Protein AF-A0A166ML35-F1 (afdb_monomer_lite)

InterPro domains:
  IPR040887 Aldos-2-ulose dehydratase/isomerase (AUDH), Cupin domain [PF18637] (298-619)
  IPR054583 Aldos-2-ulose dehydratase, beta-propeller domain [PF22301] (1-159)

Foldseek 3Di:
DADKDWFFALHQPFIKMWDDDQAPDPPDQDWHAWTKIWTFDPDPDCVVPGPGIDIDTQGHTDFHRFQEKDWAQCQPPNGIWMWTWGLQAIKIWHQDPVVRHIDMDRQDRFADQDPDPVDDNQEGFHFNEKDAKAAAPASRQKMWTDDDNQAFWTKIWGFAPPADGYDVSNRDNVRTDIDTQDGNDDFDPPDPHTHAFWAYKAWFQFPPDNIIKMWTFGQQDPQRGAIWIWDDPDVNVSDTDIDGQDSAHFNDWDWDPPVPPPGIWIWGWHDDDPPPDGRPDDTDIDIGGDDDPLQDWFWDDDPQEIAIAHHFLQRDDQPDKDKWFWKDWLQKTKMKIWHHAFDKDFDAQQFFFKAWLQAKKWKAAPVNPDIDIHHNFDFAQAKDFRTHHGRIMITTHGSTTIMITIGGHPPQHQDQDLDLVSTDIFTPGDDDPRQHPCSRGRTFDWDQPCPDPPNPPCLRPQFPKTWTAWYWYARPVDPPRTRWTKIKMKGKAQDWPAWDAAAFKKKWWQAQFQQFWAKKFFDLPDDDDPVRRSVDVQAPVVRVVGIDDHGHHHNMMHGDQFDADPPFRFQFDADPVRGGHGTTMIIGHHNHRVARPPHPPDDHSVRIGMIMMMMIHGDSVSRPD

pLDDT: mean 92.46, std 7.97, range [48.84, 98.75]

Organism: NCBI:txid1314781

Radius of gyration: 33.72 Å; chains: 1; bounding box: 79×63×97 Å

Sequence (625 aa):
MHRLQAGHFTRSDVVQVMGLPIISASGDFTSAAPILIFTPTYGGDRSKGPTSWSEDTAFADRFRMIHDVKLLPRSNGNLDMVVVAGQEGIGLLWYDTHKNEWSFNIVGKGLPPPSDSSHPREAFSGSGGVDICRVGDDDVGYIAACEAFHGHIVSVYVKSSDAPKGPSSLKTSSYWTRKVIDDYGPLDTTATRPTGPLHHVMAVPLAKVATEAFAVACMGVQSKQGVYLYEPFNVTDGKFKKVRVTGESAGRLAVADYSGTNRMDIASLSYYVPGYFTGPDPPQLRINTVGNREAQFWASRLENEVLLRIPRPTSLDPDAMASLPFWTLAGKTLAIVVLPPHQRRILESGIVAIKVIFGQVEVTDTEGKSSSTRTIAPEAKKSQKTFVPPSAAVKSGDDGAVFIAVAKVGNSLQGPFTSMSQVTSVSAMPHTDNIAPDVASLVFPFVRVDKLPWATSGSWNDFEFYNASGIHVYFNDDWMDRIVHIQAWTLGIGETARFRRSFCEIHYCLNNGGGAAGMRYCADDFADSADKIHKNELTKEYVEDNSTLIVVPDLHEHGPLWKIQEGTKATPKLLSNGAVDYPWHAWLASQFGDHLLPIKPPLGTDKQKFDVWLAFEFPLSAFQF

Structure (mmCIF, N/CA/C/O backbone):
data_AF-A0A166ML35-F1
#
_entry.id   AF-A0A166ML35-F1
#
loop_
_atom_site.group_PDB
_atom_site.id
_atom_site.type_symbol
_atom_site.label_atom_id
_atom_site.label_alt_id
_atom_site.label_comp_id
_atom_site.label_asym_id
_atom_site.label_entity_id
_atom_site.label_seq_id
_atom_site.pdbx_PDB_ins_code
_atom_site.Cartn_x
_atom_site.Cartn_y
_atom_site.Cartn_z
_atom_site.occupancy
_atom_site.B_iso_or_equiv
_atom_site.auth_seq_id
_atom_site.auth_comp_id
_atom_site.auth_asym_id
_atom_site.auth_atom_id
_atom_site.pdbx_PDB_model_num
ATOM 1 N N . MET A 1 1 ? -8.004 -7.893 41.076 1.00 92.00 1 MET A N 1
ATOM 2 C CA . MET A 1 1 ? -8.462 -6.804 40.181 1.00 92.00 1 MET A CA 1
ATOM 3 C C . MET A 1 1 ? -8.100 -7.166 38.742 1.00 92.00 1 MET A C 1
ATOM 5 O O . MET A 1 1 ? -7.000 -7.670 38.567 1.00 92.00 1 MET A O 1
ATOM 9 N N . HIS A 1 2 ? -8.988 -6.991 37.751 1.00 96.19 2 HIS A N 1
ATOM 10 C CA . HIS A 1 2 ? -8.777 -7.516 36.382 1.00 96.19 2 HIS A CA 1
ATOM 11 C C . HIS A 1 2 ? -8.943 -6.472 35.259 1.00 96.19 2 HIS A C 1
ATOM 13 O O . HIS A 1 2 ? -8.176 -6.475 34.292 1.00 96.19 2 HIS A O 1
ATOM 19 N N . ARG A 1 3 ? -9.913 -5.562 35.379 1.00 97.88 3 ARG A N 1
ATOM 20 C CA . ARG A 1 3 ? -10.070 -4.379 34.520 1.00 97.88 3 ARG A CA 1
ATOM 21 C C . ARG A 1 3 ? -10.210 -3.124 35.373 1.00 97.88 3 ARG A C 1
ATOM 23 O O . ARG A 1 3 ? -10.541 -3.202 36.556 1.00 97.88 3 ARG A O 1
ATOM 30 N N . LEU A 1 4 ? -9.946 -1.977 34.758 1.00 98.06 4 LEU A N 1
ATOM 31 C CA . LEU A 1 4 ? -10.172 -0.667 35.351 1.00 98.06 4 LEU A CA 1
ATOM 32 C C . LEU A 1 4 ? -10.509 0.368 34.277 1.00 98.06 4 LEU A C 1
ATOM 34 O O . LEU A 1 4 ? -10.126 0.194 33.119 1.00 98.06 4 LEU A O 1
ATOM 38 N N . GLN A 1 5 ? -11.198 1.436 34.673 1.00 97.94 5 GLN A N 1
ATOM 39 C CA . GLN A 1 5 ? -11.377 2.646 33.868 1.00 97.94 5 GLN A CA 1
ATOM 40 C C . GLN A 1 5 ? -11.222 3.891 34.734 1.00 97.94 5 GLN A C 1
ATOM 42 O O . GLN A 1 5 ? -11.682 3.913 35.874 1.00 97.94 5 GLN A O 1
ATOM 47 N N . ALA A 1 6 ? -10.601 4.929 34.180 1.00 98.19 6 ALA A N 1
ATOM 48 C CA . ALA A 1 6 ? -10.531 6.247 34.801 1.00 98.19 6 ALA A CA 1
ATOM 49 C C . ALA A 1 6 ? -11.602 7.163 34.193 1.00 98.19 6 ALA A C 1
ATOM 51 O O . ALA A 1 6 ? -11.769 7.171 32.976 1.00 98.19 6 ALA A O 1
ATOM 52 N N . GLY A 1 7 ? -12.315 7.924 35.021 1.00 98.12 7 GLY A N 1
ATOM 53 C CA . GLY A 1 7 ? -13.415 8.783 34.573 1.00 98.12 7 GLY A CA 1
ATOM 54 C C . GLY A 1 7 ? -14.028 9.612 35.699 1.00 98.12 7 GLY A C 1
ATOM 55 O O . GLY A 1 7 ? -13.458 9.736 36.781 1.00 98.12 7 GLY A O 1
ATOM 56 N N . HIS A 1 8 ? -15.199 10.180 35.448 1.00 98.44 8 HIS A N 1
ATOM 57 C CA . HIS A 1 8 ? -15.992 10.970 36.386 1.00 98.44 8 HIS A CA 1
ATOM 58 C C . HIS A 1 8 ? -17.321 10.261 36.647 1.00 98.44 8 HIS A C 1
ATOM 60 O O . HIS A 1 8 ? -18.284 10.433 35.907 1.00 98.44 8 HIS A O 1
ATOM 66 N N . PHE A 1 9 ? -17.383 9.427 37.682 1.00 98.44 9 PHE A N 1
ATOM 67 C CA . PHE A 1 9 ? -18.489 8.485 37.873 1.00 98.44 9 PHE A CA 1
ATOM 68 C C . PHE A 1 9 ? -19.586 9.015 38.791 1.00 98.44 9 PHE A C 1
ATOM 70 O O . PHE A 1 9 ? -20.764 8.914 38.466 1.00 98.44 9 PHE A O 1
ATOM 77 N N . THR A 1 10 ? -19.203 9.584 39.934 1.00 98.12 10 THR A N 1
ATOM 78 C CA . THR A 1 10 ? -20.127 10.151 40.932 1.00 98.12 10 THR A CA 1
ATOM 79 C C . THR A 1 10 ? -19.902 11.648 41.153 1.00 98.12 10 THR A C 1
ATOM 81 O O . THR A 1 10 ? -20.736 12.320 41.756 1.00 98.12 10 THR A O 1
ATOM 84 N N . ARG A 1 11 ? -18.789 12.193 40.642 1.00 96.06 11 ARG A N 1
ATOM 85 C CA . ARG A 1 11 ? -18.410 13.614 40.710 1.00 96.06 11 ARG A CA 1
ATOM 86 C C . ARG A 1 11 ? -17.491 13.995 39.546 1.00 96.06 11 ARG A C 1
ATOM 88 O O . ARG A 1 11 ? -16.830 13.133 38.976 1.00 96.06 11 ARG A O 1
ATOM 95 N N . SER A 1 12 ? -17.425 15.287 39.219 1.00 96.19 12 SER A N 1
ATOM 96 C CA . SER A 1 12 ? -16.709 15.804 38.037 1.00 96.19 12 SER A CA 1
ATOM 97 C C . SER A 1 12 ? -15.488 16.680 38.344 1.00 96.19 12 SER A C 1
ATOM 99 O O . SER A 1 12 ? -14.815 17.141 37.429 1.00 96.19 12 SER A O 1
ATOM 101 N N . ASP A 1 13 ? -15.204 16.970 39.612 1.00 94.69 13 ASP A N 1
ATOM 102 C CA . ASP A 1 13 ? -14.108 17.857 40.036 1.00 94.69 13 ASP A CA 1
ATOM 103 C C . ASP A 1 13 ? -12.763 17.131 40.237 1.00 94.69 13 ASP A C 1
ATOM 105 O O . ASP A 1 13 ? -11.710 17.773 40.330 1.00 94.69 13 ASP A O 1
ATOM 109 N N . VAL A 1 14 ? -12.792 15.797 40.286 1.00 94.88 14 VAL A N 1
ATOM 110 C CA . VAL A 1 14 ? -11.621 14.912 40.341 1.00 94.88 14 VAL A CA 1
ATOM 111 C C . VAL A 1 14 ? -11.854 13.681 39.469 1.00 94.88 14 VAL A C 1
ATOM 113 O O . VAL A 1 14 ? -12.989 13.230 39.312 1.00 94.88 14 VAL A O 1
ATOM 116 N N . VAL A 1 15 ? -10.778 13.134 38.902 1.00 96.31 15 VAL A N 1
ATOM 117 C CA . VAL A 1 15 ? -10.815 11.844 38.198 1.00 96.31 15 VAL A CA 1
ATOM 118 C C . VAL A 1 15 ? -10.914 10.724 39.229 1.00 96.31 15 VAL A C 1
ATOM 120 O O . VAL A 1 15 ? -10.165 10.705 40.202 1.00 96.31 15 VAL A O 1
ATOM 123 N N . GLN A 1 16 ? -11.825 9.792 39.003 1.00 98.31 16 GLN A N 1
ATOM 124 C CA . GLN A 1 16 ? -12.046 8.584 39.788 1.00 98.31 16 GLN A CA 1
ATOM 125 C C . GLN A 1 16 ? -11.583 7.358 38.993 1.00 98.31 16 GLN A C 1
ATOM 127 O O . GLN A 1 16 ? -11.454 7.411 37.769 1.00 98.31 16 GLN A O 1
ATOM 132 N N . VAL A 1 17 ? -11.356 6.237 39.677 1.00 98.44 17 VAL A N 1
ATOM 133 C CA . VAL A 1 17 ? -11.014 4.953 39.046 1.00 98.44 17 VAL A CA 1
ATOM 134 C C . VAL A 1 17 ? -12.059 3.909 39.418 1.00 98.44 17 VAL A C 1
ATOM 136 O O . VAL A 1 17 ? -12.264 3.634 40.594 1.00 98.44 17 VAL A O 1
ATOM 139 N N . MET A 1 18 ? -12.704 3.303 38.423 1.00 98.69 18 MET A N 1
ATOM 140 C CA . MET A 1 18 ? -13.592 2.157 38.606 1.00 98.69 18 MET A CA 1
ATOM 141 C C . MET A 1 18 ? -12.777 0.869 38.487 1.00 98.69 18 MET A C 1
ATOM 143 O O . MET A 1 18 ? -12.194 0.605 37.436 1.00 98.69 18 MET A O 1
ATOM 147 N N . GLY A 1 19 ? -12.730 0.075 39.554 1.00 98.44 19 GLY A N 1
ATOM 148 C CA . GLY A 1 19 ? -12.090 -1.235 39.600 1.00 98.44 19 GLY A CA 1
ATOM 149 C C . GLY A 1 19 ? -13.089 -2.367 39.363 1.00 98.44 19 GLY A C 1
ATOM 150 O O . GLY A 1 19 ? -14.139 -2.420 40.000 1.00 98.44 19 GLY A O 1
ATOM 151 N N . LEU A 1 20 ? -12.738 -3.286 38.462 1.00 98.25 20 LEU A N 1
ATOM 152 C CA . LEU A 1 20 ? -13.569 -4.409 38.028 1.00 98.25 20 LEU A CA 1
ATOM 153 C C . LEU A 1 20 ? -12.780 -5.727 38.185 1.00 98.25 20 LEU A C 1
ATOM 155 O O . LEU A 1 20 ? -11.980 -6.100 37.315 1.00 98.25 20 LEU A O 1
ATOM 159 N N . PRO A 1 21 ? -12.914 -6.439 39.314 1.00 97.38 21 PRO A N 1
ATOM 160 C CA . PRO A 1 21 ? -12.384 -7.787 39.463 1.00 97.38 21 PRO A CA 1
ATOM 161 C C . PRO A 1 21 ? -13.192 -8.778 38.611 1.00 97.38 21 PRO A C 1
ATOM 163 O O . PRO A 1 21 ? -14.402 -8.645 38.468 1.00 97.38 21 PRO A O 1
ATOM 166 N N . ILE A 1 22 ? -12.517 -9.788 38.055 1.00 96.12 22 ILE A N 1
ATOM 167 C CA . ILE A 1 22 ? -13.183 -10.847 37.278 1.00 96.12 22 ILE A CA 1
ATOM 168 C C . ILE A 1 22 ? -13.758 -11.947 38.178 1.00 96.12 22 ILE A C 1
ATOM 170 O O . ILE A 1 22 ? -14.853 -12.437 37.926 1.00 96.12 22 ILE A O 1
ATOM 174 N N . ILE A 1 23 ? -13.025 -12.306 39.233 1.00 93.88 23 ILE A N 1
ATOM 175 C CA . ILE A 1 23 ? -13.394 -13.303 40.242 1.00 93.88 23 ILE A CA 1
ATOM 176 C C . ILE A 1 23 ? -13.096 -12.738 41.632 1.00 93.88 23 ILE A C 1
ATOM 178 O O . ILE A 1 23 ? -12.186 -11.916 41.789 1.00 93.88 23 ILE A O 1
ATOM 182 N N . SER A 1 24 ? -13.862 -13.175 42.628 1.00 90.88 24 SER A N 1
ATOM 183 C CA . SER A 1 24 ? -13.711 -12.787 44.037 1.00 90.88 24 SER A CA 1
ATOM 184 C C . SER A 1 24 ? -12.600 -13.572 44.746 1.00 90.88 24 SER A C 1
ATOM 186 O O . SER A 1 24 ? -11.933 -13.034 45.628 1.00 90.88 24 SER A O 1
ATOM 188 N N . ALA A 1 25 ? -12.375 -14.825 44.343 1.00 91.50 25 ALA A N 1
ATOM 189 C CA . ALA A 1 25 ? -11.382 -15.726 44.918 1.00 91.50 25 ALA A CA 1
ATOM 190 C C . ALA A 1 25 ? -10.850 -16.720 43.871 1.00 91.50 25 ALA A C 1
ATOM 192 O O . ALA A 1 25 ? -11.491 -16.980 42.852 1.00 91.50 25 ALA A O 1
ATOM 193 N N . SER A 1 26 ? -9.669 -17.292 44.122 1.00 88.56 26 SER A N 1
ATOM 194 C CA . SER A 1 26 ? -9.050 -18.289 43.239 1.00 88.56 26 SER A CA 1
ATOM 195 C C . SER A 1 26 ? -9.978 -19.483 42.999 1.00 88.56 26 SER A C 1
ATOM 197 O O . SER A 1 26 ? -10.372 -20.163 43.942 1.00 88.56 26 SER A O 1
ATOM 199 N N . GLY A 1 27 ? -10.296 -19.753 41.732 1.00 84.25 27 GLY A N 1
ATOM 200 C CA . GLY A 1 27 ? -11.158 -20.869 41.328 1.00 84.25 27 GLY A CA 1
ATOM 201 C C . GLY A 1 27 ? -12.665 -20.625 41.486 1.00 84.25 27 GLY A C 1
ATOM 202 O O . GLY A 1 27 ? -13.446 -21.477 41.065 1.00 84.25 27 GLY A O 1
ATOM 203 N N . ASP A 1 28 ? -13.088 -19.481 42.032 1.00 90.06 28 ASP A N 1
ATOM 204 C CA . ASP A 1 28 ? -14.503 -19.124 42.147 1.00 90.06 28 ASP A CA 1
ATOM 205 C C . ASP A 1 28 ? -14.980 -18.357 40.908 1.00 90.06 28 ASP A C 1
ATOM 207 O O . ASP A 1 28 ? -14.800 -17.148 40.780 1.00 90.06 28 ASP A O 1
ATOM 211 N N . PHE A 1 29 ? -15.606 -19.088 39.986 1.00 88.31 29 PHE A N 1
ATOM 212 C CA . PHE A 1 29 ? -16.203 -18.543 38.762 1.00 88.31 29 PHE A CA 1
ATOM 213 C C . PHE A 1 29 ? -17.719 -18.331 38.882 1.00 88.31 29 PHE A C 1
ATOM 215 O O . PHE A 1 29 ? -18.390 -18.118 37.876 1.00 88.31 29 PHE A O 1
ATOM 222 N N . THR A 1 30 ? -18.275 -18.469 40.087 1.00 88.88 30 THR A N 1
ATOM 223 C CA . THR A 1 30 ? -19.728 -18.470 40.316 1.00 88.88 30 THR A CA 1
ATOM 224 C C . THR A 1 30 ? -20.197 -17.289 41.146 1.00 88.88 30 THR A C 1
ATOM 226 O O . THR A 1 30 ? -21.288 -16.772 40.894 1.00 88.88 30 THR A O 1
ATOM 229 N N . SER A 1 31 ? -19.391 -16.844 42.109 1.00 93.69 31 SER A N 1
ATOM 230 C CA . SER A 1 31 ? -19.704 -15.670 42.913 1.00 93.69 31 SER A CA 1
ATOM 231 C C . SER A 1 31 ? -19.508 -14.391 42.111 1.00 93.69 31 SER A C 1
ATOM 233 O O . SER A 1 31 ? -18.589 -14.266 41.298 1.00 93.69 31 SER A O 1
ATOM 235 N N . ALA A 1 32 ? -20.373 -13.414 42.365 1.00 95.81 32 ALA A N 1
ATOM 236 C CA . ALA A 1 32 ? -20.171 -12.066 41.867 1.00 95.81 32 ALA A CA 1
ATOM 237 C C . ALA A 1 32 ? -18.938 -11.419 42.518 1.00 95.81 32 ALA A C 1
ATOM 239 O O . ALA A 1 32 ? -18.571 -11.740 43.651 1.00 95.81 32 ALA A O 1
ATOM 240 N N . ALA A 1 33 ? -18.318 -10.492 41.794 1.00 96.56 33 ALA A N 1
ATOM 241 C CA . ALA A 1 33 ? -17.212 -9.686 42.291 1.00 96.56 33 ALA A CA 1
ATOM 242 C C . ALA A 1 33 ? -17.654 -8.222 42.474 1.00 96.56 33 ALA A C 1
ATOM 244 O O . ALA A 1 33 ? -18.466 -7.731 41.681 1.00 96.56 33 ALA A O 1
ATOM 245 N N . PRO A 1 34 ? -17.125 -7.508 43.484 1.00 97.69 34 PRO A N 1
ATOM 246 C CA . PRO A 1 34 ? -17.541 -6.140 43.753 1.00 97.69 34 PRO A CA 1
ATOM 247 C C . PRO A 1 34 ? -16.994 -5.172 42.699 1.00 97.69 34 PRO A C 1
ATOM 249 O O . PRO A 1 34 ? -15.826 -5.248 42.320 1.00 97.69 34 PRO A O 1
ATOM 252 N N . ILE A 1 35 ? -17.820 -4.219 42.268 1.00 98.44 35 ILE A N 1
ATOM 253 C CA . ILE A 1 35 ? -17.400 -3.073 41.454 1.00 98.44 35 ILE A CA 1
ATOM 254 C C . ILE A 1 35 ? -17.039 -1.930 42.399 1.00 98.44 35 ILE A C 1
ATOM 256 O O . ILE A 1 35 ? -17.896 -1.436 43.136 1.00 98.44 35 ILE A O 1
ATOM 260 N N . LEU A 1 36 ? -15.775 -1.516 42.366 1.00 98.50 36 LEU A N 1
ATOM 261 C CA . LEU A 1 36 ? -15.198 -0.545 43.298 1.00 98.50 36 LEU A CA 1
ATOM 262 C C . LEU A 1 36 ? -14.987 0.806 42.615 1.00 98.50 36 LEU A C 1
ATOM 264 O O . LEU A 1 36 ? -14.628 0.854 41.440 1.00 98.50 36 LEU A O 1
ATOM 268 N N . ILE A 1 37 ? -15.163 1.897 43.352 1.00 98.62 37 ILE A N 1
ATOM 269 C CA . ILE A 1 37 ? -14.888 3.268 42.924 1.00 98.62 37 ILE A CA 1
ATOM 270 C C . ILE A 1 37 ? -13.840 3.852 43.858 1.00 98.62 37 ILE A C 1
ATOM 272 O O . ILE A 1 37 ? -14.080 4.029 45.048 1.00 98.62 37 ILE A O 1
ATOM 276 N N . PHE A 1 38 ? -12.683 4.185 43.303 1.00 98.56 38 PHE A N 1
ATOM 277 C CA . PHE A 1 38 ? -11.604 4.840 44.019 1.00 98.56 38 PHE A CA 1
ATOM 278 C C . PHE A 1 38 ? -11.623 6.335 43.706 1.00 98.56 38 PHE A C 1
ATOM 280 O O . PHE A 1 38 ? -11.530 6.735 42.541 1.00 98.56 38 PHE A O 1
ATOM 287 N N . THR A 1 39 ? -11.711 7.168 44.742 1.00 98.19 39 THR A N 1
ATOM 288 C CA . THR A 1 39 ? -11.713 8.631 44.615 1.00 98.19 39 THR A CA 1
ATOM 289 C C . THR A 1 39 ? -10.475 9.221 45.292 1.00 98.19 39 THR A C 1
ATOM 291 O O . THR A 1 39 ? -10.289 9.029 46.496 1.00 98.19 39 THR A O 1
ATOM 294 N N . PRO A 1 40 ? -9.613 9.951 44.565 1.00 97.06 40 PRO A N 1
ATOM 295 C CA . PRO A 1 40 ? -8.410 10.530 45.143 1.00 97.06 40 PRO A CA 1
ATOM 296 C C . PRO A 1 40 ? -8.738 11.716 46.055 1.00 97.06 40 PRO A C 1
ATOM 298 O O . PRO A 1 40 ? -9.565 12.570 45.731 1.00 97.06 40 PRO A O 1
ATOM 301 N N . THR A 1 41 ? -8.015 11.814 47.166 1.00 95.62 41 THR A N 1
ATOM 302 C CA . THR A 1 41 ? -7.952 13.009 48.014 1.00 95.62 41 THR A CA 1
ATOM 303 C C . THR A 1 41 ? -6.604 13.690 47.808 1.00 95.62 41 THR A C 1
ATOM 305 O O . THR A 1 41 ? -5.563 13.036 47.852 1.00 95.62 41 THR A O 1
ATOM 308 N N . TYR A 1 42 ? -6.611 15.005 47.584 1.00 93.31 42 TYR A N 1
ATOM 309 C CA . TYR A 1 42 ? -5.402 15.802 47.368 1.00 93.31 42 TYR A CA 1
ATOM 310 C C . TYR A 1 42 ? -5.127 16.726 48.557 1.00 93.31 42 TYR A C 1
ATOM 312 O O . TYR A 1 42 ? -6.057 17.265 49.157 1.00 93.31 42 TYR A O 1
ATOM 320 N N . GLY A 1 43 ? -3.845 16.953 48.854 1.00 90.62 43 GLY A N 1
ATOM 321 C CA . GLY A 1 43 ? -3.410 18.037 49.738 1.00 90.62 43 GLY A CA 1
ATOM 322 C C . GLY A 1 43 ? -3.466 19.412 49.054 1.00 90.62 43 GLY A C 1
ATOM 323 O O . GLY A 1 43 ? -4.000 19.559 47.956 1.00 90.62 43 GLY A O 1
ATOM 324 N N . GLY A 1 44 ? -2.862 20.428 49.683 1.00 91.06 44 GLY A N 1
ATOM 325 C CA . GLY A 1 44 ? -2.832 21.802 49.150 1.00 91.06 44 GLY A CA 1
ATOM 326 C C . GLY A 1 44 ? -2.059 21.978 47.833 1.00 91.06 44 GLY A C 1
ATOM 327 O O . GLY A 1 44 ? -2.261 22.968 47.139 1.00 91.06 44 GLY A O 1
ATOM 328 N N . ASP A 1 45 ? -1.208 21.016 47.468 1.00 90.44 45 ASP A N 1
ATOM 329 C CA . ASP A 1 45 ? -0.440 21.000 46.221 1.00 90.44 45 ASP A CA 1
ATOM 330 C C . ASP A 1 45 ? -0.747 19.717 45.427 1.00 90.44 45 ASP A C 1
ATOM 332 O O . ASP A 1 45 ? -0.245 18.638 45.750 1.00 90.44 45 ASP A O 1
ATOM 336 N N . ARG A 1 46 ? -1.586 19.831 44.383 1.00 89.19 46 ARG A N 1
ATOM 337 C CA . ARG A 1 46 ? -2.020 18.696 43.541 1.00 89.19 46 ARG A CA 1
ATOM 338 C C . ARG A 1 46 ? -0.886 18.090 42.704 1.00 89.19 46 ARG A C 1
ATOM 340 O O . ARG A 1 46 ? -1.028 16.954 42.255 1.00 89.19 46 ARG A O 1
ATOM 347 N N . SER A 1 47 ? 0.226 18.805 42.503 1.00 89.62 47 SER A N 1
ATOM 348 C CA . SER A 1 47 ? 1.359 18.315 41.699 1.00 89.62 47 SER A CA 1
ATOM 349 C C . SER A 1 47 ? 2.076 17.123 42.341 1.00 89.62 47 SER A C 1
ATOM 351 O O . SER A 1 47 ? 2.693 16.322 41.645 1.00 89.62 47 SER A O 1
ATOM 353 N N . LYS A 1 48 ? 1.929 16.952 43.661 1.00 93.25 48 LYS A N 1
ATOM 354 C CA . LYS A 1 48 ? 2.491 15.828 44.424 1.00 93.25 48 LYS A CA 1
ATOM 355 C C . LYS A 1 48 ? 1.678 14.535 44.315 1.00 93.25 48 LYS A C 1
ATOM 357 O O . LYS A 1 48 ? 2.080 13.522 44.880 1.00 93.25 48 LYS A O 1
ATOM 362 N N . GLY A 1 49 ? 0.551 14.560 43.602 1.00 91.38 49 GLY A N 1
ATOM 363 C CA . GLY A 1 49 ? -0.378 13.438 43.520 1.00 91.38 49 GLY A CA 1
ATOM 364 C C . GLY A 1 49 ? -1.315 13.331 44.734 1.00 91.38 49 GLY A C 1
ATOM 365 O O . GLY A 1 49 ? -1.312 14.197 45.614 1.00 91.38 49 GLY A O 1
ATOM 366 N N . PRO A 1 50 ? -2.181 12.304 44.760 1.00 94.25 50 PRO A N 1
ATOM 367 C CA . PRO A 1 50 ? -3.139 12.096 45.842 1.00 94.25 50 PRO A CA 1
ATOM 368 C C . PRO A 1 50 ? -2.451 11.646 47.138 1.00 94.25 50 PRO A C 1
ATOM 370 O O . PRO A 1 50 ? -1.550 10.811 47.114 1.00 94.25 50 PRO A O 1
ATOM 373 N N . THR A 1 51 ? -2.906 12.161 48.281 1.00 95.81 51 THR A N 1
ATOM 374 C CA . THR A 1 51 ? -2.421 11.751 49.613 1.00 95.81 51 THR A CA 1
ATOM 375 C C . THR A 1 51 ? -3.093 10.474 50.110 1.00 95.81 51 THR A C 1
ATOM 377 O O . THR A 1 51 ? -2.540 9.769 50.948 1.00 95.81 51 THR A O 1
ATOM 380 N N . SER A 1 52 ? -4.296 10.185 49.616 1.00 96.00 52 SER A N 1
ATOM 381 C CA . SER A 1 52 ? -5.054 8.965 49.896 1.00 96.00 52 SER A CA 1
ATOM 382 C C . SER A 1 52 ? -6.133 8.760 48.832 1.00 96.00 52 SER A C 1
ATOM 384 O O . SER A 1 52 ? -6.405 9.655 48.028 1.00 96.00 52 SER A O 1
ATOM 386 N N . TRP A 1 53 ? -6.753 7.582 48.831 1.00 97.44 53 TRP A N 1
ATOM 387 C CA . TRP A 1 53 ? -7.913 7.266 48.002 1.00 97.44 53 TRP A CA 1
ATOM 388 C C . TRP A 1 53 ? -9.026 6.740 48.903 1.00 97.44 53 TRP A C 1
ATOM 390 O O . TRP A 1 53 ? -8.775 5.846 49.710 1.00 97.44 53 TRP A O 1
ATOM 400 N N . SER A 1 54 ? -10.232 7.297 48.790 1.00 97.00 54 SER A N 1
ATOM 401 C CA . SER A 1 54 ? -11.421 6.675 49.370 1.00 97.00 54 SER A CA 1
ATOM 402 C C . SER A 1 54 ? -11.931 5.590 48.429 1.00 97.00 54 SER A C 1
ATOM 404 O O . SER A 1 54 ? -11.804 5.715 47.209 1.00 97.00 54 SER A O 1
ATOM 406 N N . GLU A 1 55 ? -12.495 4.535 48.999 1.00 97.44 55 GLU A N 1
ATOM 407 C CA . GLU A 1 55 ? -13.062 3.406 48.271 1.00 97.44 55 GLU A CA 1
ATOM 408 C C . GLU A 1 55 ? -14.559 3.322 48.572 1.00 97.44 55 GLU A C 1
ATOM 410 O O . GLU A 1 55 ? -14.952 3.250 49.734 1.00 97.44 55 GLU A O 1
ATOM 415 N N . ASP A 1 56 ? -15.374 3.313 47.520 1.00 97.62 56 ASP A N 1
ATOM 416 C CA . ASP A 1 56 ? -16.813 3.066 47.574 1.00 97.62 56 ASP A CA 1
ATOM 417 C C . ASP A 1 56 ? -17.150 1.820 46.743 1.00 97.62 56 ASP A C 1
ATOM 419 O O . ASP A 1 56 ? -16.503 1.533 45.736 1.00 97.62 56 ASP A O 1
ATOM 423 N N . THR A 1 57 ? -18.191 1.077 47.120 1.00 98.12 57 THR A N 1
ATOM 424 C CA . THR A 1 57 ? -18.664 -0.083 46.343 1.00 98.12 57 THR A CA 1
ATOM 425 C C . THR A 1 57 ? -19.923 0.288 45.566 1.00 98.12 57 THR A C 1
ATOM 427 O O . THR A 1 57 ? -20.971 0.521 46.161 1.00 98.12 57 THR A O 1
ATOM 430 N N . ALA A 1 58 ? -19.836 0.318 44.234 1.00 97.69 58 ALA A N 1
ATOM 431 C CA . ALA A 1 58 ? -20.978 0.596 43.363 1.00 97.69 58 ALA A CA 1
ATOM 432 C C . ALA A 1 58 ? -21.976 -0.571 43.341 1.00 97.69 58 ALA A C 1
ATOM 434 O O . ALA A 1 58 ? -23.183 -0.375 43.446 1.00 97.69 58 ALA A O 1
ATOM 435 N N . PHE A 1 59 ? -21.456 -1.797 43.234 1.00 98.12 59 PHE A N 1
ATOM 436 C CA . PHE A 1 59 ? -22.237 -3.032 43.242 1.00 98.12 59 PHE A CA 1
ATOM 437 C C . PHE A 1 59 ? -21.441 -4.117 43.961 1.00 98.12 59 PHE A C 1
ATOM 439 O O . PHE A 1 59 ? -20.348 -4.450 43.515 1.00 98.12 59 PHE A O 1
ATOM 446 N N . ALA A 1 60 ? -21.964 -4.671 45.056 1.00 96.62 60 ALA A N 1
ATOM 447 C CA . ALA A 1 60 ? -21.224 -5.640 45.870 1.00 96.62 60 ALA A CA 1
ATOM 448 C C . ALA A 1 60 ? -21.275 -7.072 45.308 1.00 96.62 60 ALA A C 1
ATOM 450 O O . ALA A 1 60 ? -20.282 -7.791 45.362 1.00 96.62 60 ALA A O 1
ATOM 451 N N . ASP A 1 61 ? -22.426 -7.482 44.769 1.00 95.44 61 ASP A N 1
ATOM 452 C CA . ASP A 1 61 ? -22.767 -8.893 44.548 1.00 95.44 61 ASP A CA 1
ATOM 453 C C . ASP A 1 61 ? -23.597 -9.139 43.269 1.00 95.44 61 ASP A C 1
ATOM 455 O O . ASP A 1 61 ? -24.314 -10.134 43.154 1.00 95.44 61 ASP A O 1
ATOM 459 N N . ARG A 1 62 ? -23.526 -8.227 42.290 1.00 96.06 62 ARG A N 1
ATOM 460 C CA . ARG A 1 62 ? -24.431 -8.239 41.124 1.00 96.06 62 ARG A CA 1
ATOM 461 C C . ARG A 1 62 ? -23.863 -8.850 39.851 1.00 96.06 62 ARG A C 1
ATOM 463 O O . ARG A 1 62 ? -24.627 -9.451 39.101 1.00 96.06 62 ARG A O 1
ATOM 470 N N . PHE A 1 63 ? -22.570 -8.679 39.596 1.00 97.44 63 PHE A N 1
ATOM 471 C CA . PHE A 1 63 ? -21.967 -9.000 38.303 1.00 97.44 63 PHE A CA 1
ATOM 472 C C . PHE A 1 63 ? -20.877 -10.057 38.437 1.00 97.44 63 PHE A C 1
ATOM 474 O O . PHE A 1 63 ? -20.080 -10.031 39.378 1.00 97.44 63 PHE A O 1
ATOM 481 N N . ARG A 1 64 ? -20.831 -10.978 37.476 1.00 97.00 64 ARG A N 1
ATOM 482 C CA . ARG A 1 64 ? -19.880 -12.089 37.427 1.00 97.00 64 ARG A CA 1
ATOM 483 C C . ARG A 1 64 ? -18.997 -11.969 36.200 1.00 97.00 64 ARG A C 1
ATOM 485 O O . ARG A 1 64 ? -19.453 -11.630 35.110 1.00 97.00 64 ARG A O 1
ATOM 492 N N . MET A 1 65 ? -17.724 -12.308 36.377 1.00 95.69 65 MET A N 1
ATOM 493 C CA . MET A 1 65 ? -16.770 -12.466 35.280 1.00 95.69 65 MET A CA 1
ATOM 494 C C . MET A 1 65 ? -16.677 -11.258 34.337 1.00 95.69 65 MET A C 1
ATOM 496 O O . MET A 1 65 ? -16.598 -11.431 33.122 1.00 95.69 65 MET A O 1
ATOM 500 N N . ILE A 1 66 ? -16.662 -10.031 34.876 1.00 98.31 66 ILE A N 1
ATOM 501 C CA . ILE A 1 66 ? -16.457 -8.839 34.043 1.00 98.31 66 ILE A CA 1
ATOM 502 C C . ILE A 1 66 ? -15.068 -8.915 33.395 1.00 98.31 66 ILE A C 1
ATOM 504 O O . ILE A 1 66 ? -14.028 -8.847 34.064 1.00 98.31 66 ILE A O 1
ATOM 508 N N . HIS A 1 67 ? -15.058 -9.062 32.073 1.00 98.31 67 HIS A N 1
ATOM 509 C CA . HIS A 1 67 ? -13.848 -9.259 31.284 1.00 98.31 67 HIS A CA 1
ATOM 510 C C . HIS A 1 67 ? -13.469 -8.030 30.454 1.00 98.31 67 HIS A C 1
ATOM 512 O O . HIS A 1 67 ? -12.296 -7.870 30.108 1.00 98.31 67 HIS A O 1
ATOM 518 N N . ASP A 1 68 ? -14.414 -7.130 30.186 1.00 98.38 68 ASP A N 1
ATOM 519 C CA . ASP A 1 68 ? -14.146 -5.920 29.416 1.00 98.38 68 ASP A CA 1
ATOM 520 C C . ASP A 1 68 ? -15.050 -4.757 29.814 1.00 98.38 68 ASP A C 1
ATOM 522 O O . ASP A 1 68 ? -16.091 -4.943 30.453 1.00 98.38 68 ASP A O 1
ATOM 526 N N . VAL A 1 69 ? -14.608 -3.548 29.470 1.00 98.25 69 VAL A N 1
ATOM 527 C CA . VAL A 1 69 ? -15.242 -2.308 29.911 1.00 98.25 69 VAL A CA 1
ATOM 528 C C . VAL A 1 69 ? -15.018 -1.163 28.924 1.00 98.25 69 VAL A C 1
ATOM 530 O O . VAL A 1 69 ? -13.880 -0.831 28.582 1.00 98.25 69 VAL A O 1
ATOM 533 N N . LYS A 1 70 ? -16.107 -0.487 28.553 1.00 98.06 70 LYS A N 1
ATOM 534 C CA . LYS A 1 70 ? -16.117 0.722 27.729 1.00 98.06 70 LYS A CA 1
ATOM 535 C C . LYS A 1 70 ? -16.650 1.913 28.524 1.00 98.06 70 LYS A C 1
ATOM 537 O O . LYS A 1 70 ? -17.759 1.875 29.051 1.00 98.06 70 LYS A O 1
ATOM 542 N N . LEU A 1 71 ? -15.861 2.983 28.584 1.00 98.06 71 LEU A N 1
ATOM 543 C CA . LEU A 1 71 ? -16.281 4.269 29.136 1.00 98.06 71 LEU A CA 1
ATOM 544 C C . LEU A 1 71 ? -17.083 5.054 28.089 1.00 98.06 71 LEU A C 1
ATOM 546 O O . LEU A 1 71 ? -16.679 5.119 26.927 1.00 98.06 71 LEU A O 1
ATOM 550 N N . LEU A 1 72 ? -18.175 5.681 28.520 1.00 97.88 72 LEU A N 1
ATOM 551 C CA . LEU A 1 72 ? -18.958 6.649 27.756 1.00 97.88 72 LEU A CA 1
ATOM 552 C C . LEU A 1 72 ? -18.835 8.024 28.427 1.00 97.88 72 LEU A C 1
ATOM 554 O O . LEU A 1 72 ? -19.609 8.321 29.347 1.00 97.88 72 LEU A O 1
ATOM 558 N N . PRO A 1 73 ? -17.866 8.857 28.008 1.00 96.81 73 PRO A N 1
ATOM 559 C CA . PRO A 1 73 ? -17.590 10.128 28.666 1.00 96.81 73 PRO A CA 1
ATOM 560 C C . PRO A 1 73 ? -18.780 11.088 28.594 1.00 96.81 73 PRO A C 1
ATOM 562 O O . PRO A 1 73 ? -19.386 11.228 27.532 1.00 96.81 73 PRO A O 1
ATOM 565 N N . ARG A 1 74 ? -19.099 11.767 29.704 1.00 95.44 74 ARG A N 1
ATOM 566 C CA . ARG A 1 74 ? -20.149 12.808 29.802 1.00 95.44 74 ARG A CA 1
ATOM 567 C C . ARG A 1 74 ? -21.495 12.393 29.202 1.00 95.44 74 ARG A C 1
ATOM 569 O O . ARG A 1 74 ? -22.221 13.191 28.613 1.00 95.44 74 ARG A O 1
ATOM 576 N N . SER A 1 75 ? -21.821 11.115 29.329 1.00 95.56 75 SER A N 1
ATOM 577 C CA . SER A 1 75 ? -23.030 10.530 28.751 1.00 95.56 75 SER A CA 1
ATOM 578 C C . SER A 1 75 ? -24.230 10.566 29.703 1.00 95.56 75 SER A C 1
ATOM 580 O O . SER A 1 75 ? -25.354 10.272 29.297 1.00 95.56 75 SER A O 1
ATOM 582 N N . ASN A 1 76 ? -24.017 10.972 30.958 1.00 95.06 76 ASN A N 1
ATOM 583 C CA . ASN A 1 76 ? -25.037 11.147 31.988 1.00 95.06 76 ASN A CA 1
ATOM 584 C C . ASN A 1 76 ? -24.913 12.547 32.617 1.00 95.06 76 ASN A C 1
ATOM 586 O O . ASN A 1 76 ? -24.654 12.708 33.810 1.00 95.06 76 ASN A O 1
ATOM 590 N N . GLY A 1 77 ? -25.032 13.579 31.776 1.00 93.12 77 GLY A N 1
ATOM 591 C CA . GLY A 1 77 ? -24.744 14.965 32.148 1.00 93.12 77 GLY A CA 1
ATOM 592 C C . GLY A 1 77 ? -23.236 15.210 32.218 1.00 93.12 77 GLY A C 1
ATOM 593 O O . GLY A 1 77 ? -22.521 14.957 31.255 1.00 93.12 77 GLY A O 1
ATOM 594 N N . ASN A 1 78 ? -22.737 15.679 33.364 1.00 94.88 78 ASN A N 1
ATOM 595 C CA . ASN A 1 78 ? -21.294 15.854 33.586 1.00 94.88 78 ASN A CA 1
ATOM 596 C C . ASN A 1 78 ? -20.588 14.571 34.058 1.00 94.88 78 ASN A C 1
ATOM 598 O O . ASN A 1 78 ? -19.381 14.606 34.292 1.00 94.88 78 ASN A O 1
ATOM 602 N N . LEU A 1 79 ? -21.336 13.477 34.233 1.00 98.06 79 LEU A N 1
ATOM 603 C CA . LEU A 1 79 ? -20.824 12.181 34.665 1.00 98.06 79 LEU A CA 1
ATOM 604 C C . LEU A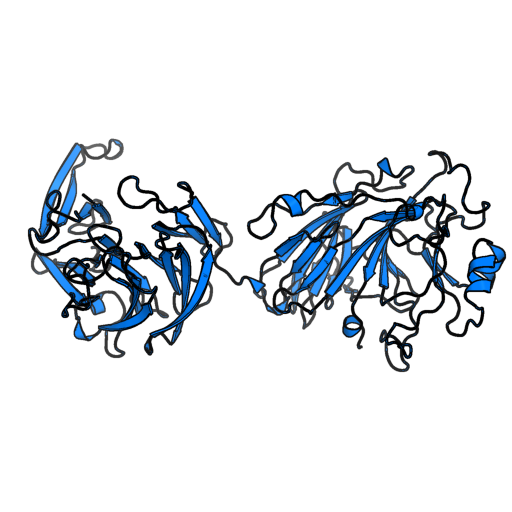 1 79 ? -20.765 11.196 33.497 1.00 98.06 79 LEU A C 1
ATOM 606 O O . LEU A 1 79 ? -21.505 11.300 32.512 1.00 98.06 79 LEU A O 1
ATOM 610 N N . ASP A 1 80 ? -19.894 10.215 33.648 1.00 98.50 80 ASP A N 1
ATOM 611 C CA . ASP A 1 80 ? -19.669 9.145 32.697 1.00 98.50 80 ASP A CA 1
ATOM 612 C C . ASP A 1 80 ? -20.606 7.963 32.984 1.00 98.50 80 ASP A C 1
ATOM 614 O O . ASP A 1 80 ? -20.972 7.686 34.129 1.00 98.50 80 ASP A O 1
ATOM 618 N N . MET A 1 81 ? -20.965 7.230 31.933 1.00 98.50 81 MET A N 1
ATOM 619 C CA . MET A 1 81 ? -21.555 5.896 32.051 1.00 98.50 81 MET A CA 1
ATOM 620 C C . MET A 1 81 ? -20.535 4.850 31.626 1.00 98.50 81 MET A C 1
ATOM 622 O O . MET A 1 81 ? -19.570 5.146 30.919 1.00 98.50 81 MET A O 1
ATOM 626 N N . VAL A 1 82 ? -20.754 3.613 32.052 1.00 98.50 82 VAL A N 1
ATOM 627 C CA . VAL A 1 82 ? -19.836 2.509 31.783 1.00 98.50 82 VAL A CA 1
ATOM 628 C C . VAL A 1 82 ? -20.611 1.327 31.230 1.00 98.50 82 VAL A C 1
ATOM 630 O O . VAL A 1 82 ? -21.625 0.931 31.794 1.00 98.50 82 VAL A O 1
ATOM 633 N N . VAL A 1 83 ? -20.129 0.751 30.134 1.00 98.69 83 VAL A N 1
ATOM 634 C CA . VAL A 1 83 ? -20.647 -0.502 29.583 1.00 98.69 83 VAL A CA 1
ATOM 635 C C . VAL A 1 83 ? -19.673 -1.621 29.917 1.00 98.69 83 VAL A C 1
ATOM 637 O O . VAL A 1 83 ? -18.478 -1.496 29.661 1.00 98.69 83 VAL A O 1
ATOM 640 N N . VAL A 1 84 ? -20.169 -2.707 30.498 1.00 98.69 84 VAL A N 1
ATOM 641 C CA . VAL A 1 84 ? -19.372 -3.868 30.909 1.00 98.69 84 VAL A CA 1
ATOM 642 C C . VAL A 1 84 ? -19.799 -5.118 30.151 1.00 98.69 84 VAL A C 1
ATOM 644 O O . VAL A 1 84 ? -20.984 -5.303 29.869 1.00 98.69 84 VAL A O 1
ATOM 647 N N . ALA A 1 85 ? -18.831 -5.983 29.852 1.00 98.75 85 ALA A N 1
ATOM 648 C CA . ALA A 1 85 ? -19.058 -7.329 29.333 1.00 98.75 85 ALA A CA 1
ATOM 649 C C . ALA A 1 85 ? -18.685 -8.364 30.397 1.00 98.75 85 ALA A C 1
ATOM 651 O O . ALA A 1 85 ? -17.552 -8.362 30.889 1.00 98.75 85 ALA A O 1
ATOM 652 N N . GLY A 1 86 ? -19.628 -9.237 30.741 1.00 98.06 86 GLY A N 1
ATOM 653 C CA . GLY A 1 86 ? -19.417 -10.342 31.673 1.00 98.06 86 GLY A CA 1
ATOM 654 C C . GLY A 1 86 ? -20.448 -11.452 31.498 1.00 98.06 86 GLY A C 1
ATOM 655 O O . GLY A 1 86 ? -21.116 -11.550 30.465 1.00 98.06 86 GLY A O 1
ATOM 656 N N . GLN A 1 87 ? -20.616 -12.289 32.520 1.00 96.88 87 GLN A N 1
ATOM 657 C CA . GLN A 1 87 ? -21.511 -13.447 32.451 1.00 96.88 87 GLN A CA 1
ATOM 658 C C . GLN A 1 87 ? -22.992 -13.056 32.310 1.00 96.88 87 GLN A C 1
ATOM 660 O O . GLN A 1 87 ? -23.772 -13.797 31.713 1.00 96.88 87 GLN A O 1
ATOM 665 N N . GLU A 1 88 ? -23.383 -11.880 32.809 1.00 97.25 88 GLU A N 1
ATOM 666 C CA . GLU A 1 88 ? -24.721 -11.302 32.617 1.00 97.25 88 GLU A CA 1
ATOM 667 C C . GLU A 1 88 ? -24.977 -10.832 31.171 1.00 97.25 88 GLU A C 1
ATOM 669 O O . GLU A 1 88 ? -26.109 -10.477 30.834 1.00 97.25 88 GLU A O 1
ATOM 674 N N . GLY A 1 89 ? -23.944 -10.827 30.321 1.00 98.25 89 GLY A N 1
ATOM 675 C CA . GLY A 1 89 ? -23.963 -10.287 28.969 1.00 98.25 89 GLY A CA 1
ATOM 676 C C . GLY A 1 89 ? -23.351 -8.889 28.915 1.00 98.25 89 GLY A C 1
ATOM 677 O O . GLY A 1 89 ? -22.223 -8.689 29.362 1.00 98.25 89 GLY A O 1
ATOM 678 N N . ILE A 1 90 ? -24.081 -7.933 28.342 1.00 98.75 90 ILE A N 1
ATOM 679 C CA . ILE A 1 90 ? -23.681 -6.529 28.197 1.00 98.75 90 ILE A CA 1
ATOM 680 C C . ILE A 1 90 ? -24.534 -5.675 29.133 1.00 98.75 90 ILE A C 1
ATOM 682 O O . ILE A 1 90 ? -25.755 -5.607 28.973 1.00 98.75 90 ILE A O 1
ATOM 686 N N . GLY A 1 91 ? -23.898 -5.018 30.102 1.00 98.38 91 GLY A N 1
ATOM 687 C CA . GLY A 1 91 ? -24.560 -4.169 31.093 1.00 98.38 91 GLY A CA 1
ATOM 688 C C . GLY A 1 91 ? -24.139 -2.707 30.988 1.00 98.38 91 GLY A C 1
ATOM 689 O O . GLY A 1 91 ? -22.953 -2.422 30.883 1.00 98.38 91 GLY A O 1
ATOM 690 N N . LEU A 1 92 ? -25.094 -1.780 31.059 1.00 98.75 92 LEU A N 1
ATOM 691 C CA . LEU A 1 92 ? -24.855 -0.355 31.297 1.00 98.75 92 LEU A CA 1
ATOM 692 C C . LEU A 1 92 ? -24.892 -0.081 32.802 1.00 98.75 92 LEU A C 1
ATOM 694 O O . LEU A 1 92 ? -25.852 -0.476 33.459 1.00 98.75 92 LEU A O 1
ATOM 698 N N . LEU A 1 93 ? -23.909 0.654 33.315 1.00 98.69 93 LEU A N 1
ATOM 699 C CA . LEU A 1 93 ? -23.792 1.121 34.696 1.00 98.69 93 LEU A CA 1
ATOM 700 C C . LEU A 1 93 ? -23.738 2.655 34.714 1.00 98.69 93 LEU A C 1
ATOM 702 O O . LEU A 1 93 ? -23.010 3.258 33.920 1.00 98.69 93 LEU A O 1
ATOM 706 N N . TRP A 1 94 ? -24.468 3.296 35.627 1.00 98.56 94 TRP A N 1
ATOM 707 C CA . TRP A 1 94 ? -24.398 4.747 35.828 1.00 98.56 94 TRP A CA 1
ATOM 708 C C . TRP A 1 94 ? -24.771 5.146 37.255 1.00 98.56 94 TRP A C 1
ATOM 710 O O . TRP A 1 94 ? -25.514 4.440 37.937 1.00 98.56 94 TRP A O 1
ATOM 720 N N . TYR A 1 95 ? -24.292 6.310 37.688 1.00 98.50 95 TYR A N 1
ATOM 721 C CA . TYR A 1 95 ? -24.754 6.935 38.923 1.00 98.50 95 TYR A CA 1
ATOM 722 C C . TYR A 1 95 ? -26.000 7.785 38.647 1.00 98.50 95 TYR A C 1
ATOM 724 O O . TYR A 1 95 ? -25.957 8.738 37.867 1.00 98.50 95 TYR A O 1
ATOM 732 N N . ASP A 1 96 ? -27.135 7.431 39.242 1.00 97.25 96 ASP A N 1
ATOM 733 C CA . ASP A 1 96 ? -28.373 8.199 39.144 1.00 97.25 96 ASP A CA 1
ATOM 734 C C . ASP A 1 96 ? -28.317 9.364 40.137 1.00 97.25 96 ASP A C 1
ATOM 736 O O . ASP A 1 96 ? -28.469 9.186 41.344 1.00 97.25 96 ASP A O 1
ATOM 740 N N . THR A 1 97 ? -28.094 10.575 39.630 1.00 95.00 97 THR A N 1
ATOM 741 C CA . THR A 1 97 ? -27.976 11.786 40.453 1.00 95.00 97 THR A CA 1
ATOM 742 C C . THR A 1 97 ? -29.299 12.225 41.074 1.00 95.00 97 THR A C 1
ATOM 744 O O . THR A 1 97 ? -29.280 12.950 42.065 1.00 95.00 97 THR A O 1
ATOM 747 N N . HIS A 1 98 ? -30.443 11.788 40.538 1.00 94.62 98 HIS A N 1
ATOM 748 C CA . HIS A 1 98 ? -31.750 12.090 41.120 1.00 94.62 98 HIS A CA 1
ATOM 749 C C . HIS A 1 98 ? -32.035 11.206 42.331 1.00 94.62 98 HIS A C 1
ATOM 751 O O . HIS A 1 98 ? -32.617 11.672 43.309 1.00 94.62 98 HIS A O 1
ATOM 757 N N . LYS A 1 99 ? -31.616 9.940 42.267 1.00 96.44 99 LYS A N 1
ATOM 758 C CA . LYS A 1 99 ? -31.778 8.969 43.359 1.00 96.44 99 LYS A CA 1
ATOM 759 C C . LYS A 1 99 ? -30.584 8.904 44.307 1.00 96.44 99 LYS A C 1
ATOM 761 O O . LYS A 1 99 ? -30.703 8.349 45.393 1.00 96.44 99 LYS A O 1
ATOM 766 N N . ASN A 1 100 ? -29.457 9.488 43.905 1.00 96.12 100 ASN A N 1
ATOM 767 C CA . ASN A 1 100 ? -28.179 9.417 44.601 1.00 96.12 100 ASN A CA 1
ATOM 768 C C . ASN A 1 100 ? -27.726 7.962 44.844 1.00 96.12 100 ASN A C 1
ATOM 770 O O . ASN A 1 100 ? -27.276 7.613 45.934 1.00 96.12 100 ASN A O 1
ATOM 774 N N . GLU A 1 101 ? -27.882 7.110 43.826 1.00 97.62 101 GLU A N 1
ATOM 775 C CA . GLU A 1 101 ? -27.545 5.684 43.884 1.00 97.62 101 GLU A CA 1
ATOM 776 C C . GLU A 1 101 ? -27.004 5.169 42.544 1.00 97.62 101 GLU A C 1
ATOM 778 O O . GLU A 1 101 ? -27.252 5.742 41.481 1.00 97.62 101 GLU A O 1
ATOM 783 N N . TRP A 1 102 ? -26.289 4.047 42.577 1.00 98.44 102 TRP A N 1
ATOM 784 C CA . TRP A 1 102 ? -25.881 3.343 41.365 1.00 98.44 102 TRP A CA 1
ATOM 785 C C . TRP A 1 102 ? -27.053 2.584 40.743 1.00 98.44 102 TRP A C 1
ATOM 787 O O . TRP A 1 102 ? -27.789 1.869 41.417 1.00 98.44 102 TRP A O 1
ATOM 797 N N . SER A 1 103 ? -27.204 2.716 39.430 1.00 98.44 103 SER A N 1
ATOM 798 C CA . SER A 1 103 ? -28.224 2.045 38.629 1.00 98.44 103 SER A CA 1
ATOM 799 C C . SER A 1 103 ? -27.589 1.287 37.465 1.00 98.44 103 SER A C 1
ATOM 801 O O . SER A 1 103 ? -26.465 1.577 37.046 1.00 98.44 103 SER A O 1
ATOM 803 N N . PHE A 1 104 ? -28.307 0.289 36.948 1.00 98.44 104 PHE A N 1
ATOM 804 C CA . PHE A 1 104 ? -27.843 -0.513 35.822 1.00 98.44 104 PHE A CA 1
ATOM 805 C C . PHE A 1 104 ? -28.985 -0.978 34.912 1.00 98.44 104 PHE A C 1
ATOM 807 O O . PHE A 1 104 ? -30.148 -1.009 35.314 1.00 98.44 104 PHE A O 1
ATOM 814 N N . ASN A 1 105 ? -28.636 -1.373 33.687 1.00 98.50 105 ASN A N 1
ATOM 815 C CA . ASN A 1 105 ? -29.522 -2.064 32.752 1.00 98.50 105 ASN A CA 1
ATOM 816 C C . ASN A 1 105 ? -28.740 -3.139 31.984 1.00 98.50 105 ASN A C 1
ATOM 818 O O . ASN A 1 105 ? -27.640 -2.873 31.508 1.00 98.50 105 ASN A O 1
ATOM 822 N N . ILE A 1 106 ? -29.312 -4.334 31.823 1.00 98.50 106 ILE A N 1
ATOM 823 C CA . ILE A 1 106 ? -28.731 -5.379 30.967 1.00 98.50 106 ILE A CA 1
ATOM 824 C C . ILE A 1 106 ? -29.241 -5.168 29.544 1.00 98.50 106 ILE A C 1
ATOM 826 O O . ILE A 1 106 ? -30.400 -5.449 29.246 1.00 98.50 106 ILE A O 1
ATOM 830 N N . VAL A 1 107 ? -28.370 -4.665 28.673 1.00 98.38 107 VAL A N 1
ATOM 831 C CA . VAL A 1 107 ? -28.670 -4.372 27.265 1.00 98.38 107 VAL A CA 1
ATOM 832 C C . VAL A 1 107 ? -28.918 -5.659 26.484 1.00 98.38 107 VAL A C 1
ATOM 834 O O . VAL A 1 107 ? -29.835 -5.734 25.673 1.00 98.38 107 VAL A O 1
ATOM 837 N N . GLY A 1 108 ? -28.133 -6.696 26.766 1.00 97.94 108 GLY A N 1
ATOM 838 C CA . GLY A 1 108 ? -28.229 -7.979 26.090 1.00 97.94 108 GLY A CA 1
ATOM 839 C C . GLY A 1 108 ? -27.594 -9.089 26.907 1.00 97.94 108 GLY A C 1
ATOM 840 O O . GLY A 1 108 ? -26.628 -8.846 27.617 1.00 97.94 108 GLY A O 1
ATOM 841 N N . LYS A 1 109 ? -28.137 -10.307 26.826 1.00 97.88 109 LYS A N 1
ATOM 842 C CA . LYS A 1 109 ? -27.724 -11.432 27.686 1.00 97.88 109 LYS A CA 1
ATOM 843 C C . LYS A 1 109 ? -26.499 -12.207 27.189 1.00 97.88 109 LYS A C 1
ATOM 845 O O . LYS A 1 109 ? -26.026 -13.084 27.901 1.00 97.88 109 LYS A O 1
ATOM 850 N N . GLY A 1 110 ? -25.985 -11.911 25.998 1.00 97.12 110 GLY A N 1
ATOM 851 C CA . GLY A 1 110 ? -24.839 -12.628 25.449 1.00 97.12 110 GLY A CA 1
ATOM 852 C C . GLY A 1 110 ? -25.149 -14.040 24.951 1.00 97.12 110 GLY A C 1
ATOM 853 O O . GLY A 1 110 ? -26.296 -14.381 24.640 1.00 97.12 110 GLY A O 1
ATOM 854 N N . LEU A 1 111 ? -24.102 -14.866 24.907 1.00 95.81 111 LEU A N 1
ATOM 855 C CA . LEU A 1 111 ? -24.199 -16.299 24.652 1.00 95.81 111 LEU A CA 1
ATOM 856 C C . LEU A 1 111 ? -24.982 -16.973 25.795 1.00 95.81 111 LEU A C 1
ATOM 858 O O . LEU A 1 111 ? -24.628 -16.777 26.963 1.00 95.81 111 LEU A O 1
ATOM 862 N N . PRO A 1 112 ? -26.031 -17.765 25.509 1.00 91.81 112 PRO A N 1
ATOM 863 C CA . PRO A 1 112 ? -26.767 -18.465 26.552 1.00 91.81 112 PRO A CA 1
ATOM 864 C C . PRO A 1 112 ? -25.877 -19.499 27.260 1.00 91.81 112 PRO A C 1
ATOM 866 O O . PRO A 1 112 ? -24.938 -20.024 26.657 1.00 91.81 112 PRO A O 1
ATOM 869 N N . PRO A 1 113 ? -26.163 -19.823 28.532 1.00 84.56 113 PRO A N 1
ATOM 870 C CA . PRO A 1 113 ? -25.480 -20.914 29.211 1.00 84.56 113 PRO A CA 1
ATOM 871 C C . PRO A 1 113 ? -25.731 -22.250 28.490 1.00 84.56 113 PRO A C 1
ATOM 873 O O . PRO A 1 113 ? -26.813 -22.431 27.920 1.00 84.56 113 PRO A O 1
ATOM 876 N N . PRO A 1 114 ? -24.772 -23.193 28.531 1.00 73.75 114 PRO A N 1
ATOM 877 C CA . PRO A 1 114 ? -24.941 -24.525 27.954 1.00 73.75 114 PRO A CA 1
ATOM 878 C C . PRO A 1 114 ? -26.224 -25.191 28.471 1.00 73.75 114 PRO A C 1
ATOM 880 O O . PRO A 1 114 ? -26.386 -25.373 29.678 1.00 73.75 114 PRO A O 1
ATOM 883 N N . SER A 1 115 ? -27.149 -25.536 27.571 1.00 63.75 115 SER A N 1
ATOM 884 C CA . SER A 1 115 ? -28.458 -26.111 27.920 1.00 63.75 115 SER A CA 1
ATOM 885 C C . SER A 1 115 ? -28.581 -27.615 27.644 1.00 63.75 115 SER A C 1
ATOM 887 O O . SER A 1 115 ? -29.559 -28.224 28.072 1.00 63.75 115 SER A O 1
ATOM 889 N N . ASP A 1 116 ? -27.600 -28.229 26.972 1.00 55.88 116 ASP A N 1
ATOM 890 C CA . ASP A 1 116 ? -27.616 -29.638 26.556 1.00 55.88 116 ASP A CA 1
ATOM 891 C C . ASP A 1 116 ? -26.247 -30.328 26.759 1.00 55.88 116 ASP A C 1
ATOM 893 O O . ASP A 1 116 ? -25.197 -29.691 26.817 1.00 55.88 116 ASP A O 1
ATOM 897 N N . SER A 1 117 ? -26.286 -31.660 26.851 1.00 50.91 117 SER A N 1
ATOM 898 C CA . SER A 1 117 ? -25.182 -32.625 26.926 1.00 50.91 117 SER A CA 1
ATOM 899 C C . SER A 1 117 ? -24.116 -32.511 25.825 1.00 50.91 117 SER A C 1
ATOM 901 O O . SER A 1 117 ? -23.005 -33.001 26.014 1.00 50.91 117 SER A O 1
ATOM 903 N N . SER A 1 118 ? -24.436 -31.861 24.702 1.00 48.84 118 SER A N 1
ATOM 904 C CA . SER A 1 118 ? -23.530 -31.610 23.572 1.00 48.84 118 SER A CA 1
ATOM 905 C C . SER A 1 118 ? -22.488 -30.511 23.826 1.00 48.84 118 SER A C 1
ATOM 907 O O . SER A 1 118 ? -21.508 -30.428 23.088 1.00 48.84 118 SER A O 1
ATOM 909 N N . HIS A 1 119 ? -22.669 -29.685 24.863 1.00 54.00 119 HIS A N 1
ATOM 910 C CA . HIS A 1 119 ? -21.748 -28.606 25.222 1.00 54.00 119 HIS A CA 1
ATOM 911 C C . HIS A 1 119 ? -21.117 -28.864 26.596 1.00 54.00 119 HIS A C 1
ATOM 913 O O . HIS A 1 119 ? -21.807 -29.322 27.513 1.00 54.00 119 HIS A O 1
ATOM 919 N N . PRO A 1 120 ? -19.822 -28.557 26.790 1.00 58.53 120 PRO A N 1
ATOM 920 C CA . PRO A 1 120 ? -19.181 -28.739 28.084 1.00 58.53 120 PRO A CA 1
ATOM 921 C C . PRO A 1 120 ? -19.920 -27.914 29.140 1.00 58.53 120 PRO A C 1
ATOM 923 O O . PRO A 1 120 ? -20.026 -26.695 29.007 1.00 58.53 120 PRO A O 1
ATOM 926 N N . ARG A 1 121 ? -20.415 -28.559 30.205 1.00 60.19 121 ARG A N 1
ATOM 927 C CA . ARG A 1 121 ? -21.140 -27.888 31.307 1.00 60.19 121 ARG A CA 1
ATOM 928 C C . ARG A 1 121 ? -20.342 -26.757 31.968 1.00 60.19 121 ARG A C 1
ATOM 930 O O . ARG A 1 121 ? -20.913 -25.941 32.680 1.00 60.19 121 ARG A O 1
ATOM 937 N N . GLU A 1 122 ? -19.034 -26.727 31.739 1.00 69.38 122 GLU A N 1
ATOM 938 C CA . GLU A 1 122 ? -18.090 -25.755 32.287 1.00 69.38 122 GLU A CA 1
ATOM 939 C C . GLU A 1 122 ? -17.810 -24.562 31.354 1.00 69.38 122 GLU A C 1
ATOM 941 O O . GLU A 1 122 ? -17.029 -23.682 31.717 1.00 69.38 122 GLU A O 1
ATOM 946 N N . ALA A 1 123 ? -18.426 -24.519 30.165 1.00 77.88 123 ALA A N 1
ATOM 947 C CA . ALA A 1 123 ? -18.242 -23.431 29.209 1.00 77.88 123 ALA A CA 1
ATOM 948 C C . ALA A 1 123 ? -18.862 -22.115 29.706 1.00 77.88 123 ALA A C 1
ATOM 950 O O . ALA A 1 123 ? -19.923 -22.087 30.335 1.00 77.88 123 ALA A O 1
ATOM 951 N N . PHE A 1 124 ? -18.190 -21.009 29.395 1.00 91.19 124 PHE A N 1
ATOM 952 C CA . PHE A 1 124 ? -18.620 -19.675 29.799 1.00 91.19 124 PHE A CA 1
ATOM 953 C C . PHE A 1 124 ? -19.815 -19.175 28.975 1.00 91.19 124 PHE A C 1
ATOM 955 O O . PHE A 1 124 ? -19.949 -19.485 27.793 1.00 91.19 124 PHE A O 1
ATOM 962 N N . SER A 1 125 ? -20.661 -18.357 29.603 1.00 94.19 125 SER A N 1
ATOM 963 C CA . SER A 1 125 ? -21.824 -17.695 28.998 1.00 94.19 125 SER A CA 1
ATOM 964 C C . SER A 1 125 ? -21.699 -16.171 29.086 1.00 94.19 125 SER A C 1
ATOM 966 O O . SER A 1 125 ? -20.794 -15.657 29.743 1.00 94.19 125 SER A O 1
ATOM 968 N N . GLY A 1 126 ? -22.619 -15.439 28.461 1.00 97.19 126 GLY A N 1
ATOM 969 C CA . GLY A 1 126 ? -22.616 -13.978 28.463 1.00 97.19 126 GLY A CA 1
ATOM 970 C C . GLY A 1 126 ? -21.708 -13.393 27.382 1.00 97.19 126 GLY A C 1
ATOM 971 O O . GLY A 1 126 ? -21.691 -13.879 26.250 1.00 97.19 126 GLY A O 1
ATOM 972 N N . SER A 1 127 ? -20.977 -12.331 27.717 1.00 98.25 127 SER A N 1
ATOM 973 C CA . SER A 1 127 ? -20.061 -11.625 26.816 1.00 98.25 127 SER A CA 1
ATOM 974 C C . SER A 1 127 ? -18.678 -11.469 27.449 1.00 98.25 127 SER A C 1
ATOM 976 O O . SER A 1 127 ? -18.552 -11.229 28.646 1.00 98.25 127 SER A O 1
ATOM 978 N N . GLY A 1 128 ? -17.629 -11.611 26.642 1.00 97.56 128 GLY A N 1
ATOM 979 C CA . GLY A 1 128 ? -16.236 -11.424 27.049 1.00 97.56 128 GLY A CA 1
ATOM 980 C C . GLY A 1 128 ? -15.617 -10.112 26.564 1.00 97.56 128 GLY A C 1
ATOM 981 O O . GLY A 1 128 ? -14.589 -9.707 27.096 1.00 97.56 128 GLY A O 1
ATOM 982 N N . GLY A 1 129 ? -16.206 -9.442 25.575 1.00 98.06 129 GLY A N 1
ATOM 983 C CA . GLY A 1 129 ? -15.694 -8.184 25.026 1.00 98.06 129 GLY A CA 1
ATOM 984 C C . GLY A 1 129 ? -16.828 -7.289 24.552 1.00 98.06 129 GLY A C 1
ATOM 985 O O . GLY A 1 129 ? -17.845 -7.800 24.081 1.00 98.06 129 GLY A O 1
ATOM 986 N N . VAL A 1 130 ? -16.662 -5.971 24.673 1.00 98.56 130 VAL A N 1
ATOM 987 C CA . VAL A 1 130 ? -17.669 -5.005 24.215 1.00 98.56 130 VAL A CA 1
ATOM 988 C C . VAL A 1 130 ? -17.040 -3.703 23.738 1.00 98.56 130 VAL A C 1
ATOM 990 O O . VAL A 1 130 ? -16.183 -3.139 24.412 1.00 98.56 130 VAL A O 1
ATOM 993 N N . ASP A 1 131 ? -17.532 -3.184 22.615 1.00 98.56 131 ASP A N 1
ATOM 994 C CA . ASP A 1 131 ? -17.329 -1.788 22.237 1.00 98.56 131 ASP A CA 1
ATOM 995 C C . ASP A 1 131 ? -18.568 -1.218 21.527 1.00 98.56 131 ASP A C 1
ATOM 997 O O . ASP A 1 131 ? -19.435 -1.955 21.053 1.00 98.56 131 ASP A O 1
ATOM 1001 N N . ILE A 1 132 ? -18.666 0.107 21.480 1.00 98.19 132 ILE A N 1
ATOM 1002 C CA . ILE A 1 132 ? -19.774 0.851 20.882 1.00 98.19 132 ILE A CA 1
ATOM 1003 C C . ILE A 1 132 ? -19.298 1.509 19.594 1.00 98.19 132 ILE A C 1
ATOM 1005 O O . ILE A 1 132 ? -18.247 2.144 19.573 1.00 98.19 132 ILE A O 1
ATOM 1009 N N . CYS A 1 133 ? -20.093 1.356 18.538 1.00 98.06 133 CYS A N 1
ATOM 1010 C CA . CYS A 1 133 ? -19.798 1.856 17.205 1.00 98.06 133 CYS A CA 1
ATOM 1011 C C . CYS A 1 133 ? -20.836 2.900 16.780 1.00 98.06 133 CYS A C 1
ATOM 1013 O O . CYS A 1 133 ? -22.050 2.709 16.948 1.00 98.06 133 CYS A O 1
ATOM 1015 N N . ARG A 1 134 ? -20.359 3.993 16.185 1.00 96.69 134 ARG A N 1
ATOM 1016 C CA . ARG A 1 134 ? -21.195 5.082 15.674 1.00 96.69 134 ARG A CA 1
ATOM 1017 C C . ARG A 1 134 ? -21.840 4.735 14.330 1.00 96.69 134 ARG A C 1
ATOM 1019 O O . ARG A 1 134 ? -21.227 4.102 13.466 1.00 96.69 134 ARG A O 1
ATOM 1026 N N . VAL A 1 135 ? -23.069 5.213 14.133 1.00 96.12 135 VAL A N 1
ATOM 1027 C CA . VAL A 1 135 ? -23.793 5.171 12.851 1.00 96.12 135 VAL A CA 1
ATOM 1028 C C . VAL A 1 135 ? -24.279 6.584 12.528 1.00 96.12 135 VAL A C 1
ATOM 1030 O O . VAL A 1 135 ? -25.207 7.091 13.150 1.00 96.12 135 VAL A O 1
ATOM 1033 N N . GLY A 1 136 ? -23.656 7.238 11.553 1.00 93.50 136 GLY A N 1
ATOM 1034 C CA . GLY A 1 136 ? -23.955 8.619 11.183 1.00 93.50 136 GLY A CA 1
ATOM 1035 C C . GLY A 1 136 ? -23.659 9.592 12.327 1.00 93.50 136 GLY A C 1
ATOM 1036 O O . GLY A 1 136 ? -22.510 9.745 12.744 1.00 93.50 136 GLY A O 1
ATOM 1037 N N . ASP A 1 137 ? -24.706 10.255 12.808 1.00 93.50 137 ASP A N 1
ATOM 1038 C CA . ASP A 1 137 ? -24.709 11.189 13.941 1.00 93.50 137 ASP A CA 1
ATOM 1039 C C . ASP A 1 137 ? -25.086 10.519 15.277 1.00 93.50 137 ASP A C 1
ATOM 1041 O O . ASP A 1 137 ? -25.312 11.198 16.275 1.00 93.50 137 ASP A O 1
ATOM 1045 N N . ASP A 1 138 ? -25.195 9.192 15.300 1.00 96.31 138 ASP A N 1
ATOM 1046 C CA . ASP A 1 138 ? -25.562 8.422 16.480 1.00 96.31 138 ASP A CA 1
ATOM 1047 C C . ASP A 1 138 ? -24.344 7.732 17.098 1.00 96.31 138 ASP A C 1
ATOM 1049 O O . ASP A 1 138 ? -23.929 6.659 16.649 1.00 96.31 138 ASP A O 1
ATOM 1053 N N . ASP A 1 139 ? -23.790 8.340 18.150 1.00 94.62 139 ASP A N 1
ATOM 1054 C CA . ASP A 1 139 ? -22.600 7.852 18.869 1.00 94.62 139 ASP A CA 1
ATOM 1055 C C . ASP A 1 139 ? -22.806 6.490 19.554 1.00 94.62 139 ASP A C 1
ATOM 1057 O O . ASP A 1 139 ? -21.850 5.873 20.017 1.00 94.62 139 ASP A O 1
ATOM 1061 N N . VAL A 1 140 ? -24.051 6.003 19.623 1.00 97.31 140 VAL A N 1
ATOM 1062 C CA . VAL A 1 140 ? -24.403 4.668 20.122 1.00 97.31 140 VAL A CA 1
ATOM 1063 C C . VAL A 1 140 ? -25.322 3.989 19.105 1.00 97.31 140 VAL A C 1
ATOM 1065 O O . VAL A 1 140 ? -26.496 3.706 19.367 1.00 97.31 140 VAL A O 1
ATOM 1068 N N . GLY A 1 141 ? -24.786 3.784 17.900 1.00 97.19 141 GLY A N 1
ATOM 1069 C CA . GLY A 1 141 ? -25.516 3.228 16.763 1.00 97.19 141 GLY A CA 1
ATOM 1070 C C . GLY A 1 141 ? -25.689 1.710 16.848 1.00 97.19 141 GLY A C 1
ATOM 1071 O O . GLY A 1 141 ? -26.805 1.206 16.723 1.00 97.19 141 GLY A O 1
ATOM 1072 N N . TYR A 1 142 ? -24.600 0.978 17.098 1.00 98.50 142 TYR A N 1
ATOM 1073 C CA . TYR A 1 142 ? -24.634 -0.458 17.395 1.00 98.50 142 TYR A CA 1
ATOM 1074 C C . TYR A 1 142 ? -23.539 -0.864 18.390 1.00 98.50 142 TYR A C 1
ATOM 1076 O O . TYR A 1 142 ? -22.597 -0.111 18.637 1.00 98.50 142 TYR A O 1
ATOM 1084 N N . ILE A 1 143 ? -23.665 -2.054 18.981 1.00 98.75 143 ILE A N 1
ATOM 1085 C CA . ILE A 1 143 ? -22.689 -2.590 19.945 1.00 98.75 143 ILE A CA 1
ATOM 1086 C C . ILE A 1 143 ? -22.023 -3.813 19.326 1.00 98.75 143 ILE A C 1
ATOM 1088 O O . ILE A 1 143 ? -22.729 -4.712 18.876 1.00 98.75 143 ILE A O 1
ATOM 1092 N N . ALA A 1 144 ? -20.696 -3.868 19.318 1.00 98.69 144 ALA A N 1
ATOM 1093 C CA . ALA A 1 144 ? -19.928 -5.035 18.895 1.00 98.69 144 ALA A CA 1
ATOM 1094 C C . ALA A 1 144 ? -19.492 -5.851 20.117 1.00 98.69 144 ALA A C 1
ATOM 1096 O O . ALA A 1 144 ? -19.124 -5.278 21.145 1.00 98.69 144 ALA A O 1
ATOM 1097 N N . ALA A 1 145 ? -19.533 -7.181 20.020 1.00 98.62 145 ALA A N 1
ATOM 1098 C CA . ALA A 1 145 ? -19.225 -8.061 21.140 1.00 98.62 145 ALA A CA 1
ATOM 1099 C C . ALA A 1 145 ? -18.543 -9.372 20.730 1.00 98.62 145 ALA A C 1
ATOM 1101 O O . ALA A 1 145 ? -18.849 -9.963 19.692 1.00 98.62 145 ALA A O 1
ATOM 1102 N N . CYS A 1 146 ? -17.667 -9.853 21.612 1.00 98.12 146 CYS A N 1
ATOM 1103 C CA . CYS A 1 146 ? -17.101 -11.201 21.572 1.00 98.12 146 CYS A CA 1
ATOM 1104 C C . CYS A 1 146 ? -17.722 -12.025 22.697 1.00 98.12 146 CYS A C 1
ATOM 1106 O O . CYS A 1 146 ? -17.719 -11.585 23.846 1.00 98.12 146 CYS A O 1
ATOM 1108 N N . GLU A 1 147 ? -18.229 -13.216 22.395 1.00 97.81 147 GLU A N 1
ATOM 1109 C CA . GLU A 1 147 ? -19.015 -14.008 23.339 1.00 97.81 147 GLU A CA 1
ATOM 1110 C C . GLU A 1 147 ? -18.502 -15.455 23.453 1.00 97.81 147 GLU A C 1
ATOM 1112 O O . GLU A 1 147 ? -18.242 -16.118 22.444 1.00 97.81 147 GLU A O 1
ATOM 1117 N N . ALA A 1 148 ? -18.350 -16.025 24.654 1.00 95.06 148 ALA A N 1
ATOM 1118 C CA . ALA A 1 148 ? -18.364 -15.431 26.003 1.00 95.06 148 ALA A CA 1
ATOM 1119 C C . ALA A 1 148 ? -16.936 -15.034 26.465 1.00 95.06 148 ALA A C 1
ATOM 1121 O O . ALA A 1 148 ? -16.138 -14.573 25.646 1.00 95.06 148 ALA A O 1
ATOM 1122 N N . PHE A 1 149 ? -16.592 -15.199 27.756 1.00 95.31 149 PHE A N 1
ATOM 1123 C CA . PHE A 1 149 ? -15.205 -15.090 28.240 1.00 95.31 149 PHE A CA 1
ATOM 1124 C C . PHE A 1 149 ? -14.294 -15.993 27.403 1.00 95.31 149 PHE A C 1
ATOM 1126 O O . PHE A 1 149 ? -14.472 -17.210 27.384 1.00 95.31 149 PHE A O 1
ATOM 1133 N N . HIS A 1 150 ? -13.351 -15.363 26.696 1.00 94.94 150 HIS A N 1
ATOM 1134 C CA . HIS A 1 150 ? -12.442 -16.013 25.751 1.00 94.94 150 HIS A CA 1
ATOM 1135 C C . HIS A 1 150 ? -13.196 -16.937 24.797 1.00 94.94 150 HIS A C 1
ATOM 1137 O O . HIS A 1 150 ? -12.886 -18.112 24.698 1.00 94.94 150 HIS A O 1
ATOM 1143 N N . GLY A 1 151 ? -14.274 -16.449 24.185 1.00 94.25 151 GLY A N 1
ATOM 1144 C CA . GLY A 1 151 ? -15.165 -17.266 23.368 1.00 94.25 151 GLY A CA 1
ATOM 1145 C C . GLY A 1 151 ? -14.733 -17.423 21.909 1.00 94.25 151 GLY A C 1
ATOM 1146 O O . GLY A 1 151 ? -13.576 -17.221 21.539 1.00 94.25 151 GLY A O 1
ATOM 1147 N N . HIS A 1 152 ? -15.700 -17.792 21.070 1.00 94.69 152 HIS A N 1
ATOM 1148 C CA . HIS A 1 152 ? -15.532 -18.015 19.628 1.00 94.69 152 HIS A CA 1
ATOM 1149 C C . HIS A 1 152 ? -16.629 -17.347 18.784 1.00 94.69 152 HIS A C 1
ATOM 1151 O O . HIS A 1 152 ? -16.559 -17.390 17.560 1.00 94.69 152 HIS A O 1
ATOM 1157 N N . ILE A 1 153 ? -17.615 -16.702 19.415 1.00 97.50 153 ILE A N 1
ATOM 1158 C CA . ILE A 1 153 ? -18.728 -16.052 18.725 1.00 97.50 153 ILE A CA 1
ATOM 1159 C C . ILE A 1 153 ? -18.488 -14.547 18.648 1.00 97.50 153 ILE A C 1
ATOM 1161 O O . ILE A 1 153 ? -18.207 -13.902 19.660 1.00 97.50 153 ILE A O 1
ATOM 1165 N N . VAL A 1 154 ? -18.652 -13.977 17.455 1.00 98.50 154 VAL A N 1
ATOM 1166 C CA . VAL A 1 154 ? -18.746 -12.527 17.256 1.00 98.50 154 VAL A CA 1
ATOM 1167 C C . VAL A 1 154 ? -20.209 -12.174 17.037 1.00 98.50 154 VAL A C 1
ATOM 1169 O O . VAL A 1 154 ? -20.898 -12.756 16.193 1.00 98.50 154 VAL A O 1
ATOM 1172 N N . SER A 1 155 ? -20.697 -11.204 17.799 1.00 98.62 155 SER A N 1
ATOM 1173 C CA . SER A 1 155 ? -22.069 -10.726 17.694 1.00 98.62 155 SER A CA 1
ATOM 1174 C C . SER A 1 155 ? -22.126 -9.206 17.676 1.00 98.62 155 SER A C 1
ATOM 1176 O O . SER A 1 155 ? -21.193 -8.516 18.090 1.00 98.62 155 SER A O 1
ATOM 1178 N N . VAL A 1 156 ? -23.249 -8.689 17.193 1.00 98.69 156 VAL A N 1
ATOM 1179 C CA . VAL A 1 156 ? -23.601 -7.278 17.297 1.00 98.69 156 VAL A CA 1
ATOM 1180 C C . VAL A 1 156 ? -24.980 -7.127 17.922 1.00 98.69 156 VAL A C 1
ATOM 1182 O O . VAL A 1 156 ? -25.851 -7.977 17.742 1.00 98.69 156 VAL A O 1
ATOM 1185 N N . TYR A 1 157 ? -25.198 -6.029 18.635 1.00 98.69 157 TYR A N 1
ATOM 1186 C CA . TYR A 1 157 ? -26.512 -5.634 19.122 1.00 98.69 157 TYR A CA 1
ATOM 1187 C C . TYR A 1 157 ? -26.971 -4.446 18.301 1.00 98.69 157 TYR A C 1
ATOM 1189 O O . TYR A 1 157 ? -26.351 -3.381 18.309 1.00 98.69 157 TYR A O 1
ATOM 1197 N N . VAL A 1 158 ? -28.043 -4.674 17.557 1.00 97.94 158 VAL A N 1
ATOM 1198 C CA . VAL A 1 158 ? -28.628 -3.708 16.638 1.00 97.94 158 VAL A CA 1
ATOM 1199 C C . VAL A 1 158 ? -29.735 -2.971 17.361 1.00 97.94 158 VAL A C 1
ATOM 1201 O O . VAL A 1 158 ? -30.601 -3.595 17.982 1.00 97.94 158 VAL A O 1
ATOM 1204 N N . LYS A 1 159 ? -29.692 -1.648 17.261 1.00 95.81 159 LYS A N 1
ATOM 1205 C CA . LYS A 1 159 ? -30.695 -0.769 17.834 1.00 95.81 159 LYS A CA 1
ATOM 1206 C C . LYS A 1 159 ? -31.951 -0.707 16.959 1.00 95.81 159 LYS A C 1
ATOM 1208 O O . LYS A 1 159 ? -31.852 -0.645 15.733 1.00 95.81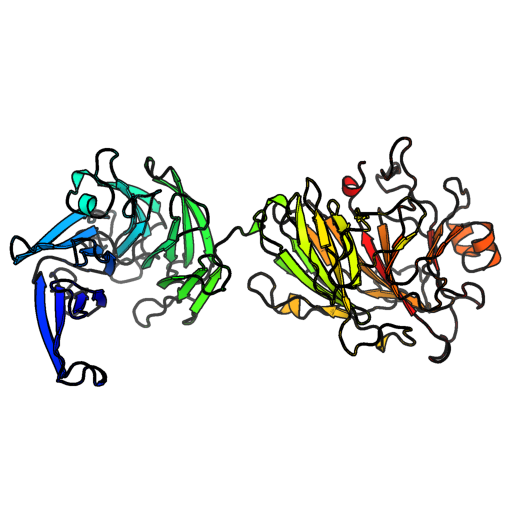 159 LYS A O 1
ATOM 1213 N N . SER A 1 160 ? -33.126 -0.722 17.577 1.00 95.12 160 SER A N 1
ATOM 1214 C CA . SER A 1 160 ? -34.408 -0.546 16.899 1.00 95.12 160 SER A CA 1
ATOM 1215 C C . SER A 1 160 ? -34.569 0.888 16.380 1.00 95.12 160 SER A C 1
ATOM 1217 O O . SER A 1 160 ? -33.991 1.836 16.911 1.00 95.12 160 SER A O 1
ATOM 1219 N N . SER A 1 161 ? -35.357 1.064 15.319 1.00 92.19 161 SER A N 1
ATOM 1220 C CA . SER A 1 161 ? -35.528 2.366 14.656 1.00 92.19 161 SER A CA 1
ATOM 1221 C C . SER A 1 161 ? -36.267 3.412 15.499 1.00 92.19 161 SER A C 1
ATOM 1223 O O . SER A 1 161 ? -36.176 4.600 15.212 1.00 92.19 161 SER A O 1
ATOM 1225 N N . ASP A 1 162 ? -37.029 2.976 16.501 1.00 93.12 162 ASP A N 1
ATOM 1226 C CA . ASP A 1 162 ? -37.781 3.809 17.447 1.00 93.12 162 ASP A CA 1
ATOM 1227 C C . ASP A 1 162 ? -36.972 4.193 18.699 1.00 93.12 162 ASP A C 1
ATOM 1229 O O . ASP A 1 162 ? -37.422 5.012 19.501 1.00 93.12 162 ASP A O 1
ATOM 1233 N N . ALA A 1 163 ? -35.773 3.634 18.873 1.00 96.25 163 ALA A N 1
ATOM 1234 C CA . ALA A 1 163 ? -34.917 3.948 20.004 1.00 96.25 163 ALA A CA 1
ATOM 1235 C C . ALA A 1 163 ? -34.298 5.355 19.882 1.00 96.25 163 ALA A C 1
ATOM 1237 O O . ALA A 1 163 ? -33.973 5.806 18.779 1.00 96.25 163 ALA A O 1
ATOM 1238 N N . PRO A 1 164 ? -34.041 6.048 21.006 1.00 96.88 164 PRO A N 1
ATOM 1239 C CA . PRO A 1 164 ? -33.360 7.335 20.970 1.00 96.88 164 PRO A CA 1
ATOM 1240 C C . PRO A 1 164 ? -31.905 7.204 20.482 1.00 96.88 164 PRO A C 1
ATOM 1242 O O . PRO A 1 164 ? -31.255 6.161 20.620 1.00 96.88 164 PRO A O 1
ATOM 1245 N N . LYS A 1 165 ? -31.358 8.292 19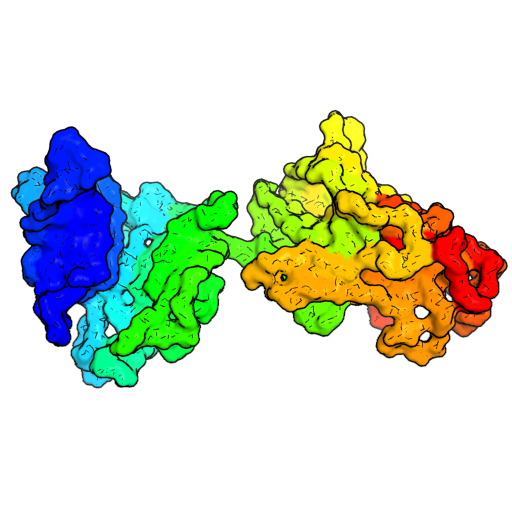.934 1.00 96.19 165 LYS A N 1
ATOM 1246 C CA . LYS A 1 165 ? -29.925 8.370 19.620 1.00 96.19 165 LYS A CA 1
ATOM 1247 C C . LYS A 1 165 ? -29.093 8.471 20.894 1.00 96.19 165 LYS A C 1
ATOM 1249 O O . LYS A 1 165 ? -29.537 9.019 21.906 1.00 96.19 165 LYS A O 1
ATOM 1254 N N . GLY A 1 166 ? -27.868 7.971 20.817 1.00 96.56 166 GLY A N 1
ATOM 1255 C CA . GLY A 1 166 ? -26.881 8.116 21.869 1.00 96.56 166 GLY A CA 1
ATOM 1256 C C . GLY A 1 166 ? -27.141 7.259 23.116 1.00 96.56 166 GLY A C 1
ATOM 1257 O O . GLY A 1 166 ? -27.958 6.330 23.109 1.00 96.56 166 GLY A O 1
ATOM 1258 N N . PRO A 1 167 ? -26.430 7.559 24.216 1.00 96.69 167 PRO A N 1
ATOM 1259 C CA . PRO A 1 167 ? -26.320 6.665 25.371 1.00 96.69 167 PRO A CA 1
ATOM 1260 C C . PRO A 1 167 ? -27.618 6.398 26.145 1.00 96.69 167 PRO A C 1
ATOM 1262 O O . PRO A 1 167 ? -27.711 5.403 26.860 1.00 96.69 167 PRO A O 1
ATOM 1265 N N . SER A 1 168 ? -28.643 7.242 25.999 1.00 95.50 168 SER A N 1
ATOM 1266 C CA . SER A 1 168 ? -29.951 7.038 26.641 1.00 95.50 168 SER A CA 1
ATOM 1267 C C . SER A 1 168 ? -30.638 5.747 26.180 1.00 95.50 168 SER A C 1
ATOM 1269 O O . SER A 1 168 ? -31.325 5.106 26.975 1.00 95.50 168 SER A O 1
ATOM 1271 N N . SER A 1 169 ? -30.393 5.315 24.939 1.00 97.44 169 SER A N 1
ATOM 1272 C CA . SER A 1 169 ? -30.914 4.053 24.395 1.00 97.44 169 SER A CA 1
ATOM 1273 C C . SER A 1 169 ? -30.433 2.815 25.149 1.00 97.44 169 SER A C 1
ATOM 1275 O O . SER A 1 169 ? -31.124 1.800 25.174 1.00 97.44 169 SER A O 1
ATOM 1277 N N . LEU A 1 170 ? -29.279 2.884 25.816 1.00 98.06 170 LEU A N 1
ATOM 1278 C CA . LEU A 1 170 ? -28.718 1.770 26.583 1.00 98.06 170 LEU A CA 1
ATOM 1279 C C . LEU A 1 170 ? -29.467 1.522 27.901 1.00 98.06 170 LEU A C 1
ATOM 1281 O O . LEU A 1 170 ? -29.281 0.475 28.518 1.00 98.06 170 LEU A O 1
ATOM 1285 N N . LYS A 1 171 ? -30.327 2.451 28.346 1.00 97.38 171 LYS A N 1
ATOM 1286 C CA . LYS A 1 171 ? -31.141 2.297 29.567 1.00 97.38 171 LYS A CA 1
ATOM 1287 C C . LYS A 1 171 ? -32.369 1.398 29.364 1.00 97.38 171 LYS A C 1
ATOM 1289 O O . LYS A 1 171 ? -33.028 1.055 30.341 1.00 97.38 171 LYS A O 1
ATOM 1294 N N . THR A 1 172 ? -32.672 0.992 28.128 1.00 97.69 172 THR A N 1
ATOM 1295 C CA . THR A 1 172 ? -33.854 0.185 27.796 1.00 97.69 172 THR A CA 1
ATOM 1296 C C . THR A 1 172 ? -33.466 -0.993 26.907 1.00 97.69 172 THR A C 1
ATOM 1298 O O . THR A 1 172 ? -33.116 -0.828 25.743 1.00 97.69 172 THR A O 1
ATOM 1301 N N . SER A 1 173 ? -33.541 -2.207 27.451 1.00 96.75 173 SER A N 1
ATOM 1302 C CA . SER A 1 173 ? -33.100 -3.431 26.765 1.00 96.75 173 SER A CA 1
ATOM 1303 C C . SER A 1 173 ? -33.942 -3.806 25.542 1.00 96.75 173 SER A C 1
ATOM 1305 O O . SER A 1 173 ? -33.408 -4.374 24.595 1.00 96.75 173 SER A O 1
ATOM 1307 N N . SER A 1 174 ? -35.232 -3.450 25.505 1.00 97.25 174 SER A N 1
ATOM 1308 C CA . SER A 1 174 ? -36.124 -3.774 24.380 1.00 97.25 174 SER A CA 1
ATOM 1309 C C . SER A 1 174 ? -35.751 -3.081 23.067 1.00 97.25 174 SER A C 1
ATOM 1311 O O . SER A 1 174 ? -36.228 -3.498 22.017 1.00 97.25 174 SER A O 1
ATOM 1313 N N . TYR A 1 175 ? -34.893 -2.058 23.108 1.00 98.00 175 TYR A N 1
ATOM 1314 C CA . TYR A 1 175 ? -34.368 -1.408 21.907 1.00 98.00 175 TYR A CA 1
ATOM 1315 C C . TYR A 1 175 ? -33.276 -2.212 21.205 1.00 98.00 175 TYR A C 1
ATOM 1317 O O . TYR A 1 175 ? -32.903 -1.874 20.087 1.00 98.00 175 TYR A O 1
ATOM 1325 N N . TRP A 1 176 ? -32.732 -3.252 21.835 1.00 98.38 176 TRP A N 1
ATOM 1326 C CA . TRP A 1 176 ? -31.525 -3.918 21.362 1.00 98.38 176 TRP A CA 1
ATOM 1327 C C . TRP A 1 176 ? -31.796 -5.367 20.983 1.00 98.38 176 TRP A C 1
ATOM 1329 O O . TRP A 1 176 ? -32.320 -6.154 21.768 1.00 98.38 176 TRP A O 1
ATOM 1339 N N . THR A 1 177 ? -31.391 -5.741 19.771 1.00 98.38 177 THR A N 1
ATOM 1340 C CA . THR A 1 177 ? -31.513 -7.112 19.263 1.00 98.38 177 THR A CA 1
ATOM 1341 C C . THR A 1 177 ? -30.138 -7.693 18.969 1.00 98.38 177 THR A C 1
ATOM 1343 O O . THR A 1 177 ? -29.392 -7.153 18.152 1.00 98.38 177 THR A O 1
ATOM 1346 N N . ARG A 1 178 ? -29.811 -8.819 19.611 1.00 98.31 178 ARG A N 1
ATOM 1347 C CA . ARG A 1 178 ? -28.572 -9.571 19.368 1.00 98.31 178 ARG A CA 1
ATOM 1348 C C . ARG A 1 178 ? -28.605 -10.248 17.997 1.00 98.31 178 ARG A C 1
ATOM 1350 O O . ARG A 1 178 ? -29.566 -10.948 17.680 1.00 98.31 178 ARG A O 1
ATOM 1357 N N . LYS A 1 179 ? -27.517 -10.134 17.240 1.00 98.31 179 LYS A N 1
ATOM 1358 C CA . LYS A 1 179 ? -27.262 -10.867 15.995 1.00 98.31 179 LYS A CA 1
ATOM 1359 C C . LYS A 1 179 ? -25.877 -11.496 16.032 1.00 98.31 179 LYS A C 1
ATOM 1361 O O . LYS A 1 179 ? -24.895 -10.798 16.258 1.00 98.31 179 LYS A O 1
ATOM 1366 N N . VAL A 1 180 ? -25.792 -12.803 15.802 1.00 98.06 180 VAL A N 1
ATOM 1367 C CA . VAL A 1 180 ? -24.505 -13.477 15.568 1.00 98.06 180 VAL A CA 1
ATOM 1368 C C . VAL A 1 180 ? -24.069 -13.175 14.146 1.00 98.06 180 VAL A C 1
ATOM 1370 O O . VAL A 1 180 ? -24.874 -13.334 13.230 1.00 98.06 180 VAL A O 1
ATOM 1373 N N . ILE A 1 181 ? -22.823 -12.742 13.973 1.00 97.75 181 ILE A N 1
ATOM 1374 C CA . ILE A 1 181 ? -22.278 -12.417 12.650 1.00 97.75 181 ILE A CA 1
ATOM 1375 C C . ILE A 1 181 ? -21.106 -13.313 12.255 1.00 97.75 181 ILE A C 1
ATOM 1377 O O . ILE A 1 181 ? -20.795 -13.398 11.071 1.00 97.75 181 ILE A O 1
ATOM 1381 N N . ASP A 1 182 ? -20.458 -13.968 13.223 1.00 97.25 182 ASP A N 1
ATOM 1382 C CA . ASP A 1 182 ? -19.383 -14.915 12.950 1.00 97.25 182 ASP A CA 1
ATOM 1383 C C . ASP A 1 182 ? -19.222 -15.944 14.076 1.00 97.25 182 ASP A C 1
ATOM 1385 O O . ASP A 1 182 ? -19.535 -15.676 15.241 1.00 97.25 182 ASP A O 1
ATOM 1389 N N . ASP A 1 183 ? -18.698 -17.105 13.704 1.00 95.25 183 ASP A N 1
ATOM 1390 C CA . ASP A 1 183 ? -18.435 -18.257 14.555 1.00 95.25 183 ASP A CA 1
ATOM 1391 C C . ASP A 1 183 ? -17.064 -18.838 14.174 1.00 95.25 183 ASP A C 1
ATOM 1393 O O . ASP A 1 183 ? -16.847 -19.354 13.077 1.00 95.25 183 ASP A O 1
ATOM 1397 N N . TYR A 1 184 ? -16.110 -18.739 15.098 1.00 92.19 184 TYR A N 1
ATOM 1398 C CA . TYR A 1 184 ? -14.744 -19.216 14.910 1.00 92.19 184 TYR A CA 1
ATOM 1399 C C . TYR A 1 184 ? -14.612 -20.728 15.145 1.00 92.19 184 TYR A C 1
ATOM 1401 O O . TYR A 1 184 ? -13.495 -21.231 15.226 1.00 92.19 184 TYR A O 1
ATOM 1409 N N . GLY A 1 185 ? -15.704 -21.481 15.224 1.00 88.06 185 GLY A N 1
ATOM 1410 C CA . GLY A 1 185 ? -15.738 -22.920 15.451 1.00 88.06 185 GLY A CA 1
ATOM 1411 C C . GLY A 1 185 ? -15.638 -23.302 16.932 1.00 88.06 185 GLY A C 1
ATOM 1412 O O . GLY A 1 185 ? -15.674 -22.439 17.805 1.00 88.06 185 GLY A O 1
ATOM 1413 N N . PRO A 1 186 ? -15.479 -24.602 17.236 1.00 87.25 186 PRO A N 1
ATOM 1414 C CA . PRO A 1 186 ? -15.617 -25.109 18.596 1.00 87.25 186 PRO A CA 1
ATOM 1415 C C . PRO A 1 186 ? -14.563 -24.544 19.554 1.00 87.25 186 PRO A C 1
ATOM 1417 O O . PRO A 1 186 ? -13.444 -24.208 19.153 1.00 87.25 186 PRO A O 1
ATOM 1420 N N . LEU A 1 187 ? -14.931 -24.503 20.837 1.00 87.75 187 LEU A N 1
ATOM 1421 C CA . LEU A 1 187 ? -14.008 -24.234 21.937 1.00 87.75 187 LEU A CA 1
ATOM 1422 C C . LEU A 1 187 ? -12.938 -25.335 22.012 1.00 87.75 187 LEU A C 1
ATOM 1424 O O . LEU A 1 187 ? -13.203 -26.507 21.740 1.00 87.75 187 LEU A O 1
ATOM 1428 N N . ASP A 1 188 ? -11.738 -24.958 22.425 1.00 83.25 188 ASP A N 1
ATOM 1429 C CA . ASP A 1 188 ? -10.662 -25.872 22.766 1.00 83.25 188 ASP A CA 1
ATOM 1430 C C . ASP A 1 188 ? -10.958 -26.565 24.094 1.00 83.25 188 ASP A C 1
ATOM 1432 O O . ASP A 1 188 ? -11.057 -25.936 25.145 1.00 83.25 188 ASP A O 1
ATOM 1436 N N . THR A 1 189 ? -11.108 -27.883 24.032 1.00 80.25 189 THR A N 1
ATOM 1437 C CA . THR A 1 189 ? -11.427 -28.739 25.175 1.00 80.25 189 THR A CA 1
ATOM 1438 C C . THR A 1 189 ? -10.187 -29.342 25.836 1.00 80.25 189 THR A C 1
ATOM 1440 O O . THR A 1 189 ? -10.330 -30.202 26.700 1.00 80.25 189 THR A O 1
ATOM 1443 N N . THR A 1 190 ? -8.973 -28.965 25.417 1.00 74.44 190 THR A N 1
ATOM 1444 C CA . THR A 1 190 ? -7.729 -29.448 26.046 1.00 74.44 190 THR A CA 1
ATOM 1445 C C . THR A 1 190 ? -7.463 -28.788 27.400 1.00 74.44 190 THR A C 1
ATOM 1447 O O . THR A 1 190 ? -6.824 -29.388 28.265 1.00 74.44 190 THR A O 1
ATOM 1450 N N . ALA A 1 191 ? -7.982 -27.577 27.610 1.00 70.50 191 ALA A N 1
ATOM 1451 C CA . ALA A 1 191 ? -7.964 -26.897 28.896 1.00 70.50 191 ALA A CA 1
ATOM 1452 C C . ALA A 1 191 ? -9.068 -27.429 29.825 1.00 70.50 191 ALA A C 1
ATOM 1454 O O . ALA A 1 191 ? -10.129 -27.858 29.373 1.00 70.50 191 ALA A O 1
ATOM 1455 N N . THR A 1 192 ? -8.846 -27.338 31.141 1.00 70.75 192 THR A N 1
ATOM 1456 C CA . THR A 1 192 ? -9.842 -27.718 32.161 1.00 70.75 192 THR A CA 1
ATOM 1457 C C . THR A 1 192 ? -11.170 -26.986 31.991 1.00 70.75 192 THR A C 1
ATOM 1459 O O . THR A 1 192 ? -12.209 -27.583 32.225 1.00 70.75 192 THR A O 1
ATOM 1462 N N . ARG A 1 193 ? -11.152 -25.728 31.530 1.00 77.19 193 ARG A N 1
ATOM 1463 C CA . ARG A 1 193 ? -12.349 -24.997 31.098 1.00 77.19 193 ARG A CA 1
ATOM 1464 C C . ARG A 1 193 ? -12.228 -24.603 29.627 1.00 77.19 193 ARG A C 1
ATOM 1466 O O . ARG A 1 193 ? -11.255 -23.924 29.296 1.00 77.19 193 ARG A O 1
ATOM 1473 N N . PRO A 1 194 ? -13.193 -24.965 28.766 1.00 85.38 194 PRO A N 1
ATOM 1474 C CA . PRO A 1 194 ? -13.076 -24.704 27.337 1.00 85.38 194 PRO A CA 1
ATOM 1475 C C . PRO A 1 194 ? -13.116 -23.217 26.977 1.00 85.38 194 PRO A C 1
ATOM 1477 O O . PRO A 1 194 ? -14.013 -22.491 27.413 1.00 85.38 194 PRO A O 1
ATOM 1480 N N . THR A 1 195 ? -12.179 -22.786 26.133 1.00 90.00 195 THR A N 1
ATOM 1481 C CA . THR A 1 195 ? -12.068 -21.416 25.606 1.00 90.00 195 THR A CA 1
ATOM 1482 C C . THR A 1 195 ? -11.812 -21.424 24.099 1.00 90.00 195 THR A C 1
ATOM 1484 O O . THR A 1 195 ? -11.524 -22.446 23.493 1.00 90.00 195 THR A O 1
ATOM 1487 N N . GLY A 1 196 ? -11.996 -20.286 23.453 1.00 91.62 196 GLY A N 1
ATOM 1488 C CA . GLY A 1 196 ? -11.802 -20.037 22.035 1.00 91.62 196 GLY A CA 1
ATOM 1489 C C . GLY A 1 196 ? -10.807 -18.897 21.800 1.00 91.62 196 GLY A C 1
ATOM 1490 O O . GLY A 1 196 ? -10.106 -18.462 22.716 1.00 91.62 196 GLY A O 1
ATOM 1491 N N . PRO A 1 197 ? -10.697 -18.415 20.553 1.00 93.81 197 PRO A N 1
ATOM 1492 C CA . PRO A 1 197 ? -9.631 -17.498 20.175 1.00 93.81 197 PRO A CA 1
ATOM 1493 C C . PRO A 1 197 ? -9.893 -16.030 20.538 1.00 93.81 197 PRO A C 1
ATOM 1495 O O . PRO A 1 197 ? -8.957 -15.241 20.466 1.00 93.81 197 PRO A O 1
ATOM 1498 N N . LEU A 1 198 ? -11.118 -15.618 20.871 1.00 96.62 198 LEU A N 1
ATOM 1499 C CA . LEU A 1 198 ? -11.486 -14.196 20.907 1.00 96.62 198 LEU A CA 1
ATOM 1500 C C . LEU A 1 198 ? -11.186 -13.555 22.262 1.00 96.62 198 LEU A C 1
ATOM 1502 O O . LEU A 1 198 ? -11.659 -14.047 23.278 1.00 96.62 198 LEU A O 1
ATOM 1506 N N . HIS A 1 199 ? -10.482 -12.420 22.293 1.00 97.31 199 HIS A N 1
ATOM 1507 C CA . HIS A 1 199 ? -10.151 -11.751 23.564 1.00 97.31 199 HIS A CA 1
ATOM 1508 C C . HIS A 1 199 ? -10.701 -10.332 23.715 1.00 97.31 199 HIS A C 1
ATOM 1510 O O . HIS A 1 199 ? -11.072 -9.928 24.817 1.00 97.31 199 HIS A O 1
ATOM 1516 N N . HIS A 1 200 ? -10.721 -9.554 22.635 1.00 98.25 200 HIS A N 1
ATOM 1517 C CA . HIS A 1 200 ? -11.042 -8.128 22.685 1.00 98.25 200 HIS A CA 1
ATOM 1518 C C . HIS A 1 200 ? -11.710 -7.680 21.389 1.00 98.25 200 HIS A C 1
ATOM 1520 O O . HIS A 1 200 ? -11.409 -8.212 20.319 1.00 98.25 200 HIS A O 1
ATOM 1526 N N . VAL A 1 201 ? -12.584 -6.685 21.497 1.00 98.38 201 VAL A N 1
ATOM 1527 C CA . VAL A 1 201 ? -13.224 -6.000 20.376 1.00 98.38 201 VAL A CA 1
ATOM 1528 C C . VAL A 1 201 ? -13.001 -4.501 20.537 1.00 98.38 201 VAL A C 1
ATOM 1530 O O . VAL A 1 201 ? -12.948 -4.013 21.661 1.00 98.38 201 VAL A O 1
ATOM 1533 N N . MET A 1 202 ? -12.819 -3.780 19.435 1.00 98.06 202 MET A N 1
ATOM 1534 C CA . MET A 1 202 ? -12.629 -2.332 19.467 1.00 98.06 202 MET A CA 1
ATOM 1535 C C . MET A 1 202 ? -13.232 -1.673 18.229 1.00 98.06 202 MET A C 1
ATOM 1537 O O . MET A 1 202 ? -13.019 -2.153 17.117 1.00 98.06 202 MET A O 1
ATOM 1541 N N . ALA A 1 203 ? -13.961 -0.577 18.411 1.00 97.62 203 ALA A N 1
ATOM 1542 C CA . ALA A 1 203 ? -14.484 0.237 17.322 1.00 97.62 203 ALA A CA 1
ATOM 1543 C C . ALA A 1 203 ? -13.336 0.876 16.524 1.00 97.62 203 ALA A C 1
ATOM 1545 O O . ALA A 1 203 ? -12.321 1.301 17.082 1.00 97.62 203 ALA A O 1
ATOM 1546 N N . VAL A 1 204 ? -13.500 0.937 15.204 1.00 96.06 204 VAL A N 1
ATOM 1547 C CA . VAL A 1 204 ? -12.517 1.470 14.258 1.00 96.06 204 VAL A CA 1
ATOM 1548 C C . VAL A 1 204 ? -13.198 2.541 13.401 1.00 96.06 204 VAL A C 1
ATOM 1550 O O . VAL A 1 204 ? -13.945 2.205 12.472 1.00 96.06 204 VAL A O 1
ATOM 1553 N N . PRO A 1 205 ? -12.951 3.835 13.676 1.00 91.50 205 PRO A N 1
ATOM 1554 C CA . PRO A 1 205 ? -13.466 4.912 12.850 1.00 91.50 205 PRO A CA 1
ATOM 1555 C C . PRO A 1 205 ? -12.681 4.972 11.541 1.00 91.50 205 PRO A C 1
ATOM 1557 O O . PRO A 1 205 ? -11.608 5.568 11.455 1.00 91.50 205 PRO A O 1
ATOM 1560 N N . LEU A 1 206 ? -13.207 4.323 10.505 1.00 83.69 206 LEU A N 1
ATOM 1561 C CA . LEU A 1 206 ? -12.632 4.412 9.168 1.00 83.69 206 LEU A CA 1
ATOM 1562 C C . LEU A 1 206 ? -12.917 5.799 8.580 1.00 83.69 206 LEU A C 1
ATOM 1564 O O . LEU A 1 206 ? -13.985 6.384 8.779 1.00 83.69 206 LEU A O 1
ATOM 1568 N N . ALA A 1 207 ? -11.950 6.341 7.845 1.00 72.06 207 ALA A N 1
ATOM 1569 C CA . ALA A 1 207 ? -12.121 7.629 7.192 1.00 72.06 207 ALA A CA 1
ATOM 1570 C C . ALA A 1 207 ? -13.268 7.560 6.168 1.00 72.06 207 ALA A C 1
ATOM 1572 O O . ALA A 1 207 ? -13.375 6.599 5.408 1.00 72.06 207 ALA A O 1
ATOM 1573 N N . LYS A 1 208 ? -14.096 8.611 6.122 1.00 69.19 208 LYS A N 1
ATOM 1574 C CA . LYS A 1 208 ? -15.119 8.834 5.081 1.00 69.19 208 LYS A CA 1
ATOM 1575 C C . LYS A 1 208 ? -16.239 7.781 5.002 1.00 69.19 208 LYS A C 1
ATOM 1577 O O . LYS A 1 208 ? -16.988 7.782 4.029 1.00 69.19 208 LYS A O 1
ATOM 1582 N N . VAL A 1 209 ? -16.420 6.942 6.023 1.00 78.94 209 VAL A N 1
ATOM 1583 C CA . VAL A 1 209 ? -17.618 6.096 6.158 1.00 78.94 209 VAL A CA 1
ATOM 1584 C C . VAL A 1 209 ? -18.548 6.652 7.230 1.00 78.94 209 VAL A C 1
ATOM 1586 O O . VAL A 1 209 ? -18.114 7.123 8.280 1.00 78.94 209 VAL A O 1
ATOM 1589 N N . ALA A 1 210 ? -19.854 6.602 6.965 1.00 87.38 210 ALA A N 1
ATOM 1590 C CA . ALA A 1 210 ? -20.857 7.044 7.931 1.00 87.38 210 ALA A CA 1
ATOM 1591 C C . ALA A 1 210 ? -20.984 6.074 9.114 1.00 87.38 210 ALA A C 1
ATOM 1593 O O . ALA A 1 210 ? -21.394 6.480 10.193 1.00 87.38 210 ALA A O 1
ATOM 1594 N N . THR A 1 211 ? -20.654 4.800 8.914 1.00 94.00 211 THR A N 1
ATOM 1595 C CA . THR A 1 211 ? -20.789 3.759 9.933 1.00 94.00 211 THR A CA 1
ATOM 1596 C C . THR A 1 211 ? -19.418 3.230 10.304 1.00 94.00 211 THR A C 1
ATOM 1598 O O . THR A 1 211 ? -18.671 2.799 9.428 1.00 94.00 211 THR A O 1
ATOM 1601 N N . GLU A 1 212 ? -19.092 3.254 11.591 1.00 95.69 212 GLU A N 1
ATOM 1602 C CA . GLU A 1 212 ? -17.813 2.742 12.079 1.00 95.69 212 GLU A CA 1
ATOM 1603 C C . GLU A 1 212 ? -17.729 1.229 11.902 1.00 95.69 212 GLU A C 1
ATOM 1605 O O . GLU A 1 212 ? -18.727 0.520 12.038 1.00 95.69 212 GLU A O 1
ATOM 1610 N N . ALA A 1 213 ? -16.531 0.740 11.596 1.00 96.25 213 ALA A N 1
ATOM 1611 C CA . ALA A 1 213 ? -16.205 -0.678 11.628 1.00 96.25 213 ALA A CA 1
ATOM 1612 C C . ALA A 1 213 ? -15.800 -1.084 13.052 1.00 96.25 213 ALA A C 1
ATOM 1614 O O . ALA A 1 213 ? -15.689 -0.244 13.946 1.00 96.25 213 ALA A O 1
ATOM 1615 N N . PHE A 1 214 ? -15.517 -2.364 13.266 1.00 98.12 214 PHE A N 1
ATOM 1616 C CA . PHE A 1 214 ? -14.851 -2.812 14.488 1.00 98.12 214 PHE A CA 1
ATOM 1617 C C . PHE A 1 214 ? -13.840 -3.913 14.198 1.00 98.12 214 PHE A C 1
ATOM 1619 O O . PHE A 1 214 ? -13.972 -4.666 13.236 1.00 98.12 214 PHE A O 1
ATOM 1626 N N . ALA A 1 215 ? -12.820 -4.010 15.040 1.00 98.06 215 ALA A N 1
ATOM 1627 C CA . ALA A 1 215 ? -11.789 -5.026 14.964 1.00 98.06 215 ALA A CA 1
ATOM 1628 C C . ALA A 1 215 ? -11.896 -6.009 16.132 1.00 98.06 215 ALA A C 1
ATOM 1630 O O . ALA A 1 215 ? -12.251 -5.633 17.248 1.00 98.06 215 ALA A O 1
ATOM 1631 N N . VAL A 1 216 ? -11.553 -7.269 15.873 1.00 98.25 216 VAL A N 1
ATOM 1632 C CA . VAL A 1 216 ? -11.547 -8.361 16.851 1.00 98.25 216 VAL A CA 1
ATOM 1633 C C . VAL A 1 216 ? -10.136 -8.931 16.979 1.00 98.25 216 VAL A C 1
ATOM 1635 O O . VAL A 1 216 ? -9.511 -9.288 15.976 1.00 98.25 216 VAL A O 1
ATOM 1638 N N . ALA A 1 217 ? -9.646 -9.035 18.216 1.00 97.25 217 ALA A N 1
ATOM 1639 C CA . ALA A 1 217 ? -8.362 -9.640 18.560 1.00 97.25 217 ALA A CA 1
ATOM 1640 C C . ALA A 1 217 ? -8.503 -11.150 18.775 1.00 97.25 217 ALA A C 1
ATOM 1642 O O . ALA A 1 217 ? -9.269 -11.585 19.643 1.00 97.25 217 ALA A O 1
ATOM 1643 N N . CYS A 1 218 ? -7.744 -11.928 18.002 1.00 95.38 218 CYS A N 1
ATOM 1644 C CA . CYS A 1 218 ? -7.696 -13.382 18.091 1.00 95.38 218 CYS A CA 1
ATOM 1645 C C . CYS A 1 218 ? -6.342 -13.850 18.650 1.00 95.38 218 CYS A C 1
ATOM 1647 O O . CYS A 1 218 ? -5.297 -13.668 18.019 1.00 95.38 218 CYS A O 1
ATOM 1649 N N . MET A 1 219 ? -6.374 -14.505 19.811 1.00 91.94 219 MET A N 1
ATOM 1650 C CA . MET A 1 219 ? -5.200 -14.930 20.581 1.00 91.94 219 MET A CA 1
ATOM 1651 C C . MET A 1 219 ? -4.405 -16.044 19.897 1.00 91.94 219 MET A C 1
ATOM 1653 O O . MET A 1 219 ? -3.180 -16.044 19.988 1.00 91.94 219 MET A O 1
ATOM 1657 N N . GLY A 1 220 ? -5.076 -16.976 19.208 1.00 81.19 220 GLY A N 1
ATOM 1658 C CA . GLY A 1 220 ? -4.417 -18.047 18.450 1.00 81.19 220 GLY A CA 1
ATOM 1659 C C . GLY A 1 220 ? -4.671 -19.487 18.875 1.00 81.19 220 GLY A C 1
ATOM 1660 O O . GLY A 1 220 ? -3.862 -20.362 18.576 1.00 81.19 220 GLY A O 1
ATOM 1661 N N . VAL A 1 221 ? -5.801 -19.771 19.516 1.00 74.38 221 VAL A N 1
ATOM 1662 C CA . VAL A 1 221 ? -6.217 -21.148 19.816 1.00 74.38 221 VAL A CA 1
ATOM 1663 C C . VAL A 1 221 ? -6.461 -21.922 18.507 1.00 74.38 221 VAL A C 1
ATOM 1665 O O . VAL A 1 221 ? -7.186 -21.448 17.632 1.00 74.38 221 VAL A O 1
ATOM 1668 N N . GLN A 1 222 ? -5.836 -23.097 18.342 1.00 64.88 222 GLN A N 1
ATOM 1669 C CA . GLN A 1 222 ? -5.942 -23.950 17.141 1.00 64.88 222 GLN A CA 1
ATOM 1670 C C . GLN A 1 222 ? -5.679 -23.207 15.812 1.00 64.88 222 GLN A C 1
ATOM 1672 O O . GLN A 1 222 ? -6.460 -23.325 14.869 1.00 64.88 222 GLN A O 1
ATOM 1677 N N . SER A 1 223 ? -4.600 -22.419 15.721 1.00 68.12 223 SER A N 1
ATOM 1678 C CA . SER A 1 223 ? -4.214 -21.599 14.545 1.00 68.12 223 SER A CA 1
ATOM 1679 C C . SER A 1 223 ? -5.149 -20.429 14.192 1.00 68.12 223 SER A C 1
ATOM 1681 O O . SER A 1 223 ? -4.903 -19.692 13.234 1.00 68.12 223 SER A O 1
ATOM 1683 N N . LYS A 1 224 ? -6.196 -20.185 14.990 1.00 84.56 224 LYS A N 1
ATOM 1684 C CA . LYS A 1 224 ? -7.144 -19.081 14.785 1.00 84.56 224 LYS A CA 1
ATOM 1685 C C . LYS A 1 224 ? -6.630 -17.817 15.466 1.00 84.56 224 LYS A C 1
ATOM 1687 O O . LYS A 1 224 ? -7.073 -17.448 16.551 1.00 84.56 224 LYS A O 1
ATOM 1692 N N . GLN A 1 225 ? -5.662 -17.174 14.823 1.00 90.12 225 GLN A N 1
ATOM 1693 C CA . GLN A 1 225 ? -5.009 -15.961 15.313 1.00 90.12 225 GLN A CA 1
ATOM 1694 C C . GLN A 1 225 ? -5.089 -14.819 14.295 1.00 90.12 225 GLN A C 1
ATOM 1696 O O . GLN A 1 225 ? -5.339 -15.045 13.100 1.00 90.12 225 GLN A O 1
ATOM 1701 N N . GLY A 1 226 ? -4.890 -13.593 14.767 1.00 91.69 226 GLY A N 1
ATOM 1702 C CA . GLY A 1 226 ? -4.935 -12.410 13.919 1.00 91.69 226 GLY A CA 1
ATOM 1703 C C . GLY A 1 226 ? -5.705 -11.250 14.519 1.00 91.69 226 GLY A C 1
ATOM 1704 O O . GLY A 1 226 ? -6.271 -11.316 15.612 1.00 91.69 226 GLY A O 1
ATOM 1705 N N . VAL A 1 227 ? -5.810 -10.212 13.700 1.00 95.25 227 VAL A N 1
ATOM 1706 C CA . VAL A 1 227 ? -6.804 -9.154 13.855 1.00 95.25 227 VAL A CA 1
ATOM 1707 C C . VAL A 1 227 ? -7.731 -9.206 12.651 1.00 95.25 227 VAL A C 1
ATOM 1709 O O . VAL A 1 227 ? -7.270 -9.232 11.507 1.00 95.25 227 VAL A O 1
ATOM 1712 N N . TYR A 1 228 ? -9.035 -9.222 12.909 1.00 95.50 228 TYR A N 1
ATOM 1713 C CA . TYR A 1 228 ? -10.063 -9.201 11.871 1.00 95.50 228 TYR A CA 1
ATOM 1714 C C . TYR A 1 228 ? -10.889 -7.929 11.998 1.00 95.50 228 TYR A C 1
ATOM 1716 O O . TYR A 1 228 ? -11.411 -7.650 13.072 1.00 95.50 228 TYR A O 1
ATOM 1724 N N . LEU A 1 229 ? -11.000 -7.180 10.906 1.00 95.56 229 LEU A N 1
ATOM 1725 C CA . LEU A 1 229 ? -11.835 -5.994 10.774 1.00 95.56 229 LEU A CA 1
ATOM 1726 C C . LEU A 1 229 ? -13.187 -6.391 10.169 1.00 95.56 229 LEU A C 1
ATOM 1728 O O . LEU A 1 229 ? -13.231 -7.094 9.160 1.00 95.56 229 LEU A O 1
ATOM 1732 N N . TYR A 1 230 ? -14.275 -5.937 10.779 1.00 96.94 230 TYR A N 1
ATOM 1733 C CA . TYR A 1 230 ? -15.646 -6.136 10.326 1.00 96.94 230 TYR A CA 1
ATOM 1734 C C . TYR A 1 230 ? -16.202 -4.802 9.838 1.00 96.94 230 TYR A C 1
ATOM 1736 O O . TYR A 1 230 ? -16.500 -3.908 10.630 1.00 96.94 230 TYR A O 1
ATOM 1744 N N . GLU A 1 231 ? -16.333 -4.673 8.522 1.00 94.38 231 GLU A N 1
ATOM 1745 C CA . GLU A 1 231 ? -16.840 -3.476 7.854 1.00 94.38 231 GLU A CA 1
ATOM 1746 C C . GLU A 1 231 ? -18.345 -3.630 7.588 1.00 94.38 231 GLU A C 1
ATOM 1748 O O . GLU A 1 231 ? -18.750 -4.540 6.855 1.00 94.38 231 GLU A O 1
ATOM 1753 N N . PRO A 1 232 ? -19.207 -2.785 8.172 1.00 94.62 232 PRO A N 1
ATOM 1754 C CA . PRO A 1 232 ? -20.641 -2.882 7.956 1.00 94.62 232 PRO A CA 1
ATOM 1755 C C . PRO A 1 232 ? -21.019 -2.422 6.553 1.00 94.62 232 PRO A C 1
ATOM 1757 O O . PRO A 1 232 ? -20.656 -1.330 6.123 1.00 94.62 232 PRO A O 1
ATOM 1760 N N . PHE A 1 233 ? -21.849 -3.217 5.880 1.00 92.44 233 PHE A N 1
ATOM 1761 C CA . PHE A 1 233 ? -22.579 -2.761 4.692 1.00 92.44 233 PHE A CA 1
ATOM 1762 C C . PHE A 1 233 ? -24.099 -2.776 4.897 1.00 92.44 233 PHE A C 1
ATOM 1764 O O . PHE A 1 233 ? -24.825 -2.152 4.129 1.00 92.44 233 PHE A O 1
ATOM 1771 N N . ASN A 1 234 ? -24.593 -3.447 5.949 1.00 93.75 234 ASN A N 1
ATOM 1772 C CA . ASN A 1 234 ? -25.965 -3.318 6.439 1.00 93.75 234 ASN A CA 1
ATOM 1773 C C . ASN A 1 234 ? -26.036 -3.746 7.920 1.00 93.75 234 ASN A C 1
ATOM 1775 O O . ASN A 1 234 ? -26.160 -4.931 8.235 1.00 93.75 234 ASN A O 1
ATOM 1779 N N . VAL A 1 235 ? -25.956 -2.770 8.833 1.00 94.62 235 VAL A N 1
ATOM 1780 C CA . VAL A 1 235 ? -25.982 -3.006 10.291 1.00 94.62 235 VAL A CA 1
ATOM 1781 C C . VAL A 1 235 ? -27.322 -3.574 10.746 1.00 94.62 235 VAL A C 1
ATOM 1783 O O . VAL A 1 235 ? -27.340 -4.506 11.546 1.00 94.62 235 VAL A O 1
ATOM 1786 N N . THR A 1 236 ? -28.437 -3.062 10.216 1.00 93.12 236 THR A N 1
ATOM 1787 C CA . THR A 1 236 ? -29.791 -3.483 10.607 1.00 93.12 236 THR A CA 1
ATOM 1788 C C . THR A 1 236 ? -29.993 -4.982 10.418 1.00 93.12 236 THR A C 1
ATOM 1790 O O . THR A 1 236 ? -30.547 -5.655 11.289 1.00 93.12 236 THR A O 1
ATOM 1793 N N . ASP A 1 237 ? -29.475 -5.535 9.322 1.00 93.94 237 ASP A N 1
ATOM 1794 C CA . ASP A 1 237 ? -29.534 -6.966 9.036 1.00 93.94 237 ASP A CA 1
ATOM 1795 C C . ASP A 1 237 ? -28.418 -7.771 9.713 1.00 93.94 237 ASP A C 1
ATOM 1797 O O . ASP A 1 237 ? -28.549 -8.989 9.813 1.00 93.94 237 ASP A O 1
ATOM 1801 N N . GLY A 1 238 ? -27.381 -7.121 10.246 1.00 94.38 238 GLY A N 1
ATOM 1802 C CA . GLY A 1 238 ? -26.203 -7.778 10.813 1.00 94.38 238 GLY A CA 1
ATOM 1803 C C . GLY A 1 238 ? -25.212 -8.248 9.745 1.00 94.38 238 GLY A C 1
ATOM 1804 O O . GLY A 1 238 ? -24.571 -9.279 9.918 1.00 94.38 238 GLY A O 1
ATOM 1805 N N . LYS A 1 239 ? -25.107 -7.535 8.618 1.00 96.19 239 LYS A N 1
ATOM 1806 C CA . LYS A 1 239 ? -24.241 -7.907 7.494 1.00 96.19 239 LYS A CA 1
ATOM 1807 C C . LYS A 1 239 ? -22.954 -7.082 7.473 1.00 96.19 239 LYS A C 1
ATOM 1809 O O . LYS A 1 239 ? -22.980 -5.852 7.344 1.00 96.19 239 LYS A O 1
ATOM 1814 N N . PHE A 1 240 ? -21.835 -7.796 7.548 1.00 96.56 240 PHE A N 1
ATOM 1815 C CA . PHE A 1 240 ? -20.485 -7.247 7.631 1.00 96.56 240 PHE A CA 1
ATOM 1816 C C . PHE A 1 240 ? -19.555 -7.962 6.651 1.00 96.56 240 PHE A C 1
ATOM 1818 O O . PHE A 1 240 ? -19.684 -9.163 6.415 1.00 96.56 240 PHE A O 1
ATOM 1825 N N . LYS A 1 241 ? -18.594 -7.226 6.097 1.00 92.50 241 LYS A N 1
ATOM 1826 C CA . LYS A 1 241 ? -17.450 -7.775 5.370 1.00 92.50 241 LYS A CA 1
ATOM 1827 C C . LYS A 1 241 ? -16.322 -8.012 6.370 1.00 92.50 241 LYS A C 1
ATOM 1829 O O . LYS A 1 241 ? -15.903 -7.086 7.057 1.00 92.50 241 LYS A O 1
ATOM 1834 N N . LYS A 1 242 ? -15.824 -9.245 6.440 1.00 92.94 242 LYS A N 1
ATOM 1835 C CA . LYS A 1 242 ? -14.682 -9.623 7.280 1.00 92.94 242 LYS A CA 1
ATOM 1836 C C . LYS A 1 242 ? -13.382 -9.486 6.492 1.00 92.94 242 LYS A C 1
ATOM 1838 O O . LYS A 1 242 ? -13.222 -10.115 5.449 1.00 92.94 242 LYS A O 1
ATOM 1843 N N . VAL A 1 243 ? -12.439 -8.707 7.010 1.00 89.38 243 VAL A N 1
ATOM 1844 C CA . VAL A 1 243 ? -11.114 -8.476 6.422 1.00 89.38 243 VAL A CA 1
ATOM 1845 C C . VAL A 1 243 ? -10.045 -8.873 7.433 1.00 89.38 243 VAL A C 1
ATOM 1847 O O . VAL A 1 243 ? -10.073 -8.443 8.584 1.00 89.38 243 VAL A O 1
ATOM 1850 N N . ARG A 1 244 ? -9.079 -9.700 7.025 1.00 88.12 244 ARG A N 1
ATOM 1851 C CA . ARG A 1 244 ? -7.930 -10.032 7.876 1.00 88.12 244 ARG A CA 1
ATOM 1852 C C . ARG A 1 244 ? -6.899 -8.908 7.787 1.00 88.12 244 ARG A C 1
ATOM 1854 O O . ARG A 1 244 ? -6.348 -8.670 6.716 1.00 88.12 244 ARG A O 1
ATOM 1861 N N . VAL A 1 245 ? -6.638 -8.246 8.910 1.00 88.25 245 VAL A N 1
ATOM 1862 C CA . VAL A 1 245 ? -5.646 -7.167 9.021 1.00 88.25 245 VAL A CA 1
ATOM 1863 C C . VAL A 1 245 ? -4.247 -7.765 9.159 1.00 88.25 245 VAL A C 1
ATOM 1865 O O . VAL A 1 245 ? -3.363 -7.459 8.365 1.00 88.25 245 VAL A O 1
ATOM 1868 N N . THR A 1 246 ? -4.081 -8.693 10.104 1.00 86.44 246 THR A N 1
ATOM 1869 C CA . THR A 1 246 ? -2.836 -9.442 10.323 1.00 86.44 246 THR A CA 1
ATOM 1870 C C . THR A 1 246 ? -3.119 -10.902 10.663 1.00 86.44 246 THR A C 1
ATOM 1872 O O . THR A 1 246 ? -4.208 -11.248 11.137 1.00 86.44 246 THR A O 1
ATOM 1875 N N . GLY A 1 247 ? -2.147 -11.768 10.374 1.00 87.31 247 GLY A N 1
ATOM 1876 C CA . GLY A 1 247 ? -2.173 -13.188 10.709 1.00 87.31 247 GLY A CA 1
ATOM 1877 C C . GLY A 1 247 ? -1.468 -13.565 12.005 1.00 87.31 247 GLY A C 1
ATOM 1878 O O . GLY A 1 247 ? -1.405 -14.752 12.306 1.00 87.31 247 GLY A O 1
ATOM 1879 N N . GLU A 1 248 ? -0.989 -12.577 12.750 1.00 87.75 248 GLU A N 1
ATOM 1880 C CA . GLU A 1 248 ? -0.225 -12.722 13.990 1.00 87.75 248 GLU A CA 1
ATOM 1881 C C . GLU A 1 248 ? -1.131 -12.706 15.231 1.00 87.75 248 GLU A C 1
ATOM 1883 O O . GLU A 1 248 ? -2.215 -12.121 15.202 1.00 87.75 248 GLU A O 1
ATOM 1888 N N . SER A 1 249 ? -0.704 -13.317 16.339 1.00 91.50 249 SER A N 1
ATOM 1889 C CA . SER A 1 249 ? -1.487 -13.316 17.587 1.00 91.50 249 SER A CA 1
ATOM 1890 C C . SER A 1 249 ? -1.845 -11.899 18.065 1.00 91.50 249 SER A C 1
ATOM 1892 O O . SER A 1 249 ? -1.010 -10.992 18.050 1.00 91.50 249 SER A O 1
ATOM 1894 N N . ALA A 1 250 ? -3.079 -11.715 18.551 1.00 94.44 250 ALA A N 1
ATOM 1895 C CA . ALA A 1 250 ? -3.526 -10.477 19.184 1.00 94.44 250 ALA A CA 1
ATOM 1896 C C . ALA A 1 250 ? -4.393 -10.749 20.423 1.00 94.44 250 ALA A C 1
ATOM 1898 O O . ALA A 1 250 ? -5.427 -11.410 20.353 1.00 94.44 250 ALA A O 1
ATOM 1899 N N . GLY A 1 251 ? -3.996 -10.185 21.564 1.00 94.44 251 GLY A N 1
ATOM 1900 C CA . GLY A 1 251 ? -4.757 -10.178 22.812 1.00 94.44 251 GLY A CA 1
ATOM 1901 C C . GLY A 1 251 ? -5.468 -8.853 23.087 1.00 94.44 251 GLY A C 1
ATOM 1902 O O . GLY A 1 251 ? -6.575 -8.829 23.613 1.00 94.44 251 GLY A O 1
ATOM 1903 N N . ARG A 1 252 ? -4.873 -7.717 22.725 1.00 96.44 252 ARG A N 1
ATOM 1904 C CA . ARG A 1 252 ? -5.470 -6.390 22.949 1.00 96.44 252 ARG A CA 1
ATOM 1905 C C . ARG A 1 252 ? -5.279 -5.534 21.708 1.00 96.44 252 ARG A C 1
ATOM 1907 O O . ARG A 1 252 ? -4.292 -5.705 20.996 1.00 96.44 252 ARG A O 1
ATOM 1914 N N . LEU A 1 253 ? -6.228 -4.630 21.487 1.00 97.88 253 LEU A N 1
ATOM 1915 C CA . LEU A 1 253 ? -6.206 -3.655 20.401 1.00 97.88 253 LEU A CA 1
ATOM 1916 C C . LEU A 1 253 ? -6.157 -2.247 20.990 1.00 97.88 253 LEU A C 1
ATOM 1918 O O . LEU A 1 253 ? -6.725 -2.013 22.059 1.00 97.88 253 LEU A O 1
ATOM 1922 N N . ALA A 1 254 ? -5.515 -1.339 20.269 1.00 97.31 254 ALA A N 1
ATOM 1923 C CA . ALA A 1 254 ? -5.641 0.100 20.432 1.00 97.31 254 ALA A CA 1
ATOM 1924 C C . ALA A 1 254 ? -5.755 0.739 19.043 1.00 97.31 254 ALA A C 1
ATOM 1926 O O . ALA A 1 254 ? -5.071 0.316 18.112 1.00 97.31 254 ALA A O 1
ATOM 1927 N N . VAL A 1 255 ? -6.631 1.730 18.899 1.00 95.62 255 VAL A N 1
ATOM 1928 C CA . VAL A 1 255 ? -6.907 2.399 17.623 1.00 95.62 255 VAL A CA 1
ATOM 1929 C C . VAL A 1 255 ? -6.606 3.881 17.774 1.00 95.62 255 VAL A C 1
ATOM 1931 O O . VAL A 1 255 ? -7.167 4.534 18.654 1.00 95.62 255 VAL A O 1
ATOM 1934 N N . ALA A 1 256 ? -5.705 4.387 16.938 1.00 93.12 256 ALA A N 1
ATOM 1935 C CA . ALA A 1 256 ? -5.319 5.793 16.860 1.00 93.12 256 ALA A CA 1
ATOM 1936 C C . ALA A 1 256 ? -4.578 6.054 15.539 1.00 93.12 256 ALA A C 1
ATOM 1938 O O . ALA A 1 256 ? -4.178 5.111 14.864 1.00 93.12 256 ALA A O 1
ATOM 1939 N N . ASP A 1 257 ? -4.357 7.319 15.188 1.00 87.75 257 ASP A N 1
ATOM 1940 C CA . ASP A 1 257 ? -3.432 7.690 14.110 1.00 87.75 257 ASP A CA 1
ATOM 1941 C C . ASP A 1 257 ? -1.987 7.605 14.624 1.00 87.75 257 ASP A C 1
ATOM 1943 O O . ASP A 1 257 ? -1.441 8.568 15.166 1.00 87.75 257 ASP A O 1
ATOM 1947 N N . TYR A 1 258 ? -1.388 6.418 14.529 1.00 84.69 258 TYR A N 1
ATOM 1948 C CA . TYR A 1 258 ? 0.002 6.180 14.924 1.00 84.69 258 TYR A CA 1
ATOM 1949 C C . TYR A 1 258 ? 0.986 6.522 13.796 1.00 84.69 258 TYR A C 1
ATOM 1951 O O . TYR A 1 258 ? 2.157 6.793 14.059 1.00 84.69 258 TYR A O 1
ATOM 1959 N N . SER A 1 259 ? 0.515 6.499 12.550 1.00 72.19 259 SER A N 1
ATOM 1960 C CA . SER A 1 259 ? 1.283 6.737 11.327 1.00 72.19 259 SER A CA 1
ATOM 1961 C C . SER A 1 259 ? 1.355 8.214 10.924 1.00 72.19 259 SER A C 1
ATOM 1963 O O . SER A 1 259 ? 2.152 8.570 10.057 1.00 72.19 259 SER A O 1
ATOM 1965 N N . GLY A 1 260 ? 0.541 9.081 11.535 1.00 70.94 260 GLY A N 1
ATOM 1966 C CA . GLY A 1 260 ? 0.428 10.495 11.175 1.00 70.94 260 GLY A CA 1
ATOM 1967 C C . GLY A 1 260 ? -0.237 10.710 9.814 1.00 70.94 260 GLY A C 1
ATOM 1968 O O . GLY A 1 260 ? -0.039 11.753 9.189 1.00 70.94 260 GLY A O 1
ATOM 1969 N N . THR A 1 261 ? -0.990 9.721 9.320 1.00 66.50 261 THR A N 1
ATOM 1970 C CA . THR A 1 261 ? -1.649 9.793 8.007 1.00 66.50 261 THR A CA 1
ATOM 1971 C C . THR A 1 261 ? -3.064 10.358 8.074 1.00 66.50 261 THR A C 1
ATOM 1973 O O . THR A 1 261 ? -3.766 10.360 7.061 1.00 66.50 261 THR A O 1
ATOM 1976 N N . ASN A 1 262 ? -3.490 10.850 9.244 1.00 70.31 262 ASN A N 1
ATOM 1977 C CA . ASN A 1 262 ? -4.863 11.264 9.524 1.00 70.31 262 ASN A CA 1
ATOM 1978 C C . ASN A 1 262 ? -5.875 10.133 9.250 1.00 70.31 262 ASN A C 1
ATOM 1980 O O . ASN A 1 262 ? -7.027 10.365 8.875 1.00 70.31 262 ASN A O 1
ATOM 1984 N N . ARG A 1 263 ? -5.414 8.886 9.401 1.00 77.75 263 ARG A N 1
ATOM 1985 C CA . ARG A 1 263 ? -6.194 7.651 9.300 1.00 77.75 263 ARG A CA 1
ATOM 1986 C C . ARG A 1 263 ? -5.952 6.833 10.557 1.00 77.75 263 ARG A C 1
ATOM 1988 O O . ARG A 1 263 ? -4.924 6.970 11.205 1.00 77.75 263 ARG A O 1
ATOM 1995 N N . MET A 1 264 ? -6.913 5.989 10.901 1.00 87.38 264 MET A N 1
ATOM 1996 C CA . MET A 1 264 ? -6.792 5.136 12.075 1.00 87.38 264 MET A CA 1
ATOM 1997 C C . MET A 1 264 ? -5.928 3.916 11.759 1.00 87.38 264 MET A C 1
ATOM 1999 O O . MET A 1 264 ? -6.186 3.190 10.802 1.00 87.38 264 MET A O 1
ATOM 2003 N N . ASP A 1 265 ? -4.934 3.665 12.597 1.00 89.19 265 ASP A N 1
ATOM 2004 C CA . ASP A 1 265 ? -4.149 2.439 12.632 1.00 89.19 265 ASP A CA 1
ATOM 2005 C C . ASP A 1 265 ? -4.660 1.537 13.769 1.00 89.19 265 ASP A C 1
ATOM 2007 O O . ASP A 1 265 ? -5.185 2.016 14.777 1.00 89.19 265 ASP A O 1
ATOM 2011 N N . ILE A 1 266 ? -4.491 0.219 13.634 1.00 94.56 266 ILE A N 1
ATOM 2012 C CA . ILE A 1 266 ? -4.749 -0.752 14.704 1.00 94.56 266 ILE A CA 1
ATOM 2013 C C . ILE A 1 266 ? -3.415 -1.232 15.268 1.00 94.56 266 ILE A C 1
ATOM 2015 O O . ILE A 1 266 ? -2.712 -2.038 14.651 1.00 94.56 266 ILE A O 1
ATOM 2019 N N . ALA A 1 267 ? -3.100 -0.796 16.483 1.00 95.19 267 ALA A N 1
ATOM 2020 C CA . ALA A 1 267 ? -2.054 -1.403 17.285 1.00 95.19 267 ALA A CA 1
ATOM 2021 C C . ALA A 1 267 ? -2.570 -2.686 17.956 1.00 95.19 267 ALA A C 1
ATOM 2023 O O . ALA A 1 267 ? -3.641 -2.695 18.564 1.00 95.19 267 ALA A O 1
ATOM 2024 N N . SER A 1 268 ? -1.804 -3.771 17.873 1.00 95.06 268 SER A N 1
ATOM 2025 C CA . SER A 1 268 ? -2.127 -5.072 18.465 1.00 95.06 268 SER A CA 1
ATOM 2026 C C . SER A 1 268 ? -0.946 -5.635 19.247 1.00 95.06 268 SER A C 1
ATOM 2028 O O . SER A 1 268 ? 0.185 -5.589 18.763 1.00 95.06 268 SER A O 1
ATOM 2030 N N . LEU A 1 269 ? -1.211 -6.208 20.422 1.00 94.06 269 LEU A N 1
ATOM 2031 C CA . LEU A 1 269 ? -0.215 -6.895 21.254 1.00 94.06 269 LEU A CA 1
ATOM 2032 C C . LEU A 1 269 ? -0.472 -8.406 21.248 1.00 94.06 269 LEU A C 1
ATOM 2034 O O . LEU A 1 269 ? -1.607 -8.801 21.518 1.00 94.06 269 LEU A O 1
ATOM 2038 N N . SER A 1 270 ? 0.551 -9.234 20.998 1.00 91.69 270 SER A N 1
ATOM 2039 C CA . SER A 1 270 ? 0.434 -10.705 21.067 1.00 91.69 270 SER A CA 1
ATOM 2040 C C . SER A 1 270 ? -0.147 -11.169 22.404 1.00 91.69 270 SER A C 1
ATOM 2042 O O . SER A 1 270 ? 0.197 -10.629 23.459 1.00 91.69 270 SER A O 1
ATOM 2044 N N . TYR A 1 271 ? -0.996 -12.198 22.384 1.00 91.00 271 TYR A N 1
ATOM 2045 C CA . TYR A 1 271 ? -1.474 -12.808 23.622 1.00 91.00 271 TYR A CA 1
ATOM 2046 C C . TYR A 1 271 ? -0.462 -13.842 24.121 1.00 91.00 271 TYR A C 1
ATOM 2048 O O . TYR A 1 271 ? -0.297 -14.904 23.523 1.00 91.00 271 TYR A O 1
ATOM 2056 N N . TYR A 1 272 ? 0.204 -13.549 25.236 1.00 90.00 272 TYR A N 1
ATOM 2057 C CA . TYR A 1 272 ? 1.211 -14.437 25.807 1.00 90.00 272 TYR A CA 1
ATOM 2058 C C . TYR A 1 272 ? 1.149 -14.410 27.337 1.00 90.00 272 TYR A C 1
ATOM 2060 O O . TYR A 1 272 ? 1.693 -13.512 27.980 1.00 90.00 272 TYR A O 1
ATOM 2068 N N . VAL A 1 273 ? 0.464 -15.395 27.923 1.00 88.69 273 VAL A N 1
ATOM 2069 C CA . VAL A 1 273 ? 0.287 -15.535 29.374 1.00 88.69 273 VAL A CA 1
ATOM 2070 C C . VAL A 1 273 ? 0.713 -16.948 29.795 1.00 88.69 273 VAL A C 1
ATOM 2072 O O . VAL A 1 273 ? -0.075 -17.893 29.670 1.00 88.69 273 VAL A O 1
ATOM 2075 N N . PRO A 1 274 ? 1.957 -17.123 30.285 1.00 84.75 274 PRO A N 1
ATOM 2076 C CA . PRO A 1 274 ? 2.447 -18.411 30.770 1.00 84.75 274 PRO A CA 1
ATOM 2077 C C . PRO A 1 274 ? 1.526 -19.022 31.832 1.00 84.75 274 PRO A C 1
ATOM 2079 O O . PRO A 1 274 ? 1.055 -18.326 32.729 1.00 84.75 274 PRO A O 1
ATOM 2082 N N . GLY A 1 275 ? 1.273 -20.328 31.732 1.00 79.31 275 GLY A N 1
ATOM 2083 C CA . GLY A 1 275 ? 0.356 -21.042 32.629 1.00 79.31 275 GLY A CA 1
ATOM 2084 C C . GLY A 1 275 ? -1.133 -20.876 32.298 1.00 79.31 275 GLY A C 1
ATOM 2085 O O . GLY A 1 275 ? -1.958 -21.489 32.969 1.00 79.31 275 GLY A O 1
ATOM 2086 N N . TYR A 1 276 ? -1.476 -20.090 31.271 1.00 80.31 276 TYR A N 1
ATOM 2087 C CA . TYR A 1 276 ? -2.837 -19.973 30.749 1.00 80.31 276 TYR A CA 1
ATOM 2088 C C . TYR A 1 276 ? -2.893 -20.276 29.247 1.00 80.31 276 TYR A C 1
ATOM 2090 O O . TYR A 1 276 ? -3.286 -21.369 28.854 1.00 80.31 276 TYR A O 1
ATOM 2098 N N . PHE A 1 277 ? -2.443 -19.339 28.411 1.00 80.62 277 PHE A N 1
ATOM 2099 C CA . PHE A 1 277 ? -2.319 -19.524 26.970 1.00 80.62 277 PHE A CA 1
ATOM 2100 C C . PHE A 1 277 ? -1.162 -18.672 26.452 1.00 80.62 277 PHE A C 1
ATOM 2102 O O . PHE A 1 277 ? -1.098 -17.461 26.681 1.00 80.62 277 PHE A O 1
ATOM 2109 N N . THR A 1 278 ? -0.238 -19.312 25.746 1.00 79.19 278 THR A N 1
ATOM 2110 C CA . THR A 1 278 ? 0.849 -18.647 25.032 1.00 79.19 278 THR A CA 1
ATOM 2111 C C . THR A 1 278 ? 0.577 -18.787 23.548 1.00 79.19 278 THR A C 1
ATOM 2113 O O . THR A 1 278 ? 0.604 -19.904 23.028 1.00 79.19 278 THR A O 1
ATOM 2116 N N . GLY A 1 279 ? 0.311 -17.665 22.875 1.00 68.75 279 GLY A N 1
ATOM 2117 C CA . GLY A 1 279 ? 0.308 -17.630 21.420 1.00 68.75 279 GLY A CA 1
ATOM 2118 C C . GLY A 1 279 ? 1.647 -18.133 20.857 1.00 68.75 279 GLY A C 1
ATOM 2119 O O . GLY A 1 279 ? 2.645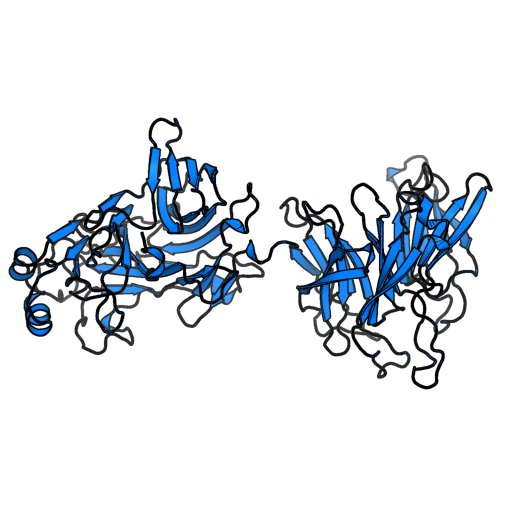 -18.175 21.584 1.00 68.75 279 GLY A O 1
ATOM 2120 N N . PRO A 1 280 ? 1.681 -18.534 19.577 1.00 68.25 280 PRO A N 1
ATOM 2121 C CA . PRO A 1 280 ? 2.894 -19.059 18.949 1.00 68.25 280 PRO A CA 1
ATOM 2122 C C . PRO A 1 280 ? 4.013 -18.011 18.865 1.00 68.25 280 PRO A C 1
ATOM 2124 O O . PRO A 1 280 ? 5.190 -18.368 18.849 1.00 68.25 280 PRO A O 1
ATOM 2127 N N . ASP A 1 281 ? 3.646 -16.729 18.855 1.00 68.44 281 ASP A N 1
ATOM 2128 C CA . ASP A 1 281 ? 4.575 -15.614 18.726 1.00 68.44 281 ASP A CA 1
ATOM 2129 C C . ASP A 1 281 ? 4.971 -15.074 20.112 1.00 68.44 281 ASP A C 1
ATOM 2131 O O . ASP A 1 281 ? 4.128 -15.000 21.017 1.00 68.44 281 ASP A O 1
ATOM 2135 N N . PRO A 1 282 ? 6.223 -14.615 20.302 1.00 77.81 282 PRO A N 1
ATOM 2136 C CA . PRO A 1 282 ? 6.601 -13.910 21.521 1.00 77.81 282 PRO A CA 1
ATOM 2137 C C . PRO A 1 282 ? 5.771 -12.620 21.704 1.00 77.81 282 PRO A C 1
ATOM 2139 O O . PRO A 1 282 ? 5.158 -12.120 20.749 1.00 77.81 282 PRO A O 1
ATOM 2142 N N . PRO A 1 283 ? 5.753 -12.035 22.920 1.00 84.81 283 PRO A N 1
ATOM 2143 C CA . PRO A 1 283 ? 5.107 -10.748 23.163 1.00 84.81 283 PRO A CA 1
ATOM 2144 C C . PRO A 1 283 ? 5.636 -9.675 22.201 1.00 84.81 283 PRO A C 1
ATOM 2146 O O . PRO A 1 283 ? 6.797 -9.278 22.284 1.00 84.81 283 PRO A O 1
ATOM 2149 N N . GLN A 1 284 ? 4.790 -9.210 21.281 1.00 84.44 284 GLN A N 1
ATOM 2150 C CA . GLN A 1 284 ? 5.148 -8.207 20.278 1.00 84.44 284 GLN A CA 1
ATOM 2151 C C . GLN A 1 284 ? 4.005 -7.213 20.080 1.00 84.44 284 GLN A C 1
ATOM 2153 O O . GLN A 1 284 ? 2.844 -7.608 19.955 1.00 84.44 284 GLN A O 1
ATOM 2158 N N . LEU A 1 285 ? 4.352 -5.924 20.039 1.00 89.50 285 LEU A N 1
ATOM 2159 C CA . LEU A 1 285 ? 3.461 -4.836 19.642 1.00 89.50 285 LEU A CA 1
ATOM 2160 C C . LEU A 1 285 ? 3.618 -4.596 18.138 1.00 89.50 285 LEU A C 1
ATOM 2162 O O . LEU A 1 285 ? 4.735 -4.422 17.659 1.00 89.50 285 LEU A O 1
ATOM 2166 N N . ARG A 1 286 ? 2.504 -4.562 17.410 1.00 86.31 286 ARG A N 1
ATOM 2167 C CA . ARG A 1 286 ? 2.460 -4.320 15.962 1.00 86.31 286 ARG A CA 1
ATOM 2168 C C . ARG A 1 286 ? 1.482 -3.194 15.674 1.00 86.31 286 ARG A C 1
ATOM 2170 O O . ARG A 1 286 ? 0.431 -3.161 16.304 1.00 86.31 286 ARG A O 1
ATOM 2177 N N . ILE A 1 287 ? 1.806 -2.306 14.741 1.00 86.38 287 ILE A N 1
ATOM 2178 C CA . ILE A 1 287 ? 0.921 -1.225 14.289 1.00 86.38 287 ILE A CA 1
ATOM 2179 C C . ILE A 1 287 ? 0.528 -1.551 12.856 1.00 86.38 287 ILE A C 1
ATOM 2181 O O . ILE A 1 287 ? 1.378 -1.556 11.979 1.00 86.38 287 ILE A O 1
ATOM 2185 N N . ASN A 1 288 ? -0.747 -1.853 12.630 1.00 81.81 288 ASN A N 1
ATOM 2186 C CA . ASN A 1 288 ? -1.264 -2.194 11.311 1.00 81.81 288 ASN A CA 1
ATOM 2187 C C . ASN A 1 288 ? -2.071 -1.014 10.780 1.00 81.81 288 ASN A C 1
ATOM 2189 O O . ASN A 1 288 ? -3.101 -0.664 11.361 1.00 81.81 288 ASN A O 1
ATOM 2193 N N . THR A 1 289 ? -1.648 -0.423 9.667 1.00 75.38 289 THR A N 1
ATOM 2194 C CA . THR A 1 289 ? -2.417 0.658 9.050 1.00 75.38 289 THR A CA 1
ATOM 2195 C C . THR A 1 289 ? -3.712 0.132 8.455 1.00 75.38 289 THR A C 1
ATOM 2197 O O . THR A 1 289 ? -3.708 -0.771 7.616 1.00 75.38 289 THR A O 1
ATOM 2200 N N . VAL A 1 290 ? -4.837 0.707 8.890 1.00 73.00 290 VAL A N 1
ATOM 2201 C CA . VAL A 1 290 ? -6.154 0.364 8.358 1.00 73.00 290 VAL A CA 1
ATOM 2202 C C . VAL A 1 290 ? -6.429 1.245 7.153 1.00 73.00 290 VAL A C 1
ATOM 2204 O O . VAL A 1 290 ? -6.437 2.471 7.235 1.00 73.00 290 VAL A O 1
ATOM 2207 N N . GLY A 1 291 ? -6.640 0.625 6.001 1.00 62.66 291 GLY A N 1
ATOM 2208 C CA . GLY A 1 291 ? -6.891 1.356 4.772 1.00 62.66 291 GLY A CA 1
ATOM 2209 C C . GLY A 1 291 ? -7.047 0.435 3.578 1.00 62.66 291 GLY A C 1
ATOM 2210 O O . GLY A 1 291 ? -6.879 -0.782 3.682 1.00 62.66 291 GLY A O 1
ATOM 2211 N N . ASN A 1 292 ? -7.373 1.033 2.433 1.00 63.97 292 ASN A N 1
ATOM 2212 C CA . ASN A 1 292 ? -7.500 0.298 1.187 1.00 63.97 292 ASN A CA 1
ATOM 2213 C C . ASN A 1 292 ? -6.146 -0.345 0.838 1.00 63.97 292 ASN A C 1
ATOM 2215 O O . ASN A 1 292 ? -5.210 0.356 0.455 1.00 63.97 292 ASN A O 1
ATOM 2219 N N . ARG A 1 293 ? -6.027 -1.673 0.968 1.00 65.19 293 ARG A N 1
ATOM 2220 C CA . ARG A 1 293 ? -4.833 -2.418 0.530 1.00 65.19 293 ARG A CA 1
ATOM 2221 C C . ARG A 1 293 ? -4.513 -2.161 -0.942 1.00 65.19 293 ARG A C 1
ATOM 2223 O O . ARG A 1 293 ? -3.345 -2.177 -1.317 1.00 65.19 293 ARG A O 1
ATOM 2230 N N . GLU A 1 294 ? -5.531 -1.863 -1.748 1.00 70.31 294 GLU A N 1
ATOM 2231 C CA . GLU A 1 294 ? -5.372 -1.502 -3.155 1.00 70.31 294 GLU A CA 1
ATOM 2232 C C . GLU A 1 294 ? -4.715 -0.135 -3.349 1.00 70.31 294 GLU A C 1
ATOM 2234 O O . GLU A 1 294 ? -4.330 0.158 -4.473 1.00 70.31 294 GLU A O 1
ATOM 2239 N N . ALA A 1 295 ? -4.576 0.686 -2.300 1.00 75.25 295 ALA A N 1
ATOM 2240 C CA . ALA A 1 295 ? -3.920 1.997 -2.313 1.00 75.25 295 ALA A CA 1
ATOM 2241 C C . ALA A 1 295 ? -2.433 1.945 -1.884 1.00 75.25 295 ALA A C 1
ATOM 2243 O O . ALA A 1 295 ? -1.776 2.983 -1.818 1.00 75.25 295 ALA A O 1
ATOM 2244 N N . GLN A 1 296 ? -1.897 0.761 -1.562 1.00 83.56 296 GLN A N 1
ATOM 2245 C CA . GLN A 1 296 ? -0.527 0.575 -1.065 1.00 83.56 296 GLN A CA 1
ATOM 2246 C C . GLN A 1 296 ? 0.397 -0.037 -2.125 1.00 83.56 296 GLN A C 1
ATOM 2248 O O . GLN A 1 296 ? -0.057 -0.728 -3.030 1.00 83.56 296 GLN A O 1
ATOM 2253 N N . PHE A 1 297 ? 1.706 0.177 -1.995 1.00 91.06 297 PHE A N 1
ATOM 2254 C CA . PHE A 1 297 ? 2.698 -0.557 -2.782 1.00 91.06 297 PHE A CA 1
ATOM 2255 C C . PHE A 1 297 ? 3.004 -1.910 -2.140 1.00 91.06 297 PHE A C 1
ATOM 2257 O O . PHE A 1 297 ? 3.083 -2.005 -0.914 1.00 91.06 297 PHE A O 1
ATOM 2264 N N . TRP A 1 298 ? 3.232 -2.919 -2.975 1.00 92.06 298 TRP A N 1
ATOM 2265 C CA . TRP A 1 298 ? 3.707 -4.238 -2.566 1.00 92.06 298 TRP A CA 1
ATOM 2266 C C . TRP A 1 298 ? 4.886 -4.638 -3.427 1.00 92.06 298 TRP A C 1
ATOM 2268 O O . TRP A 1 298 ? 4.825 -4.505 -4.646 1.00 92.06 298 TRP A O 1
ATOM 2278 N N . ALA A 1 299 ? 5.939 -5.168 -2.821 1.00 93.50 299 ALA A N 1
ATOM 2279 C CA . ALA A 1 299 ? 7.064 -5.684 -3.581 1.00 93.50 299 ALA A CA 1
ATOM 2280 C C . ALA A 1 299 ? 7.424 -7.086 -3.102 1.00 93.50 299 ALA A C 1
ATOM 2282 O O . ALA A 1 299 ? 7.512 -7.357 -1.906 1.00 93.50 299 ALA A O 1
ATOM 2283 N N . SER A 1 300 ? 7.614 -7.992 -4.053 1.00 92.38 300 SER A N 1
ATOM 2284 C CA . SER A 1 300 ? 8.002 -9.374 -3.795 1.00 92.38 300 SER A CA 1
ATOM 2285 C C . SER A 1 300 ? 9.213 -9.727 -4.632 1.00 92.38 300 SER A C 1
ATOM 2287 O O . SER A 1 300 ? 9.315 -9.347 -5.800 1.00 92.38 300 SER A O 1
ATOM 2289 N N . ARG A 1 301 ? 10.134 -10.471 -4.029 1.00 92.44 301 ARG A N 1
ATOM 2290 C CA . ARG A 1 301 ? 11.287 -10.996 -4.741 1.00 92.44 301 ARG A CA 1
ATOM 2291 C C . ARG A 1 301 ? 10.811 -12.108 -5.669 1.00 92.44 301 ARG A C 1
ATOM 2293 O O . ARG A 1 301 ? 10.047 -12.974 -5.248 1.00 92.44 301 ARG A O 1
ATOM 2300 N N . LEU A 1 302 ? 11.261 -12.071 -6.916 1.00 89.50 302 LEU A N 1
ATOM 2301 C CA . LEU A 1 302 ? 11.209 -13.228 -7.802 1.00 89.50 302 LEU A CA 1
ATOM 2302 C C . LEU A 1 302 ? 12.519 -14.005 -7.602 1.00 89.50 302 LEU A C 1
ATOM 2304 O O . LEU A 1 302 ? 12.784 -14.483 -6.502 1.00 89.50 302 LEU A O 1
ATOM 2308 N N . GLU A 1 303 ? 13.382 -14.075 -8.610 1.00 87.00 303 GLU A N 1
ATOM 2309 C CA . GLU A 1 303 ? 14.752 -14.577 -8.448 1.00 87.00 303 GLU A CA 1
ATOM 2310 C C . GLU A 1 303 ? 15.740 -13.406 -8.344 1.00 87.00 303 GLU A C 1
ATOM 2312 O O . GLU A 1 303 ? 16.107 -12.972 -7.244 1.00 87.00 303 GLU A O 1
ATOM 2317 N N . ASN A 1 304 ? 16.108 -12.867 -9.510 1.00 86.56 304 ASN A N 1
ATOM 2318 C CA . ASN A 1 304 ? 17.002 -11.720 -9.692 1.00 86.56 304 ASN A CA 1
ATOM 2319 C C . ASN A 1 304 ? 16.235 -10.435 -10.050 1.00 86.56 304 ASN A C 1
ATOM 2321 O O . ASN A 1 304 ? 16.836 -9.439 -10.441 1.00 86.56 304 ASN A O 1
ATOM 2325 N N . GLU A 1 305 ? 14.908 -10.476 -9.937 1.00 94.31 305 GLU A N 1
ATOM 2326 C CA . GLU A 1 305 ? 13.989 -9.398 -10.295 1.00 94.31 305 GLU A CA 1
ATOM 2327 C C . GLU A 1 305 ? 12.998 -9.150 -9.160 1.00 94.31 305 GLU A C 1
ATOM 2329 O O . GLU A 1 305 ? 12.833 -9.974 -8.251 1.00 94.31 305 GLU A O 1
ATOM 2334 N N . VAL A 1 306 ? 12.302 -8.019 -9.239 1.00 95.25 306 VAL A N 1
ATOM 2335 C CA . VAL A 1 306 ? 11.237 -7.669 -8.296 1.00 95.25 306 VAL A CA 1
ATOM 2336 C C . VAL A 1 306 ? 9.897 -7.637 -9.014 1.00 95.25 306 VAL A C 1
ATOM 2338 O O . VAL A 1 306 ? 9.771 -7.045 -10.082 1.00 95.25 306 VAL A O 1
ATOM 2341 N N . LEU A 1 307 ? 8.877 -8.231 -8.401 1.00 95.88 307 LEU A N 1
ATOM 2342 C CA . LEU A 1 307 ? 7.486 -7.959 -8.735 1.00 95.88 307 LEU A CA 1
ATOM 2343 C C . LEU A 1 307 ? 6.993 -6.811 -7.855 1.00 95.88 307 LEU A C 1
ATOM 2345 O O . LEU A 1 307 ? 6.802 -6.989 -6.654 1.00 95.88 307 LEU A O 1
ATOM 2349 N N . LEU A 1 308 ? 6.785 -5.647 -8.459 1.00 96.69 308 LEU A N 1
ATOM 2350 C CA . LEU A 1 308 ? 6.228 -4.461 -7.828 1.00 96.69 308 LEU A CA 1
ATOM 2351 C C . LEU A 1 308 ? 4.753 -4.315 -8.219 1.00 96.69 308 LEU A C 1
ATOM 2353 O O . LEU A 1 308 ? 4.419 -4.090 -9.381 1.00 96.69 308 LEU A O 1
ATOM 2357 N N . ARG A 1 309 ? 3.861 -4.411 -7.236 1.00 95.31 309 ARG A N 1
ATOM 2358 C CA . ARG A 1 309 ? 2.443 -4.097 -7.403 1.00 95.31 309 ARG A CA 1
ATOM 2359 C C . ARG A 1 309 ? 2.142 -2.710 -6.862 1.00 95.31 309 ARG A C 1
ATOM 2361 O O . ARG A 1 309 ? 2.607 -2.330 -5.784 1.00 95.31 309 ARG A O 1
ATOM 2368 N N . ILE A 1 310 ? 1.390 -1.951 -7.645 1.00 95.88 310 ILE A N 1
ATOM 2369 C CA . ILE A 1 310 ? 1.097 -0.548 -7.382 1.00 95.88 310 ILE A CA 1
ATOM 2370 C C . ILE A 1 310 ? -0.414 -0.316 -7.334 1.00 95.88 310 ILE A C 1
ATOM 2372 O O . ILE A 1 310 ? -1.181 -1.052 -7.967 1.00 95.88 310 ILE A O 1
ATOM 2376 N N . PRO A 1 311 ? -0.868 0.721 -6.615 1.00 94.31 311 PRO A N 1
ATOM 2377 C CA . PRO A 1 311 ? -2.270 1.089 -6.633 1.00 94.31 311 PRO A CA 1
ATOM 2378 C C . PRO A 1 311 ? -2.705 1.575 -8.013 1.00 94.31 311 PRO A C 1
ATOM 2380 O O . PRO A 1 311 ? -1.943 2.238 -8.723 1.00 94.31 311 PRO A O 1
ATOM 2383 N N . ARG A 1 312 ? -3.955 1.285 -8.383 1.00 94.50 312 ARG A N 1
ATOM 2384 C CA . ARG A 1 312 ? -4.569 1.924 -9.547 1.00 94.50 312 ARG A CA 1
ATOM 2385 C C . ARG A 1 312 ? -4.800 3.402 -9.218 1.00 94.50 312 ARG A C 1
ATOM 2387 O O . ARG A 1 312 ? -5.216 3.702 -8.102 1.00 94.50 312 ARG A O 1
ATOM 2394 N N . PRO A 1 313 ? -4.594 4.346 -10.151 1.00 95.69 313 PRO A N 1
ATOM 2395 C CA . PRO A 1 313 ? -4.889 5.752 -9.891 1.00 95.69 313 PRO A CA 1
ATOM 2396 C C . PRO A 1 313 ? -6.280 6.011 -9.300 1.00 95.69 313 PRO A C 1
ATOM 2398 O O . PRO A 1 313 ? -6.434 6.837 -8.407 1.00 95.69 313 PRO A O 1
ATOM 2401 N N . THR A 1 314 ? -7.286 5.265 -9.755 1.00 91.69 314 THR A N 1
ATOM 2402 C CA . THR A 1 314 ? -8.678 5.373 -9.305 1.00 91.69 314 THR A CA 1
ATOM 2403 C C . THR A 1 314 ? -8.943 4.773 -7.920 1.00 91.69 314 THR A C 1
ATOM 2405 O O . THR A 1 314 ? -9.991 5.062 -7.348 1.00 91.69 314 THR A O 1
ATOM 2408 N N . SER A 1 315 ? -8.029 3.965 -7.363 1.00 87.88 315 SER A N 1
ATOM 2409 C CA . SER A 1 315 ? -8.162 3.400 -6.008 1.00 87.88 315 SER A CA 1
ATOM 2410 C C . SER A 1 315 ? -7.630 4.333 -4.915 1.00 87.88 315 SER A C 1
ATOM 2412 O O . SER A 1 315 ? -7.862 4.094 -3.725 1.00 87.88 315 SER A O 1
ATOM 2414 N N . LEU A 1 316 ? -6.913 5.391 -5.307 1.00 85.62 316 LEU A N 1
ATOM 2415 C CA . LEU A 1 316 ? -6.401 6.415 -4.408 1.00 85.62 316 LEU A CA 1
ATOM 2416 C C . LEU A 1 316 ? -7.478 7.451 -4.068 1.00 85.62 316 LEU A C 1
ATOM 2418 O O . LEU A 1 316 ? -8.340 7.781 -4.881 1.00 85.62 316 LEU A O 1
ATOM 2422 N N . ASP A 1 317 ? -7.377 8.031 -2.871 1.00 80.94 317 ASP A N 1
ATOM 2423 C CA . ASP A 1 317 ? -8.171 9.208 -2.522 1.00 80.94 317 ASP A CA 1
ATOM 2424 C C . ASP A 1 317 ? -7.898 10.361 -3.516 1.00 80.94 317 ASP A C 1
ATOM 2426 O O . ASP A 1 317 ? -6.737 10.571 -3.875 1.00 80.94 317 ASP A O 1
ATOM 2430 N N . PRO A 1 318 ? -8.905 11.177 -3.897 1.00 80.56 318 PRO A N 1
ATOM 2431 C CA . PRO A 1 318 ? -8.729 12.283 -4.853 1.00 80.56 318 PRO A CA 1
ATOM 2432 C C . PRO A 1 318 ? -7.625 13.285 -4.477 1.00 80.56 318 PRO A C 1
ATOM 2434 O O . PRO A 1 318 ? -7.004 13.892 -5.348 1.00 80.56 318 PRO A O 1
ATOM 2437 N N . ASP A 1 319 ? -7.333 13.406 -3.179 1.00 78.62 319 ASP A N 1
ATOM 2438 C CA . ASP A 1 319 ? -6.300 14.274 -2.604 1.00 78.62 319 ASP A CA 1
ATOM 2439 C C . ASP A 1 319 ? -5.052 13.508 -2.128 1.00 78.62 319 ASP A C 1
ATOM 2441 O O . ASP A 1 319 ? -4.215 14.079 -1.429 1.00 78.62 319 ASP A O 1
ATOM 2445 N N . ALA A 1 320 ? -4.886 12.233 -2.487 1.00 80.25 320 ALA A N 1
ATOM 2446 C CA . ALA A 1 320 ? -3.695 11.448 -2.164 1.00 80.25 320 ALA A CA 1
ATOM 2447 C C . ALA A 1 320 ? -2.723 11.365 -3.344 1.00 80.25 320 ALA A C 1
ATOM 2449 O O . ALA A 1 320 ? -3.111 11.473 -4.500 1.00 80.25 320 ALA A O 1
ATOM 2450 N N . MET A 1 321 ? -1.450 11.147 -3.043 1.00 87.94 321 MET A N 1
ATOM 2451 C CA . MET A 1 321 ? -0.422 10.770 -4.008 1.00 87.94 321 MET A CA 1
ATOM 2452 C C . MET A 1 321 ? 0.353 9.616 -3.389 1.00 87.94 321 MET A C 1
ATOM 2454 O O . MET A 1 321 ? 0.751 9.701 -2.227 1.00 87.94 321 MET A O 1
ATOM 2458 N N . ALA A 1 322 ? 0.573 8.556 -4.158 1.00 90.88 322 ALA A N 1
ATOM 2459 C CA . ALA A 1 322 ? 1.419 7.453 -3.730 1.00 90.88 322 ALA A CA 1
ATOM 2460 C C . ALA A 1 322 ? 2.766 7.561 -4.453 1.00 90.88 322 ALA A C 1
ATOM 2462 O O . ALA A 1 322 ? 2.801 7.772 -5.664 1.00 90.88 322 ALA A O 1
ATOM 2463 N N . SER A 1 323 ? 3.873 7.441 -3.720 1.00 94.25 323 SER A N 1
ATOM 2464 C CA . SER A 1 323 ? 5.225 7.463 -4.282 1.00 94.25 323 SER A CA 1
ATOM 2465 C C . SER A 1 323 ? 6.088 6.385 -3.635 1.00 94.25 323 SER A C 1
ATOM 2467 O O . SER A 1 323 ? 6.009 6.188 -2.422 1.00 94.25 323 SER A O 1
ATOM 2469 N N . LEU A 1 324 ? 6.907 5.703 -4.436 1.00 95.38 324 LEU A N 1
ATOM 2470 C CA . LEU A 1 324 ? 7.846 4.688 -3.970 1.00 95.38 324 LEU A CA 1
ATOM 2471 C C . LEU A 1 324 ? 9.188 4.817 -4.709 1.00 95.38 324 LEU A C 1
ATOM 2473 O O . LEU A 1 324 ? 9.244 4.499 -5.903 1.00 95.38 324 LEU A O 1
ATOM 2477 N N . PRO A 1 325 ? 10.281 5.235 -4.043 1.00 95.75 325 PRO A N 1
ATOM 2478 C CA . PRO A 1 325 ? 11.621 5.078 -4.600 1.00 95.75 325 PRO A CA 1
ATOM 2479 C C . PRO A 1 325 ? 11.933 3.587 -4.746 1.00 95.75 325 PRO A C 1
ATOM 2481 O O . PRO A 1 325 ? 11.644 2.806 -3.844 1.00 95.75 325 PRO A O 1
ATOM 2484 N N . PHE A 1 326 ? 12.499 3.177 -5.882 1.00 96.12 326 PHE A N 1
ATOM 2485 C CA . PHE A 1 326 ? 12.721 1.753 -6.153 1.00 96.12 326 PHE A CA 1
ATOM 2486 C C . PHE A 1 326 ? 14.128 1.409 -6.638 1.00 96.12 326 PHE A C 1
ATOM 2488 O O . PHE A 1 326 ? 14.630 0.339 -6.303 1.00 96.12 326 PHE A O 1
ATOM 2495 N N . TRP A 1 327 ? 14.804 2.303 -7.361 1.00 96.69 327 TRP A N 1
ATOM 2496 C CA . TRP A 1 327 ? 16.133 2.017 -7.907 1.00 96.69 327 TRP A CA 1
ATOM 2497 C C . TRP A 1 327 ? 16.995 3.273 -7.915 1.00 96.69 327 TRP A C 1
ATOM 2499 O O . TRP A 1 327 ? 16.624 4.286 -8.503 1.00 96.69 327 TRP A O 1
ATOM 2509 N N . THR A 1 328 ? 18.160 3.216 -7.275 1.00 95.44 328 THR A N 1
ATOM 2510 C CA . THR A 1 328 ? 19.214 4.212 -7.472 1.00 95.44 328 THR A CA 1
ATOM 2511 C C . THR A 1 328 ? 20.184 3.709 -8.535 1.00 95.44 328 THR A C 1
ATOM 2513 O O . THR A 1 328 ? 20.893 2.727 -8.318 1.00 95.44 328 THR A O 1
ATOM 2516 N N . LEU A 1 329 ? 20.198 4.388 -9.682 1.00 96.75 329 LEU A N 1
ATOM 2517 C CA . LEU A 1 329 ? 20.916 4.011 -10.893 1.00 96.75 329 LEU A CA 1
ATOM 2518 C C . LEU A 1 329 ? 21.668 5.215 -11.478 1.00 96.75 329 LEU A C 1
ATOM 2520 O O . LEU A 1 329 ? 21.074 6.271 -11.702 1.00 96.75 329 LEU A O 1
ATOM 2524 N N . ALA A 1 330 ? 22.967 5.062 -11.749 1.00 95.94 330 ALA A N 1
ATOM 2525 C CA . ALA A 1 330 ? 23.801 6.075 -12.413 1.00 95.94 330 ALA A CA 1
ATOM 2526 C C . ALA A 1 330 ? 23.682 7.483 -11.781 1.00 95.94 330 ALA A C 1
ATOM 2528 O O . ALA A 1 330 ? 23.451 8.494 -12.460 1.00 95.94 330 ALA A O 1
ATOM 2529 N N . GLY A 1 331 ? 23.785 7.521 -10.447 1.00 94.81 331 GLY A N 1
ATOM 2530 C CA . GLY A 1 331 ? 23.703 8.742 -9.638 1.00 94.81 331 GLY A CA 1
ATOM 2531 C C . GLY A 1 331 ? 22.302 9.355 -9.514 1.00 94.81 331 GLY A C 1
ATOM 2532 O O . GLY A 1 331 ? 22.175 10.491 -9.048 1.00 94.81 331 GLY A O 1
ATOM 2533 N N . LYS A 1 332 ? 21.249 8.645 -9.931 1.00 97.00 332 LYS A N 1
ATOM 2534 C CA . LYS A 1 332 ? 19.858 9.118 -9.905 1.00 97.00 332 LYS A CA 1
ATOM 2535 C C . LYS A 1 332 ? 18.980 8.129 -9.148 1.00 97.00 332 LYS A C 1
ATOM 2537 O O . LYS A 1 332 ? 19.157 6.928 -9.297 1.00 97.00 332 LYS A O 1
ATOM 2542 N N . THR A 1 333 ? 18.024 8.616 -8.369 1.00 97.38 333 THR A N 1
ATOM 2543 C CA . THR A 1 333 ? 16.992 7.784 -7.741 1.00 97.38 333 THR A CA 1
ATOM 2544 C C . THR A 1 333 ? 15.729 7.836 -8.587 1.00 97.38 333 THR A C 1
ATOM 2546 O O . THR A 1 333 ? 15.223 8.913 -8.906 1.00 97.38 333 THR A O 1
ATOM 2549 N N . LEU A 1 334 ? 15.241 6.659 -8.960 1.00 98.25 334 LEU A N 1
ATOM 2550 C CA . LEU A 1 334 ? 14.000 6.443 -9.683 1.00 98.25 334 LEU A CA 1
ATOM 2551 C C . LEU A 1 334 ? 12.898 6.121 -8.674 1.00 98.25 334 LEU A C 1
ATOM 2553 O O . LEU A 1 334 ? 13.073 5.248 -7.818 1.00 98.25 334 LEU A O 1
ATOM 2557 N N . ALA A 1 335 ? 11.769 6.814 -8.784 1.00 98.06 335 ALA A N 1
ATOM 2558 C CA . ALA A 1 335 ? 10.591 6.582 -7.959 1.00 98.06 335 ALA A CA 1
ATOM 2559 C C . ALA A 1 335 ? 9.344 6.419 -8.825 1.00 98.06 335 ALA A C 1
ATOM 2561 O O . ALA A 1 335 ? 9.150 7.187 -9.764 1.00 98.06 335 ALA A O 1
ATOM 2562 N N . ILE A 1 336 ? 8.492 5.441 -8.516 1.00 98.38 336 ILE A N 1
ATOM 2563 C CA . ILE A 1 336 ? 7.161 5.343 -9.122 1.00 98.38 336 ILE A CA 1
ATOM 2564 C C . ILE A 1 336 ? 6.239 6.302 -8.386 1.00 98.38 336 ILE A C 1
ATOM 2566 O O . ILE A 1 336 ? 6.160 6.254 -7.163 1.00 98.38 336 ILE A O 1
ATOM 2570 N N . VAL A 1 337 ? 5.516 7.130 -9.133 1.00 97.44 337 VAL A N 1
ATOM 2571 C CA . VAL A 1 337 ? 4.493 8.040 -8.619 1.00 97.44 337 VAL A CA 1
ATOM 2572 C C . VAL A 1 337 ? 3.150 7.688 -9.248 1.00 97.44 337 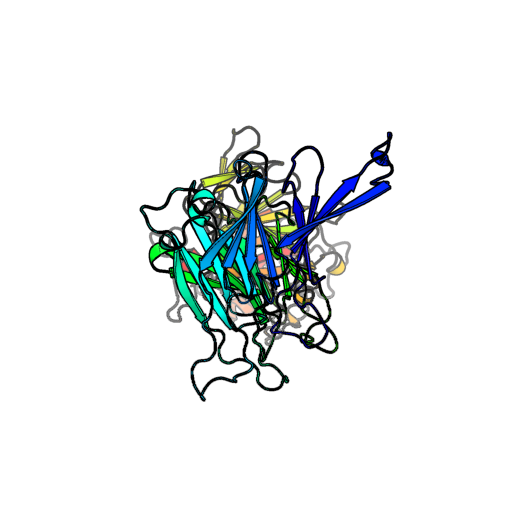VAL A C 1
ATOM 2574 O O . VAL A 1 337 ? 3.056 7.543 -10.467 1.00 97.44 337 VAL A O 1
ATOM 2577 N N . VAL A 1 338 ? 2.115 7.574 -8.415 1.00 97.69 338 VAL A N 1
ATOM 2578 C CA . VAL A 1 338 ? 0.723 7.334 -8.814 1.00 97.69 338 VAL A CA 1
ATOM 2579 C C . VAL A 1 338 ? -0.115 8.552 -8.427 1.00 97.69 338 VAL A C 1
ATOM 2581 O O . VAL A 1 338 ? -0.150 8.943 -7.256 1.00 97.69 338 VAL A O 1
ATOM 2584 N N . LEU A 1 339 ? -0.786 9.144 -9.417 1.00 96.44 339 LEU A N 1
ATOM 2585 C CA . LEU A 1 339 ? -1.684 10.287 -9.248 1.00 96.44 339 LEU A CA 1
ATOM 2586 C C . LEU A 1 339 ? -3.123 9.906 -9.618 1.00 96.44 339 LEU A C 1
ATOM 2588 O O . LEU A 1 339 ? -3.325 9.441 -10.742 1.00 96.44 339 LEU A O 1
ATOM 2592 N N . PRO A 1 340 ? -4.118 10.165 -8.745 1.00 96.12 340 PRO A N 1
ATOM 2593 C CA . PRO A 1 340 ? -5.535 10.003 -9.061 1.00 96.12 340 PRO A CA 1
ATOM 2594 C C . PRO A 1 340 ? -5.973 10.847 -10.264 1.00 96.12 340 PRO A C 1
ATOM 2596 O O . PRO A 1 340 ? -5.282 11.811 -10.602 1.00 96.12 340 PRO A O 1
ATOM 2599 N N . PRO A 1 341 ? -7.125 10.547 -10.887 1.00 97.25 341 PRO A N 1
ATOM 2600 C CA . PRO A 1 341 ? -7.713 11.362 -11.948 1.00 97.25 341 PRO A CA 1
ATOM 2601 C C . PRO A 1 341 ? -7.765 12.861 -11.643 1.00 97.25 341 PRO A C 1
ATOM 2603 O O . PRO A 1 341 ? -8.175 13.273 -10.558 1.00 97.25 341 PRO A O 1
ATOM 2606 N N . HIS A 1 342 ? -7.364 13.675 -12.622 1.00 95.31 342 HIS A N 1
ATOM 2607 C CA . HIS A 1 342 ? -7.404 15.145 -12.593 1.00 95.31 342 HIS A CA 1
ATOM 2608 C C . HIS A 1 342 ? -6.628 15.842 -11.462 1.00 95.31 342 HIS A C 1
ATOM 2610 O O . HIS A 1 342 ? -6.720 17.068 -11.315 1.00 95.31 342 HIS A O 1
ATOM 2616 N N . GLN A 1 343 ? -5.856 15.104 -10.668 1.00 93.44 343 GLN A N 1
ATOM 2617 C CA . GLN A 1 343 ? -5.124 15.662 -9.544 1.00 93.44 343 GLN A CA 1
ATOM 2618 C C . GLN A 1 343 ? -3.936 16.497 -10.024 1.00 93.44 343 GLN A C 1
ATOM 2620 O O . GLN A 1 343 ? -3.183 16.085 -10.905 1.00 93.44 343 GLN A O 1
ATOM 2625 N N . ARG A 1 344 ? -3.727 17.656 -9.386 1.00 92.44 344 ARG A N 1
ATOM 2626 C CA . ARG A 1 344 ? -2.556 18.513 -9.593 1.00 92.44 344 ARG A CA 1
ATOM 2627 C C . ARG A 1 344 ? -1.611 18.472 -8.391 1.00 92.44 344 ARG A C 1
ATOM 2629 O O . ARG A 1 344 ? -2.046 18.667 -7.258 1.00 92.44 344 ARG A O 1
ATOM 2636 N N . ARG A 1 345 ? -0.309 18.302 -8.635 1.00 90.94 345 ARG A N 1
ATOM 2637 C CA . ARG A 1 345 ? 0.753 18.305 -7.613 1.00 90.94 345 ARG A CA 1
ATOM 2638 C C . ARG A 1 345 ? 1.954 19.125 -8.041 1.00 90.94 345 ARG A C 1
ATOM 2640 O O . ARG A 1 345 ? 2.265 19.192 -9.221 1.00 90.94 345 ARG A O 1
ATOM 2647 N N . ILE A 1 346 ? 2.628 19.731 -7.070 1.00 91.44 346 ILE A N 1
ATOM 2648 C CA . ILE A 1 346 ? 3.946 20.338 -7.263 1.00 91.44 346 ILE A CA 1
ATOM 2649 C C . ILE A 1 346 ? 4.977 19.255 -6.955 1.00 91.44 346 ILE A C 1
ATOM 2651 O O . ILE A 1 346 ? 4.917 18.643 -5.890 1.00 91.44 346 ILE A O 1
ATOM 2655 N N . LEU A 1 347 ? 5.881 19.001 -7.897 1.00 90.06 347 LEU A N 1
ATOM 2656 C CA . LEU A 1 347 ? 6.971 18.052 -7.711 1.00 90.06 347 LEU A CA 1
ATOM 2657 C C . LEU A 1 347 ? 8.036 18.630 -6.776 1.00 90.06 347 LEU A C 1
ATOM 2659 O O . LEU A 1 347 ? 8.268 19.838 -6.742 1.00 9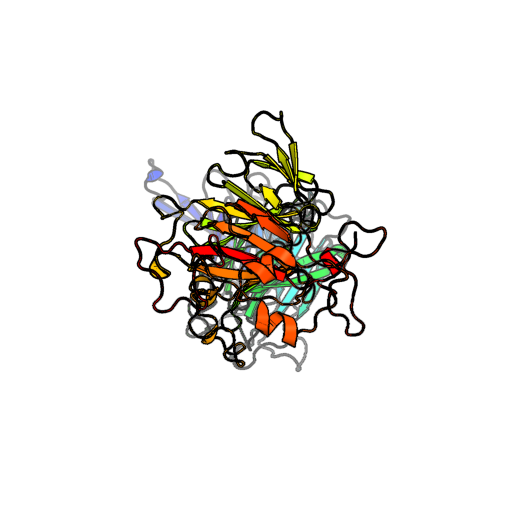0.06 347 LEU A O 1
ATOM 2663 N N . GLU A 1 348 ? 8.718 17.759 -6.040 1.00 88.69 348 GLU A N 1
ATOM 2664 C CA . GLU A 1 348 ? 9.881 18.153 -5.248 1.00 88.69 348 GLU A CA 1
ATOM 2665 C C . GLU A 1 348 ? 10.989 18.720 -6.146 1.00 88.69 348 GLU A C 1
ATOM 2667 O O . GLU A 1 348 ? 11.216 18.246 -7.261 1.00 88.69 348 GLU A O 1
ATOM 2672 N N . SER A 1 349 ? 11.732 19.711 -5.649 1.00 86.62 349 SER A N 1
ATOM 2673 C CA . SER A 1 349 ? 12.769 20.413 -6.421 1.00 86.62 349 SER A CA 1
ATOM 2674 C C . SER A 1 349 ? 13.931 19.520 -6.875 1.00 86.62 349 SER A C 1
ATOM 2676 O O . SER A 1 349 ? 14.650 19.880 -7.807 1.00 86.62 349 SER A O 1
ATOM 2678 N N . GLY A 1 350 ? 14.119 18.363 -6.233 1.00 90.25 350 GLY A N 1
ATOM 2679 C CA . GLY A 1 350 ? 15.127 17.370 -6.606 1.00 90.25 350 GLY A CA 1
ATOM 2680 C C . GLY A 1 350 ? 14.760 16.525 -7.830 1.00 90.25 350 GLY A C 1
ATOM 2681 O O . GLY A 1 350 ? 15.653 15.902 -8.411 1.00 90.25 350 GLY A O 1
ATOM 2682 N N . ILE A 1 351 ? 13.485 16.504 -8.238 1.00 94.56 351 ILE A N 1
ATOM 2683 C CA . ILE A 1 351 ? 13.019 15.783 -9.427 1.00 94.56 351 ILE A CA 1
ATOM 2684 C C . ILE A 1 351 ? 13.390 16.597 -10.668 1.00 94.56 351 ILE A C 1
ATOM 2686 O O . ILE A 1 351 ? 12.995 17.750 -10.813 1.00 94.56 351 ILE A O 1
ATOM 2690 N N . VAL A 1 352 ? 14.152 15.986 -11.575 1.00 95.31 352 VAL A N 1
ATOM 2691 C CA . VAL A 1 352 ? 14.691 16.650 -12.774 1.00 95.31 352 VAL A CA 1
ATOM 2692 C C . VAL A 1 352 ? 14.080 16.141 -14.073 1.00 95.31 352 VAL A C 1
ATOM 2694 O O . VAL A 1 352 ? 14.243 16.784 -15.108 1.00 95.31 352 VAL A O 1
ATOM 2697 N N . ALA A 1 353 ? 13.396 14.996 -14.050 1.00 97.31 353 ALA A N 1
ATOM 2698 C CA . ALA A 1 353 ? 12.715 14.434 -15.211 1.00 97.31 353 ALA A CA 1
ATOM 2699 C C . ALA A 1 353 ? 11.593 13.466 -14.816 1.00 97.31 353 ALA A C 1
ATOM 2701 O O . ALA A 1 353 ? 11.609 12.920 -13.709 1.00 97.31 353 ALA A O 1
ATOM 2702 N N . ILE A 1 354 ? 10.654 13.229 -15.739 1.00 97.62 354 ILE A N 1
ATOM 2703 C CA . ILE A 1 354 ? 9.582 12.239 -15.575 1.00 97.62 354 ILE A CA 1
ATOM 2704 C C . ILE A 1 354 ? 9.384 11.368 -16.823 1.00 97.62 354 ILE A C 1
ATOM 2706 O O . ILE A 1 354 ? 9.417 11.870 -17.942 1.00 97.62 354 ILE A O 1
ATOM 2710 N N . LYS A 1 355 ? 9.104 10.077 -16.635 1.00 98.25 355 LYS A N 1
ATOM 2711 C CA . LYS A 1 355 ? 8.741 9.130 -17.704 1.00 98.25 355 LYS A CA 1
ATOM 2712 C C . LYS A 1 355 ? 7.386 8.506 -17.393 1.00 98.25 355 LYS A C 1
ATOM 2714 O O . LYS A 1 355 ? 7.260 7.786 -16.410 1.00 98.25 355 LYS A O 1
ATOM 2719 N N . VAL A 1 356 ? 6.370 8.755 -18.214 1.00 98.50 356 VAL A N 1
ATOM 2720 C CA . VAL A 1 356 ? 5.030 8.180 -17.996 1.00 98.50 356 VAL A CA 1
ATOM 2721 C C . VAL A 1 356 ? 5.019 6.707 -18.399 1.00 98.50 356 VAL A C 1
ATOM 2723 O O . VAL A 1 356 ? 5.617 6.338 -19.412 1.00 98.50 356 VAL A O 1
ATOM 2726 N N . ILE A 1 357 ? 4.348 5.877 -17.599 1.00 98.25 357 ILE A N 1
ATOM 2727 C CA . ILE A 1 357 ? 4.166 4.437 -17.843 1.00 98.25 357 ILE A CA 1
ATOM 2728 C C . ILE A 1 357 ? 2.690 4.011 -17.848 1.00 98.25 357 ILE A C 1
ATOM 2730 O O . ILE A 1 357 ? 2.381 2.923 -18.316 1.00 98.25 357 ILE A O 1
ATOM 2734 N N . PHE A 1 358 ? 1.775 4.871 -17.389 1.00 97.88 358 PHE A N 1
ATOM 2735 C CA . PHE A 1 358 ? 0.328 4.696 -17.533 1.00 97.88 358 PHE A CA 1
ATOM 2736 C C . PHE A 1 358 ? -0.379 6.056 -17.543 1.00 97.88 358 PHE A C 1
ATOM 2738 O O . PHE A 1 358 ? 0.006 6.962 -16.796 1.00 97.88 358 PHE A O 1
ATOM 2745 N N . GLY A 1 359 ? -1.433 6.185 -18.351 1.00 96.56 359 GLY A N 1
ATOM 2746 C CA . GLY A 1 359 ? -2.220 7.411 -18.467 1.00 96.56 359 GLY A CA 1
ATOM 2747 C C . GLY A 1 359 ? -1.429 8.564 -19.088 1.00 96.56 359 GLY A C 1
ATOM 2748 O O . GLY A 1 359 ? -0.596 8.372 -19.981 1.00 96.56 359 GLY A O 1
ATOM 2749 N N . GLN A 1 360 ? -1.694 9.781 -18.616 1.00 96.31 360 GLN A N 1
ATOM 2750 C CA . GLN A 1 360 ? -1.035 10.989 -19.107 1.00 96.31 360 GLN A CA 1
ATOM 2751 C C . GLN A 1 360 ? -0.858 12.031 -18.008 1.00 96.31 360 GLN A C 1
ATOM 2753 O O . GLN A 1 360 ? -1.676 12.136 -17.092 1.00 96.31 360 GLN A O 1
ATOM 2758 N N . VAL A 1 361 ? 0.183 12.849 -18.148 1.00 96.75 361 VAL A N 1
ATOM 2759 C CA . VAL A 1 361 ? 0.405 14.018 -17.294 1.00 96.75 361 VAL A CA 1
ATOM 2760 C C . VAL A 1 361 ? 0.619 15.265 -18.131 1.00 96.75 361 VAL A C 1
ATOM 2762 O O . VAL A 1 361 ? 1.354 15.272 -19.116 1.00 96.75 361 VAL A O 1
ATOM 2765 N N . GLU A 1 362 ? -0.012 16.345 -17.715 1.00 96.44 362 GLU A N 1
ATOM 2766 C CA . GLU A 1 362 ? 0.298 17.697 -18.135 1.00 96.44 362 GLU A CA 1
ATOM 2767 C C . GLU A 1 362 ? 1.378 18.254 -17.203 1.00 96.44 362 GLU A C 1
ATOM 2769 O O . GLU A 1 362 ? 1.192 18.282 -15.988 1.00 96.44 362 GLU A O 1
ATOM 2774 N N . VAL A 1 363 ? 2.513 18.676 -17.760 1.00 94.38 363 VAL A N 1
ATOM 2775 C CA . VAL A 1 363 ? 3.596 19.318 -17.010 1.00 94.38 363 VAL A CA 1
ATOM 2776 C C . VAL A 1 363 ? 3.541 20.810 -17.269 1.00 94.38 363 VAL A C 1
ATOM 2778 O O . VAL A 1 363 ? 3.727 21.237 -18.409 1.00 94.38 363 VAL A O 1
ATOM 2781 N N . THR A 1 364 ? 3.343 21.590 -16.213 1.00 91.81 364 THR A N 1
ATOM 2782 C CA . THR A 1 364 ? 3.343 23.051 -16.254 1.00 91.81 364 THR A CA 1
ATOM 2783 C C . THR A 1 364 ? 4.549 23.600 -15.498 1.00 91.81 364 THR A C 1
ATOM 2785 O O . THR A 1 364 ? 4.884 23.117 -14.411 1.00 91.81 364 THR A O 1
ATOM 2788 N N . ASP A 1 365 ? 5.203 24.622 -16.051 1.00 81.81 365 ASP A N 1
ATOM 2789 C CA . ASP A 1 365 ? 6.232 25.357 -15.313 1.00 81.81 365 ASP A CA 1
ATOM 2790 C C . ASP A 1 365 ? 5.661 26.070 -14.067 1.00 81.81 365 ASP A C 1
ATOM 2792 O O . ASP A 1 365 ? 4.447 26.194 -13.875 1.00 81.81 365 ASP A O 1
ATOM 2796 N N . THR A 1 366 ? 6.554 26.522 -13.184 1.00 70.00 366 THR A N 1
ATOM 2797 C CA . THR A 1 366 ? 6.207 27.212 -11.930 1.00 70.00 366 THR A CA 1
ATOM 2798 C C . THR A 1 366 ? 5.437 28.516 -12.141 1.00 70.00 366 THR A C 1
ATOM 2800 O O . THR A 1 366 ? 4.731 28.952 -11.234 1.00 70.00 366 THR A O 1
ATOM 2803 N N . GLU A 1 367 ? 5.551 29.130 -13.320 1.00 71.50 367 GLU A N 1
ATOM 2804 C CA . GLU A 1 367 ? 4.896 30.392 -13.670 1.00 71.50 367 GLU A CA 1
ATOM 2805 C C . GLU A 1 367 ? 3.554 30.186 -14.394 1.00 71.50 367 GLU A C 1
ATOM 2807 O O . GLU A 1 367 ? 2.857 31.160 -14.677 1.00 71.50 367 GLU A O 1
ATOM 2812 N N . GLY A 1 368 ? 3.176 28.938 -14.695 1.00 74.00 368 GLY A N 1
ATOM 2813 C CA . GLY A 1 368 ? 1.969 28.612 -15.451 1.00 74.00 368 GLY A CA 1
ATOM 2814 C C . GLY A 1 368 ? 2.036 28.968 -16.941 1.00 74.00 368 GLY A C 1
ATOM 2815 O O . GLY A 1 368 ? 1.000 28.962 -17.604 1.00 74.00 368 GLY A O 1
ATOM 2816 N N . LYS A 1 369 ? 3.211 29.332 -17.470 1.00 72.31 369 LYS A N 1
ATOM 2817 C CA . LYS A 1 369 ? 3.362 29.945 -18.803 1.00 72.31 369 LYS A CA 1
ATOM 2818 C C . LYS A 1 369 ? 3.547 28.928 -19.918 1.00 72.31 369 LYS A C 1
ATOM 2820 O O . LYS A 1 369 ? 3.110 29.171 -21.040 1.00 72.31 369 LYS A O 1
ATOM 2825 N N . SER A 1 370 ? 4.192 27.806 -19.623 1.00 77.62 370 SER A N 1
ATOM 2826 C CA . SER A 1 370 ? 4.357 26.697 -20.554 1.00 77.62 370 SER A CA 1
ATOM 2827 C C . SER A 1 370 ? 3.759 25.423 -19.978 1.00 77.62 370 SER A C 1
ATOM 2829 O O . SER A 1 370 ? 3.964 25.086 -18.811 1.00 77.62 370 SER A O 1
ATOM 2831 N N . SER A 1 371 ? 3.001 24.725 -20.822 1.00 85.94 371 SER A N 1
ATOM 2832 C CA . SER A 1 371 ? 2.424 23.425 -20.519 1.00 85.94 371 SER A CA 1
ATOM 2833 C C . SER A 1 371 ? 2.778 22.443 -21.624 1.00 85.94 371 SER A C 1
ATOM 2835 O O . SER A 1 371 ? 2.818 22.798 -22.804 1.00 85.94 371 SER A O 1
ATOM 2837 N N . SER A 1 372 ? 3.075 21.205 -21.249 1.00 90.88 372 SER A N 1
ATOM 2838 C CA . SER A 1 372 ? 3.323 20.146 -22.213 1.00 90.88 372 SER A CA 1
ATOM 2839 C C . SER A 1 372 ? 2.826 18.806 -21.688 1.00 90.88 372 SER A C 1
ATOM 2841 O O . SER A 1 372 ? 3.134 18.411 -20.564 1.00 90.88 372 SER A O 1
ATOM 2843 N N . THR A 1 373 ? 2.074 18.088 -22.516 1.00 93.75 373 THR A N 1
ATOM 2844 C CA . THR A 1 373 ? 1.560 16.761 -22.169 1.00 93.75 373 THR A CA 1
ATOM 2845 C C . THR A 1 373 ? 2.642 15.703 -22.373 1.00 93.75 373 THR A C 1
ATOM 2847 O O . THR A 1 373 ? 3.473 15.785 -23.285 1.00 93.75 373 THR A O 1
ATOM 2850 N N . ARG A 1 374 ? 2.660 14.707 -21.493 1.00 95.19 374 ARG A N 1
ATOM 2851 C CA . ARG A 1 374 ? 3.470 13.494 -21.582 1.00 95.19 374 ARG A CA 1
ATOM 2852 C C . ARG A 1 374 ? 2.539 12.294 -21.473 1.00 95.19 374 ARG A C 1
ATOM 2854 O O . ARG A 1 374 ? 1.646 12.272 -20.628 1.00 95.19 374 ARG A O 1
ATOM 2861 N N . THR A 1 375 ? 2.767 11.310 -22.325 1.00 95.69 375 THR A N 1
ATOM 2862 C CA . THR A 1 375 ? 2.066 10.022 -22.338 1.00 95.69 375 THR A CA 1
ATOM 2863 C C . THR A 1 375 ? 3.110 8.907 -22.283 1.00 95.69 375 THR A C 1
ATOM 2865 O O . THR A 1 375 ? 4.308 9.180 -22.174 1.00 95.69 375 THR A O 1
ATOM 2868 N N . ILE A 1 376 ? 2.676 7.649 -22.357 1.00 95.88 376 ILE A N 1
ATOM 2869 C CA . ILE A 1 376 ? 3.567 6.485 -22.278 1.00 95.88 376 ILE A CA 1
ATOM 2870 C C . ILE A 1 376 ? 4.658 6.435 -23.360 1.00 95.88 376 ILE A C 1
ATOM 2872 O O . ILE A 1 376 ? 5.649 5.731 -23.171 1.00 95.88 376 ILE A O 1
ATOM 2876 N N . ALA A 1 377 ? 4.506 7.157 -24.474 1.00 96.44 377 ALA A N 1
ATOM 2877 C CA . ALA A 1 377 ? 5.544 7.289 -25.488 1.00 96.44 377 ALA A CA 1
ATOM 2878 C C . ALA A 1 377 ? 5.388 8.599 -26.281 1.00 96.44 377 ALA A C 1
ATOM 2880 O O . ALA A 1 377 ? 4.262 9.052 -26.504 1.00 96.44 377 ALA A O 1
ATOM 2881 N N . PRO A 1 378 ? 6.491 9.204 -26.749 1.00 95.56 378 PRO A N 1
ATOM 2882 C CA . PRO A 1 378 ? 6.432 10.337 -27.661 1.00 95.56 378 PRO A CA 1
ATOM 2883 C C . PRO A 1 378 ? 6.068 9.874 -29.084 1.00 95.56 378 PRO A C 1
ATOM 2885 O O . PRO A 1 378 ? 5.813 8.696 -29.340 1.00 95.56 378 PRO A O 1
ATOM 2888 N N . GLU A 1 379 ? 6.053 10.809 -30.033 1.00 95.81 379 GLU A N 1
ATOM 2889 C CA . GLU A 1 379 ? 5.771 10.509 -31.440 1.00 95.81 379 GLU A CA 1
ATOM 2890 C C . GLU A 1 379 ? 6.746 9.467 -32.020 1.00 95.81 379 GLU A C 1
ATOM 2892 O O . GLU A 1 379 ? 7.947 9.486 -31.735 1.00 95.81 379 GLU A O 1
ATOM 2897 N N . ALA A 1 380 ? 6.217 8.567 -32.854 1.00 96.50 380 ALA A N 1
ATOM 2898 C CA . ALA A 1 380 ? 6.968 7.490 -33.487 1.00 96.50 380 ALA A CA 1
ATOM 2899 C C . ALA A 1 380 ? 8.245 7.991 -34.168 1.00 96.50 380 ALA A C 1
ATOM 2901 O O . ALA A 1 380 ? 8.246 9.017 -34.850 1.00 96.50 380 ALA A O 1
ATOM 2902 N N . LYS A 1 381 ? 9.336 7.238 -33.988 1.00 95.94 381 LYS A N 1
ATOM 2903 C CA . LYS A 1 381 ? 10.650 7.518 -34.587 1.00 95.94 381 LYS A CA 1
ATOM 2904 C C . LYS A 1 381 ? 11.230 8.913 -34.245 1.00 95.94 381 LYS A C 1
ATOM 2906 O O . LYS A 1 381 ? 12.118 9.390 -34.948 1.00 95.94 381 LYS A O 1
ATOM 2911 N N . LYS A 1 382 ? 10.781 9.560 -33.159 1.00 97.19 382 LYS A N 1
ATOM 2912 C CA . LYS A 1 382 ? 11.345 10.821 -32.627 1.00 97.19 382 LYS A CA 1
ATOM 2913 C C . LYS A 1 382 ? 11.864 10.652 -31.202 1.00 97.19 382 LYS A C 1
ATOM 2915 O O . LYS A 1 382 ? 11.456 9.730 -30.504 1.00 97.19 382 LYS A O 1
ATOM 2920 N N . SER A 1 383 ? 12.741 11.550 -30.756 1.00 97.50 383 SER A N 1
ATOM 2921 C CA . SER A 1 383 ? 13.134 11.666 -29.347 1.00 97.50 383 SER A CA 1
ATOM 2922 C C . SER A 1 383 ? 12.497 12.889 -28.689 1.00 97.50 383 SER A C 1
ATOM 2924 O O . SER A 1 383 ? 12.240 13.904 -29.337 1.00 97.50 383 SER A O 1
ATOM 2926 N N . GLN A 1 384 ? 12.208 12.784 -27.392 1.00 96.75 384 GLN A N 1
ATOM 2927 C CA . GLN A 1 384 ? 11.553 13.828 -26.612 1.00 96.75 384 GLN A CA 1
ATOM 2928 C C . GLN A 1 384 ? 12.220 14.002 -25.248 1.00 96.75 384 GLN A C 1
ATOM 2930 O O . GLN A 1 384 ? 12.554 13.037 -24.563 1.00 96.75 384 GLN A O 1
ATOM 2935 N N . LYS A 1 385 ? 12.377 15.265 -24.842 1.00 95.88 385 LYS A N 1
ATOM 2936 C CA . LYS A 1 385 ? 12.915 15.651 -23.537 1.00 95.88 385 LYS A CA 1
ATOM 2937 C C . LYS A 1 385 ? 11.913 15.344 -22.420 1.00 95.88 385 LYS A C 1
ATOM 2939 O O . LYS A 1 385 ? 10.763 15.795 -22.464 1.00 95.88 385 LYS A O 1
ATOM 2944 N N . THR A 1 386 ? 12.373 14.669 -21.374 1.00 96.38 386 THR A N 1
ATOM 2945 C CA . THR A 1 386 ? 11.566 14.343 -20.180 1.00 96.38 386 THR A CA 1
ATOM 2946 C C . THR A 1 386 ? 11.802 15.289 -19.007 1.00 96.38 386 THR A C 1
ATOM 2948 O O . THR A 1 386 ? 11.162 15.162 -17.964 1.00 96.38 386 THR A O 1
ATOM 2951 N N . PHE A 1 387 ? 12.727 16.235 -19.173 1.00 94.25 387 PHE A N 1
ATOM 2952 C CA . PHE A 1 387 ? 13.079 17.224 -18.164 1.00 94.25 387 PHE A CA 1
ATOM 2953 C C . PHE A 1 387 ? 11.856 17.969 -17.635 1.00 94.25 387 PHE A C 1
ATOM 2955 O O . PHE A 1 387 ? 11.026 18.448 -18.414 1.00 94.25 387 PHE A O 1
ATOM 2962 N N . VAL A 1 388 ? 11.824 18.141 -16.317 1.00 92.62 388 VAL A N 1
ATOM 2963 C CA . VAL A 1 388 ? 10.862 19.000 -15.633 1.00 92.62 388 VAL A CA 1
ATOM 2964 C C . VAL A 1 388 ? 11.607 20.139 -14.931 1.00 92.62 388 VAL A C 1
ATOM 2966 O O . VAL A 1 388 ? 12.650 19.896 -14.319 1.00 92.62 388 VAL A O 1
ATOM 2969 N N . PRO A 1 389 ? 11.128 21.393 -15.035 1.00 88.06 389 PRO A N 1
ATOM 2970 C CA . PRO A 1 389 ? 11.677 22.495 -14.254 1.00 88.06 389 PRO A CA 1
ATOM 2971 C C . PRO A 1 389 ? 11.622 22.209 -12.743 1.00 88.06 389 PRO A C 1
ATOM 2973 O O . PRO A 1 389 ? 10.724 21.491 -12.294 1.00 88.06 389 PRO A O 1
ATOM 2976 N N . PRO A 1 390 ? 12.524 22.797 -11.935 1.00 87.12 390 PRO A N 1
ATOM 2977 C CA . PRO A 1 390 ? 12.430 22.710 -10.482 1.00 87.12 390 PRO A CA 1
ATOM 2978 C C . PRO A 1 390 ? 11.055 23.175 -9.999 1.00 87.12 390 PRO A C 1
ATOM 2980 O O . PRO A 1 390 ? 10.578 24.232 -10.415 1.00 87.12 390 PRO A O 1
ATOM 2983 N N . SER A 1 391 ? 10.426 22.387 -9.128 1.00 85.88 391 SER A N 1
ATOM 2984 C CA . SER A 1 391 ? 9.085 22.664 -8.598 1.00 85.88 391 SER A CA 1
ATOM 2985 C C . SER A 1 391 ? 7.984 22.755 -9.667 1.00 85.88 391 SER A C 1
ATOM 2987 O O . SER A 1 391 ? 6.974 23.430 -9.461 1.00 85.88 391 SER A O 1
ATOM 2989 N N . ALA A 1 392 ? 8.157 22.087 -10.815 1.00 89.31 392 ALA A N 1
ATOM 2990 C CA . ALA A 1 392 ? 7.112 21.985 -11.829 1.00 89.31 392 ALA A CA 1
ATOM 2991 C C . ALA A 1 392 ? 5.832 21.370 -11.255 1.00 89.31 392 ALA A C 1
ATOM 2993 O O . ALA A 1 392 ? 5.865 20.493 -10.384 1.00 89.31 392 ALA A O 1
ATOM 2994 N N . ALA A 1 393 ? 4.694 21.815 -11.778 1.00 92.62 393 ALA A N 1
ATOM 2995 C CA . ALA A 1 393 ? 3.420 21.204 -11.465 1.00 92.62 393 ALA A CA 1
ATOM 2996 C C . ALA A 1 393 ? 3.092 20.114 -12.483 1.00 92.62 393 ALA A C 1
ATOM 2998 O O . ALA A 1 393 ? 3.259 20.304 -13.685 1.00 92.62 393 ALA A O 1
ATOM 2999 N N . VAL A 1 394 ? 2.578 18.992 -11.998 1.00 94.69 394 VAL A N 1
ATOM 3000 C CA . VAL A 1 394 ? 2.021 17.923 -12.821 1.00 94.69 394 VAL A CA 1
ATOM 3001 C C . VAL A 1 394 ? 0.532 17.804 -12.560 1.00 94.69 394 VAL A C 1
ATOM 3003 O O . VAL A 1 394 ? 0.093 17.907 -11.413 1.00 94.69 394 VAL A O 1
ATOM 3006 N N . LYS A 1 395 ? -0.246 17.592 -13.618 1.00 95.69 395 LYS A N 1
ATOM 3007 C CA . LYS A 1 395 ? -1.674 17.295 -13.538 1.00 95.69 395 LYS A CA 1
ATOM 3008 C C . LYS A 1 395 ? -1.988 16.034 -14.331 1.00 95.69 395 LYS A C 1
ATOM 3010 O O . LYS A 1 395 ? -1.621 15.943 -15.496 1.00 95.69 395 LYS A O 1
ATOM 3015 N N . SER A 1 396 ? -2.644 15.064 -13.714 1.00 97.38 396 SER A N 1
ATOM 3016 C CA . SER A 1 396 ? -3.044 13.815 -14.371 1.00 97.38 396 SER A CA 1
ATOM 3017 C C . SER A 1 396 ? -4.302 13.978 -15.238 1.00 97.38 396 SER A C 1
ATOM 3019 O O . SER A 1 396 ? -5.100 14.901 -15.048 1.00 97.38 396 SER A O 1
ATOM 3021 N N . GLY A 1 397 ? -4.466 13.076 -16.210 1.00 96.38 397 GLY A N 1
ATOM 3022 C CA . GLY A 1 397 ? -5.670 12.969 -17.043 1.00 96.38 397 GLY A CA 1
ATOM 3023 C C . GLY A 1 397 ? -6.838 12.240 -16.365 1.00 96.38 397 GLY A C 1
ATOM 3024 O O . GLY A 1 397 ? -6.851 12.063 -15.146 1.00 96.38 397 GLY A O 1
ATOM 3025 N N . ASP A 1 398 ? -7.802 11.814 -17.180 1.00 95.75 398 ASP A N 1
ATOM 3026 C CA . ASP A 1 398 ? -9.080 11.214 -16.759 1.00 95.75 398 ASP A CA 1
ATOM 3027 C C . ASP A 1 398 ? -8.900 9.844 -16.087 1.00 95.75 398 ASP A C 1
ATOM 3029 O O . ASP A 1 398 ? -9.569 9.536 -15.105 1.00 95.75 398 ASP A O 1
ATOM 3033 N N . ASP A 1 399 ? -7.926 9.057 -16.544 1.00 94.88 399 ASP A N 1
ATOM 3034 C CA . ASP A 1 399 ? -7.581 7.760 -15.943 1.00 94.88 399 ASP A CA 1
ATOM 3035 C C . ASP A 1 399 ? -6.578 7.890 -14.783 1.00 94.88 399 ASP A C 1
ATOM 3037 O O . ASP A 1 399 ? -6.087 6.898 -14.242 1.00 94.88 399 ASP A O 1
ATOM 3041 N N . GLY A 1 400 ? -6.223 9.123 -14.412 1.00 97.19 400 GLY A N 1
ATOM 3042 C CA . GLY A 1 400 ? -5.065 9.398 -13.574 1.00 97.19 400 GLY A CA 1
ATOM 3043 C C . GLY A 1 400 ? -3.748 9.168 -14.321 1.00 97.19 400 GLY A C 1
ATOM 3044 O O . GLY A 1 400 ? -3.682 9.246 -15.552 1.00 97.19 400 GLY A O 1
ATOM 3045 N N . ALA A 1 401 ? -2.663 8.948 -13.579 1.00 98.00 401 ALA A N 1
ATOM 3046 C CA . ALA A 1 401 ? -1.357 8.685 -14.175 1.00 98.00 401 ALA A CA 1
ATOM 3047 C C . ALA A 1 401 ? -0.440 7.862 -13.273 1.00 98.00 401 ALA A C 1
ATOM 3049 O O . ALA A 1 401 ? -0.464 7.997 -12.049 1.00 98.00 401 ALA A O 1
ATOM 3050 N N . VAL A 1 402 ? 0.441 7.087 -13.908 1.00 98.44 402 VAL A N 1
ATOM 3051 C CA . VAL A 1 402 ? 1.618 6.494 -13.268 1.00 98.44 402 VAL A CA 1
ATOM 3052 C C . VAL A 1 402 ? 2.855 6.914 -14.048 1.00 98.44 402 VAL A C 1
ATOM 3054 O O . VAL A 1 402 ? 2.917 6.756 -15.271 1.00 98.44 402 VAL A O 1
ATOM 3057 N N . PHE A 1 403 ? 3.857 7.443 -13.355 1.00 98.44 403 PHE A N 1
ATOM 3058 C CA . PHE A 1 403 ? 5.113 7.856 -13.973 1.00 98.44 403 PHE A CA 1
ATOM 3059 C C . PHE A 1 403 ? 6.312 7.592 -13.067 1.00 98.44 403 PHE A C 1
ATOM 3061 O O . PHE A 1 403 ? 6.197 7.524 -11.846 1.00 98.44 403 PHE A O 1
ATOM 3068 N N . ILE A 1 404 ? 7.480 7.462 -13.686 1.00 98.56 404 ILE A N 1
ATOM 3069 C CA . ILE A 1 404 ? 8.769 7.408 -13.013 1.00 98.56 404 ILE A CA 1
ATOM 3070 C C . ILE A 1 404 ? 9.270 8.834 -12.828 1.00 98.56 404 ILE A C 1
ATOM 3072 O O . ILE A 1 404 ? 9.529 9.526 -13.812 1.00 98.56 404 ILE A O 1
ATOM 3076 N N . ALA A 1 405 ? 9.426 9.268 -11.584 1.00 97.94 405 ALA A N 1
ATOM 3077 C CA . ALA A 1 405 ? 10.152 10.475 -11.231 1.00 97.94 405 ALA A CA 1
ATOM 3078 C C . ALA A 1 405 ? 11.651 10.169 -11.116 1.00 97.94 405 ALA A C 1
ATOM 3080 O O . ALA A 1 405 ? 12.049 9.186 -10.492 1.00 97.94 405 ALA A O 1
ATOM 3081 N N . VAL A 1 406 ? 12.482 11.023 -11.712 1.00 98.12 406 VAL A N 1
ATOM 3082 C CA . VAL A 1 406 ? 13.942 10.890 -11.702 1.00 98.12 406 VAL A CA 1
ATOM 3083 C C . VAL A 1 406 ? 14.531 12.022 -10.876 1.00 98.12 406 VAL A C 1
ATOM 3085 O O . VAL A 1 406 ? 14.477 13.182 -11.288 1.00 98.12 406 VAL A O 1
ATOM 3088 N N . ALA A 1 407 ? 15.111 11.690 -9.727 1.00 96.44 407 ALA A N 1
ATOM 3089 C CA . ALA A 1 407 ? 15.766 12.642 -8.838 1.00 96.44 407 ALA A CA 1
ATOM 3090 C C . ALA A 1 407 ? 17.287 12.462 -8.853 1.00 96.44 407 ALA A C 1
ATOM 3092 O O . ALA A 1 407 ? 17.791 11.344 -8.953 1.00 96.44 407 ALA A O 1
ATOM 3093 N N . LYS A 1 408 ? 18.045 13.556 -8.749 1.00 93.56 408 LYS A N 1
ATOM 3094 C CA . LYS A 1 408 ? 19.510 13.474 -8.619 1.00 93.56 408 LYS A CA 1
ATOM 3095 C C . LYS A 1 408 ? 19.895 13.106 -7.188 1.00 93.56 408 LYS A C 1
ATOM 3097 O O . LYS A 1 408 ? 19.395 13.715 -6.247 1.00 93.56 408 LYS A O 1
ATOM 3102 N N . VAL A 1 409 ? 20.845 12.188 -7.024 1.00 91.06 409 VAL A N 1
ATOM 3103 C CA . VAL A 1 409 ? 21.453 11.909 -5.717 1.00 91.06 409 VAL A CA 1
ATOM 3104 C C . VAL A 1 409 ? 22.574 12.917 -5.468 1.00 91.06 409 VAL A C 1
ATOM 3106 O O . VAL A 1 409 ? 23.522 13.016 -6.253 1.00 91.06 409 VAL A O 1
ATOM 3109 N N . GLY A 1 410 ? 22.469 13.679 -4.376 1.00 83.12 410 GLY A N 1
ATOM 3110 C CA . GLY A 1 410 ? 23.491 14.650 -3.979 1.00 83.12 410 GLY A CA 1
ATOM 3111 C C . GLY A 1 410 ? 24.874 14.001 -3.859 1.00 83.12 410 GLY A C 1
ATOM 3112 O O . GLY A 1 410 ? 25.003 12.904 -3.323 1.00 83.12 410 GLY A O 1
ATOM 3113 N N . ASN A 1 411 ? 25.905 14.675 -4.377 1.00 84.88 411 ASN A N 1
ATOM 3114 C CA . ASN A 1 411 ? 27.310 14.234 -4.391 1.00 84.88 411 ASN A CA 1
ATOM 3115 C C . ASN A 1 411 ? 27.627 12.960 -5.205 1.00 84.88 411 ASN A C 1
ATOM 3117 O O . ASN A 1 411 ? 28.766 12.501 -5.173 1.00 84.88 411 ASN A O 1
ATOM 3121 N N . SER A 1 412 ? 26.674 12.401 -5.960 1.00 90.62 412 SER A N 1
ATOM 3122 C CA . SER A 1 412 ? 26.931 11.247 -6.837 1.00 90.62 412 SER A CA 1
ATOM 3123 C C . SER A 1 412 ? 27.354 11.666 -8.247 1.00 90.62 412 SER A C 1
ATOM 3125 O O . SER A 1 412 ? 26.810 12.624 -8.804 1.00 90.62 412 SER A O 1
ATOM 3127 N N . LEU A 1 413 ? 28.276 10.910 -8.856 1.00 92.81 413 LEU A N 1
ATOM 3128 C CA . LEU A 1 413 ? 28.683 11.098 -10.252 1.00 92.81 413 LEU A CA 1
ATOM 3129 C C . LEU A 1 413 ? 27.475 10.934 -11.189 1.00 92.81 413 LEU A C 1
ATOM 3131 O O . LEU A 1 413 ? 26.732 9.962 -11.086 1.00 92.81 413 LEU A O 1
ATOM 3135 N N . GLN A 1 414 ? 27.288 11.886 -12.104 1.00 92.19 414 GLN A N 1
ATOM 3136 C CA . GLN A 1 414 ? 26.152 11.913 -13.041 1.00 92.19 414 GLN A CA 1
ATOM 3137 C C . GLN A 1 414 ? 26.517 11.463 -14.462 1.00 92.19 414 GLN A C 1
ATOM 3139 O O . GLN A 1 414 ? 25.648 11.463 -15.333 1.00 92.19 414 GLN A O 1
ATOM 3144 N N . GLY A 1 415 ? 27.783 11.108 -14.678 1.00 91.31 415 GLY A N 1
ATOM 3145 C CA . GLY A 1 415 ? 28.398 10.895 -15.981 1.00 91.31 415 GLY A CA 1
ATOM 3146 C C . GLY A 1 415 ? 29.401 12.010 -16.335 1.00 91.31 415 GLY A C 1
ATOM 3147 O O . GLY A 1 415 ? 29.429 13.047 -15.663 1.00 91.31 415 GLY A O 1
ATOM 3148 N N . PRO A 1 416 ? 30.229 11.816 -17.376 1.00 94.94 416 PRO A N 1
ATOM 3149 C CA . PRO A 1 416 ? 30.376 10.570 -18.131 1.00 94.94 416 PRO A CA 1
ATOM 3150 C C . PRO A 1 416 ? 30.976 9.456 -17.261 1.00 94.94 416 PRO A C 1
ATOM 3152 O O . PRO A 1 416 ? 31.834 9.715 -16.419 1.00 94.94 416 PRO A O 1
ATOM 3155 N N . PHE A 1 417 ? 30.505 8.224 -17.451 1.00 97.75 417 PHE A N 1
ATOM 3156 C CA . PHE A 1 417 ? 31.014 7.055 -16.733 1.00 97.75 417 PHE A CA 1
ATOM 3157 C C . PHE A 1 417 ? 32.115 6.400 -17.557 1.00 97.75 417 PHE A C 1
ATOM 3159 O O . PHE A 1 417 ? 31.863 5.974 -18.679 1.00 97.75 417 PHE A O 1
ATOM 3166 N N . THR A 1 418 ? 33.327 6.319 -17.020 1.00 97.69 418 THR A N 1
ATOM 3167 C CA . THR A 1 418 ? 34.497 5.773 -17.722 1.00 97.69 418 THR A CA 1
ATOM 3168 C C . THR A 1 418 ? 34.823 4.330 -17.337 1.00 97.69 418 THR A C 1
ATOM 3170 O O . THR A 1 418 ? 35.664 3.693 -17.965 1.00 97.69 418 THR A O 1
ATOM 3173 N N . SER A 1 419 ? 34.133 3.782 -16.333 1.00 97.00 419 SER A N 1
ATOM 3174 C CA . SER A 1 419 ? 34.192 2.371 -15.945 1.00 97.00 419 SER A CA 1
ATOM 3175 C C . SER A 1 419 ? 32.853 1.902 -15.374 1.00 97.00 419 SER A C 1
ATOM 3177 O O . SER A 1 419 ? 32.132 2.677 -14.744 1.00 97.00 419 SER A O 1
ATOM 3179 N N . MET A 1 420 ? 32.542 0.608 -15.505 1.00 96.88 420 MET A N 1
ATOM 3180 C CA . MET A 1 420 ? 31.307 0.038 -14.943 1.00 96.88 420 MET A CA 1
ATOM 3181 C C . MET A 1 420 ? 31.221 0.139 -13.415 1.00 96.88 420 MET A C 1
ATOM 3183 O O . MET A 1 420 ? 30.127 0.238 -12.871 1.00 96.88 420 MET A O 1
ATOM 3187 N N . SER A 1 421 ? 32.355 0.210 -12.712 1.00 95.25 421 SER A N 1
ATOM 3188 C CA . SER A 1 421 ? 32.385 0.455 -11.262 1.00 95.25 421 SER A CA 1
ATOM 3189 C C . SER A 1 421 ? 31.845 1.831 -10.848 1.00 95.25 421 SER A C 1
ATOM 3191 O O . SER A 1 421 ? 31.511 2.021 -9.682 1.00 95.25 421 SER A O 1
ATOM 3193 N N . GLN A 1 422 ? 31.757 2.789 -11.776 1.00 96.31 422 GLN A N 1
ATOM 3194 C CA . GLN A 1 422 ? 31.169 4.108 -11.530 1.00 96.31 422 GLN A CA 1
ATOM 3195 C C . GLN A 1 422 ? 29.647 4.133 -11.748 1.00 96.31 422 GLN A C 1
ATOM 3197 O O . GLN A 1 422 ? 28.983 5.071 -11.304 1.00 96.31 422 GLN A O 1
ATOM 3202 N N . VAL A 1 423 ? 29.084 3.127 -12.428 1.00 96.25 423 VAL A N 1
ATOM 3203 C CA . VAL A 1 423 ? 27.645 3.029 -12.695 1.00 96.25 423 VAL A CA 1
ATOM 3204 C C . VAL A 1 423 ? 26.974 2.368 -11.494 1.00 96.25 423 VAL A C 1
ATOM 3206 O O . VAL A 1 423 ? 26.871 1.146 -11.401 1.00 96.25 423 VAL A O 1
ATOM 3209 N N . THR A 1 424 ? 26.538 3.186 -10.536 1.00 92.44 424 THR A N 1
ATOM 3210 C CA . THR A 1 424 ? 25.838 2.692 -9.344 1.00 92.44 424 THR A CA 1
ATOM 3211 C C . THR A 1 424 ? 24.516 2.028 -9.720 1.00 92.44 424 THR A C 1
ATOM 3213 O O . THR A 1 424 ? 23.806 2.538 -10.581 1.00 92.44 424 THR A O 1
ATOM 3216 N N . SER A 1 425 ? 24.185 0.909 -9.072 1.00 94.38 425 SER A N 1
ATOM 3217 C CA . SER A 1 425 ? 22.915 0.198 -9.249 1.00 94.38 425 SER A CA 1
ATOM 3218 C C . SER A 1 425 ? 22.537 -0.528 -7.960 1.00 94.38 425 SER A C 1
ATOM 3220 O O . SER A 1 425 ? 23.099 -1.573 -7.632 1.00 94.38 425 SER A O 1
ATOM 3222 N N . VAL A 1 426 ? 21.621 0.058 -7.193 1.00 89.44 426 VAL A N 1
ATOM 3223 C CA . VAL A 1 426 ? 21.153 -0.484 -5.908 1.00 89.44 426 VAL A CA 1
ATOM 3224 C C . VAL A 1 426 ? 19.658 -0.242 -5.740 1.00 89.44 426 VAL A C 1
ATOM 3226 O O . VAL A 1 426 ? 19.128 0.748 -6.254 1.00 89.44 426 VAL A O 1
ATOM 3229 N N . SER A 1 427 ? 18.975 -1.119 -5.004 1.00 91.38 427 SER A N 1
ATOM 3230 C CA . SER A 1 427 ? 17.595 -0.869 -4.586 1.00 91.38 427 SER A CA 1
ATOM 3231 C C . SER A 1 427 ? 17.493 0.448 -3.808 1.00 91.38 427 SER A C 1
ATOM 3233 O O . SER A 1 427 ? 18.369 0.800 -3.018 1.00 91.38 427 SER A O 1
ATOM 3235 N N . ALA A 1 428 ? 16.412 1.184 -4.058 1.00 92.88 428 ALA A N 1
ATOM 3236 C CA . ALA A 1 428 ? 16.012 2.344 -3.264 1.00 92.88 428 ALA A CA 1
ATOM 3237 C C . ALA A 1 428 ? 14.706 2.095 -2.491 1.00 92.88 428 ALA A C 1
ATOM 3239 O O . ALA A 1 428 ? 14.158 3.032 -1.911 1.00 92.88 428 ALA A O 1
ATOM 3240 N N . MET A 1 429 ? 14.197 0.856 -2.506 1.00 92.25 429 MET A N 1
ATOM 3241 C CA . MET A 1 429 ? 12.942 0.509 -1.845 1.00 92.25 429 MET A CA 1
ATOM 3242 C C . MET A 1 429 ? 13.087 0.578 -0.318 1.00 92.25 429 MET A C 1
ATOM 3244 O O . MET A 1 429 ? 14.058 0.050 0.228 1.00 92.25 429 MET A O 1
ATOM 3248 N N . PRO A 1 430 ? 12.128 1.195 0.395 1.00 86.19 430 PRO A N 1
ATOM 3249 C CA . PRO A 1 430 ? 12.121 1.220 1.849 1.00 86.19 430 PRO A CA 1
ATOM 3250 C C . PRO A 1 430 ? 11.715 -0.138 2.431 1.00 86.19 430 PRO A C 1
ATOM 3252 O O . PRO A 1 430 ? 10.963 -0.902 1.826 1.00 86.19 430 PRO A O 1
ATOM 3255 N N . HIS A 1 431 ? 12.143 -0.392 3.665 1.00 81.31 431 HIS A N 1
ATOM 3256 C CA . HIS A 1 431 ? 11.607 -1.480 4.478 1.00 81.31 431 HIS A CA 1
ATOM 3257 C C . HIS A 1 431 ? 10.221 -1.095 5.005 1.00 81.31 431 HIS A C 1
ATOM 3259 O O . HIS A 1 431 ? 10.090 -0.114 5.737 1.00 81.31 431 HIS A O 1
ATOM 3265 N N . THR A 1 432 ? 9.193 -1.857 4.630 1.00 77.56 432 THR A N 1
ATOM 3266 C CA . THR A 1 432 ? 7.805 -1.673 5.094 1.00 77.56 432 THR A CA 1
ATOM 3267 C C . THR A 1 432 ? 7.137 -3.035 5.276 1.00 77.56 432 THR A C 1
ATOM 3269 O O . THR A 1 432 ? 7.651 -4.035 4.782 1.00 77.56 432 THR A O 1
ATOM 3272 N N . ASP A 1 433 ? 5.964 -3.091 5.908 1.00 72.38 433 ASP A N 1
ATOM 3273 C CA . ASP A 1 433 ? 5.219 -4.351 6.081 1.00 72.38 433 ASP A CA 1
ATOM 3274 C C . ASP A 1 433 ? 4.879 -5.051 4.748 1.00 72.38 433 ASP A C 1
ATOM 3276 O O . ASP A 1 433 ? 4.737 -6.272 4.700 1.00 72.38 433 ASP A O 1
ATOM 3280 N N . ASN A 1 434 ? 4.804 -4.292 3.649 1.00 82.19 434 ASN A N 1
ATOM 3281 C CA . ASN A 1 434 ? 4.473 -4.791 2.311 1.00 82.19 434 ASN A CA 1
ATOM 3282 C C . ASN A 1 434 ? 5.706 -4.973 1.403 1.00 82.19 434 ASN A C 1
ATOM 3284 O O . ASN A 1 434 ? 5.569 -5.349 0.234 1.00 82.19 434 ASN A O 1
ATOM 3288 N N . ILE A 1 435 ? 6.903 -4.660 1.911 1.00 87.00 435 ILE A N 1
ATOM 3289 C CA . ILE A 1 435 ? 8.181 -4.759 1.198 1.00 87.00 435 ILE A CA 1
ATOM 3290 C C . ILE A 1 435 ? 9.192 -5.401 2.144 1.00 87.00 435 ILE A C 1
ATOM 3292 O O . ILE A 1 435 ? 9.800 -4.738 2.991 1.00 87.00 435 ILE A O 1
ATOM 3296 N N . ALA A 1 436 ? 9.359 -6.712 1.986 1.00 80.38 436 ALA A N 1
ATOM 3297 C CA . ALA A 1 436 ? 10.207 -7.507 2.857 1.00 80.38 436 ALA A CA 1
ATOM 3298 C C . ALA A 1 436 ? 11.685 -7.052 2.809 1.00 80.38 436 ALA A C 1
ATOM 3300 O O . ALA A 1 436 ? 12.150 -6.524 1.789 1.00 80.38 436 ALA A O 1
ATOM 3301 N N . PRO A 1 437 ? 12.458 -7.251 3.896 1.00 81.31 437 PRO A N 1
ATOM 3302 C CA . PRO A 1 437 ? 13.846 -6.802 3.955 1.00 81.31 437 PRO A CA 1
ATOM 3303 C C . PRO A 1 437 ? 14.761 -7.342 2.855 1.00 81.31 437 PRO A C 1
ATOM 3305 O O . PRO A 1 437 ? 15.661 -6.632 2.412 1.00 81.31 437 PRO A O 1
ATOM 3308 N N . ASP A 1 438 ? 14.529 -8.563 2.386 1.00 85.88 438 ASP A N 1
ATOM 3309 C CA . ASP A 1 438 ? 15.282 -9.189 1.297 1.00 85.88 438 ASP A CA 1
ATOM 3310 C C . ASP A 1 438 ? 14.988 -8.559 -0.076 1.00 85.88 438 ASP A C 1
ATOM 3312 O O . ASP A 1 438 ? 15.876 -8.511 -0.923 1.00 85.88 438 ASP A O 1
ATOM 3316 N N . VAL A 1 439 ? 13.780 -8.022 -0.283 1.00 89.25 439 VAL A N 1
ATOM 3317 C CA . VAL A 1 439 ? 13.420 -7.241 -1.480 1.00 89.25 439 VAL A CA 1
ATOM 3318 C C . VAL A 1 439 ? 14.086 -5.873 -1.437 1.00 89.25 439 VAL A C 1
ATOM 3320 O O . VAL A 1 439 ? 14.747 -5.462 -2.387 1.00 89.25 439 VAL A O 1
ATOM 3323 N N . ALA A 1 440 ? 13.949 -5.173 -0.311 1.00 88.06 440 ALA A N 1
ATOM 3324 C CA . ALA A 1 440 ? 14.502 -3.833 -0.145 1.00 88.06 440 ALA A CA 1
ATOM 3325 C C . ALA A 1 440 ? 16.041 -3.811 -0.199 1.00 88.06 440 ALA A C 1
ATOM 3327 O O . ALA A 1 440 ? 16.615 -2.829 -0.665 1.00 88.06 440 ALA A O 1
ATOM 3328 N N . SER A 1 441 ? 16.703 -4.901 0.206 1.00 86.56 441 SER A N 1
ATOM 3329 C CA . SER A 1 441 ? 18.165 -5.065 0.133 1.00 86.56 441 SER A CA 1
ATOM 3330 C C . SER A 1 441 ? 18.674 -5.698 -1.169 1.00 86.56 441 SER A C 1
ATOM 3332 O O . SER A 1 441 ? 19.876 -5.947 -1.293 1.00 86.56 441 SER A O 1
ATOM 3334 N N . LEU A 1 442 ? 17.799 -5.946 -2.152 1.00 86.88 442 LEU A N 1
ATOM 3335 C CA . LEU A 1 442 ? 18.201 -6.529 -3.428 1.00 86.88 442 LEU A CA 1
ATOM 3336 C C . LEU A 1 442 ? 19.156 -5.590 -4.187 1.00 86.88 442 LEU A C 1
ATOM 3338 O O . LEU A 1 442 ? 19.018 -4.364 -4.187 1.00 86.88 442 LEU A O 1
ATOM 3342 N N . VAL A 1 443 ? 20.132 -6.186 -4.864 1.00 87.50 443 VAL A N 1
ATOM 3343 C CA . VAL A 1 443 ? 21.054 -5.482 -5.758 1.00 87.50 443 VAL A CA 1
ATOM 3344 C C . VAL A 1 443 ? 20.736 -5.893 -7.188 1.00 87.50 443 VAL A C 1
ATOM 3346 O O . VAL A 1 443 ? 20.499 -7.070 -7.449 1.00 87.50 443 VAL A O 1
ATOM 3349 N N . PHE A 1 444 ? 20.781 -4.931 -8.109 1.00 91.88 444 PHE A N 1
ATOM 3350 C CA . PHE A 1 444 ? 20.606 -5.154 -9.545 1.00 91.88 444 PHE A CA 1
ATOM 3351 C C . PHE A 1 444 ? 21.974 -5.035 -10.236 1.00 91.88 444 PHE A C 1
ATOM 3353 O O . PHE A 1 444 ? 22.301 -3.969 -10.768 1.00 91.88 444 PHE A O 1
ATOM 3360 N N . PRO A 1 445 ? 22.845 -6.059 -10.155 1.00 94.56 445 PRO A N 1
ATOM 3361 C CA . PRO A 1 445 ? 24.192 -5.962 -10.696 1.00 94.56 445 PRO A CA 1
ATOM 3362 C C . PRO A 1 445 ? 24.159 -5.859 -12.221 1.00 94.56 445 PRO A C 1
ATOM 3364 O O . PRO A 1 445 ? 23.390 -6.554 -12.882 1.00 94.56 445 PRO A O 1
ATOM 3367 N N . PHE A 1 446 ? 25.053 -5.046 -12.781 1.00 97.44 446 PHE A N 1
ATOM 3368 C CA . PHE A 1 446 ? 25.327 -5.088 -14.211 1.00 97.44 446 PHE A CA 1
ATOM 3369 C C . PHE A 1 446 ? 26.173 -6.316 -14.543 1.00 97.44 446 PHE A C 1
ATOM 3371 O O . PHE A 1 446 ? 27.318 -6.441 -14.106 1.00 97.44 446 PHE A O 1
ATOM 3378 N N . VAL A 1 447 ? 25.607 -7.211 -15.343 1.00 97.00 447 VAL A N 1
ATOM 3379 C CA . VAL A 1 447 ? 26.256 -8.415 -15.853 1.00 97.00 447 VAL A CA 1
ATOM 3380 C C . VAL A 1 447 ? 26.556 -8.202 -17.329 1.00 97.00 447 VAL A C 1
ATOM 3382 O O . VAL A 1 447 ? 25.703 -7.734 -18.085 1.00 97.00 447 VAL A O 1
ATOM 3385 N N . ARG A 1 448 ? 27.782 -8.524 -17.751 1.00 97.50 448 ARG A N 1
ATOM 3386 C CA . ARG A 1 448 ? 28.155 -8.441 -19.166 1.00 97.50 448 ARG A CA 1
ATOM 3387 C C . ARG A 1 448 ? 27.300 -9.417 -19.965 1.00 97.50 448 ARG A C 1
ATOM 3389 O O . ARG A 1 448 ? 27.091 -10.548 -19.530 1.00 97.50 448 ARG A O 1
ATOM 3396 N N . VAL A 1 449 ? 26.794 -8.979 -21.111 1.00 97.31 449 VAL A N 1
ATOM 3397 C CA . VAL A 1 449 ? 25.742 -9.699 -21.834 1.00 97.31 449 VAL A CA 1
ATOM 3398 C C . VAL A 1 449 ? 26.169 -11.104 -22.249 1.00 97.31 449 VAL A C 1
ATOM 3400 O O . VAL A 1 449 ? 25.382 -12.031 -22.114 1.00 97.31 449 VAL A O 1
ATOM 3403 N N . ASP A 1 450 ? 27.431 -11.311 -22.623 1.00 95.88 450 ASP A N 1
ATOM 3404 C CA . ASP A 1 450 ? 27.990 -12.637 -22.935 1.00 95.88 450 ASP A CA 1
ATOM 3405 C C . ASP A 1 450 ? 28.018 -13.625 -21.750 1.00 95.88 450 ASP A C 1
ATOM 3407 O O . ASP A 1 450 ? 28.333 -14.800 -21.935 1.00 95.88 450 ASP A O 1
ATOM 3411 N N . LYS A 1 451 ? 27.736 -13.166 -20.524 1.00 95.81 451 LYS A N 1
ATOM 3412 C CA . LYS A 1 451 ? 27.621 -14.002 -19.318 1.00 95.81 451 LYS A CA 1
ATOM 3413 C C . LYS A 1 451 ? 26.180 -14.307 -18.934 1.00 95.81 451 LYS A C 1
ATOM 3415 O O . LYS A 1 451 ? 25.961 -15.044 -17.974 1.00 95.81 451 LYS A O 1
ATOM 3420 N N . LEU A 1 452 ? 25.204 -13.753 -19.648 1.00 94.88 452 LEU A N 1
ATOM 3421 C CA . LEU A 1 452 ? 23.796 -13.993 -19.362 1.00 94.88 452 LEU A CA 1
ATOM 3422 C C . LEU A 1 452 ? 23.343 -15.346 -19.928 1.00 94.88 452 LEU A C 1
ATOM 3424 O O . LEU A 1 452 ? 23.799 -15.740 -21.004 1.00 94.88 452 LEU A O 1
ATOM 3428 N N . PRO A 1 453 ? 22.399 -16.046 -19.266 1.00 92.50 453 PRO A N 1
ATOM 3429 C CA . PRO A 1 453 ? 21.951 -17.374 -19.698 1.00 92.50 453 PRO A CA 1
ATOM 3430 C C . PRO A 1 453 ? 21.385 -17.424 -21.123 1.00 92.50 453 PRO A C 1
ATOM 3432 O O . PRO A 1 453 ? 21.458 -18.459 -21.778 1.00 92.50 453 PRO A O 1
ATOM 3435 N N . TRP A 1 454 ? 20.822 -16.313 -21.608 1.00 91.44 454 TRP A N 1
ATOM 3436 C CA . TRP A 1 454 ? 20.226 -16.213 -22.941 1.00 91.44 454 TRP A CA 1
ATOM 3437 C C . TRP A 1 454 ? 21.234 -15.874 -24.051 1.00 91.44 454 TRP A C 1
ATOM 3439 O O . TRP A 1 454 ? 20.901 -15.987 -25.229 1.00 91.44 454 TRP A O 1
ATOM 3449 N N . ALA A 1 455 ? 22.473 -15.499 -23.722 1.00 91.06 455 ALA A N 1
ATOM 3450 C CA . ALA A 1 455 ? 23.497 -15.115 -24.697 1.00 91.06 455 ALA A CA 1
ATOM 3451 C C . ALA A 1 455 ? 24.266 -16.329 -25.262 1.00 91.06 455 ALA A C 1
ATOM 3453 O O . ALA A 1 455 ? 25.495 -16.360 -25.304 1.00 91.06 455 ALA A O 1
ATOM 3454 N N . THR A 1 456 ? 23.545 -17.356 -25.713 1.00 83.31 456 THR A N 1
ATOM 3455 C CA . THR A 1 456 ? 24.120 -18.670 -26.061 1.00 83.31 456 THR A CA 1
ATOM 3456 C C . THR A 1 456 ? 24.843 -18.721 -27.410 1.00 83.31 456 THR A C 1
ATOM 3458 O O . THR A 1 456 ? 25.576 -19.671 -27.673 1.00 83.31 456 THR A O 1
ATOM 3461 N N . SER A 1 457 ? 24.658 -17.725 -28.281 1.00 83.31 457 SER A N 1
ATOM 3462 C CA . SER A 1 457 ? 25.221 -17.717 -29.640 1.00 83.31 457 SER A CA 1
ATOM 3463 C C . SER A 1 457 ? 26.687 -17.272 -29.712 1.00 83.31 457 SER A C 1
ATOM 3465 O O . SER A 1 457 ? 27.298 -17.362 -30.774 1.00 83.31 457 SER A O 1
ATOM 3467 N N . GLY A 1 458 ? 27.241 -16.725 -28.623 1.00 87.06 458 GLY A N 1
ATOM 3468 C CA . GLY A 1 458 ? 28.545 -16.052 -28.630 1.00 87.06 458 GLY A CA 1
ATOM 3469 C C . GLY A 1 458 ? 28.556 -14.705 -29.370 1.00 87.06 458 GLY A C 1
ATOM 3470 O O . GLY A 1 458 ? 29.610 -14.084 -29.499 1.00 87.06 458 GLY A O 1
ATOM 3471 N N . SER A 1 459 ? 27.395 -14.220 -29.831 1.00 88.25 459 SER A N 1
ATOM 3472 C CA . SER A 1 459 ? 27.256 -12.977 -30.609 1.00 88.25 459 SER A CA 1
ATOM 3473 C C . SER A 1 459 ? 27.723 -11.721 -29.867 1.00 88.25 459 SER A C 1
ATOM 3475 O O . SER A 1 459 ? 28.034 -10.722 -30.511 1.00 88.25 459 SER A O 1
ATOM 3477 N N . TRP A 1 460 ? 27.774 -11.757 -28.538 1.00 93.06 460 TRP A N 1
ATOM 3478 C CA . TRP A 1 460 ? 28.147 -10.616 -27.695 1.00 93.06 460 TRP A CA 1
ATOM 3479 C C . TRP A 1 460 ? 29.487 -10.809 -26.985 1.00 93.06 460 TRP A C 1
ATOM 3481 O O . TRP A 1 460 ? 29.820 -10.036 -26.089 1.00 93.06 460 TRP A O 1
ATOM 3491 N N . ASN A 1 461 ? 30.263 -11.827 -27.371 1.00 94.25 461 ASN A N 1
ATOM 3492 C CA . ASN A 1 461 ? 31.560 -12.087 -26.760 1.00 94.25 461 ASN A CA 1
ATOM 3493 C C . ASN A 1 461 ? 32.457 -10.850 -26.855 1.00 94.25 461 ASN A C 1
ATOM 3495 O O . ASN A 1 461 ? 32.698 -10.329 -27.943 1.00 94.25 461 ASN A O 1
ATOM 3499 N N . ASP A 1 462 ? 32.974 -10.437 -25.699 1.00 93.56 462 ASP A N 1
ATOM 3500 C CA . ASP A 1 462 ? 33.940 -9.346 -25.536 1.00 93.56 462 ASP A CA 1
ATOM 3501 C C . ASP A 1 462 ? 33.436 -7.932 -25.874 1.00 93.56 462 ASP A C 1
ATOM 3503 O O . ASP A 1 462 ? 34.247 -7.014 -25.925 1.00 93.56 462 ASP A O 1
ATOM 3507 N N . PHE A 1 463 ? 32.128 -7.731 -26.056 1.00 97.19 463 PHE A N 1
ATOM 3508 C CA . PHE A 1 463 ? 31.545 -6.387 -26.120 1.00 97.19 463 PHE A CA 1
ATOM 3509 C C . PHE A 1 463 ? 31.460 -5.772 -24.716 1.00 97.19 463 PHE A C 1
ATOM 3511 O O . PHE A 1 463 ? 31.061 -6.444 -23.759 1.00 97.19 463 PHE A O 1
ATOM 3518 N N . GLU A 1 464 ? 31.734 -4.471 -24.600 1.00 97.75 464 GLU A N 1
ATOM 3519 C CA . GLU A 1 464 ? 31.451 -3.675 -23.394 1.00 97.75 464 GLU A CA 1
ATOM 3520 C C . GLU A 1 464 ? 29.945 -3.354 -23.298 1.00 97.75 464 GLU A C 1
ATOM 3522 O O . GLU A 1 464 ? 29.522 -2.197 -23.299 1.00 97.75 464 GLU A O 1
ATOM 3527 N N . PHE A 1 465 ? 29.121 -4.404 -23.262 1.00 98.31 465 PHE A N 1
ATOM 3528 C CA . PHE A 1 465 ? 27.661 -4.350 -23.231 1.00 98.31 465 PHE A CA 1
ATOM 3529 C C . PHE A 1 465 ? 27.142 -5.103 -22.003 1.00 98.31 465 PHE A C 1
ATOM 3531 O O . PHE A 1 465 ? 27.428 -6.293 -21.830 1.00 98.31 465 PHE A O 1
ATOM 3538 N N . TYR A 1 466 ? 26.393 -4.417 -21.141 1.00 98.56 466 TYR A N 1
ATOM 3539 C CA . TYR A 1 466 ? 25.948 -4.946 -19.851 1.00 98.56 466 TYR A CA 1
ATOM 3540 C C . TYR A 1 466 ? 24.448 -4.747 -19.651 1.00 98.56 466 TYR A C 1
ATOM 3542 O O . TYR A 1 466 ? 23.856 -3.790 -20.146 1.00 98.56 466 TYR A O 1
ATOM 3550 N N . ASN A 1 467 ? 23.851 -5.637 -18.864 1.00 98.38 467 ASN A N 1
ATOM 3551 C CA . ASN A 1 467 ? 22.450 -5.604 -18.464 1.00 98.38 467 ASN A CA 1
ATOM 3552 C C . ASN A 1 467 ? 22.343 -5.702 -16.943 1.00 98.38 467 ASN A C 1
ATOM 3554 O O . ASN A 1 467 ? 23.071 -6.479 -16.328 1.00 98.38 467 ASN A O 1
ATOM 3558 N N . ALA A 1 468 ? 21.426 -4.946 -16.354 1.00 97.38 468 ALA A N 1
ATOM 3559 C CA . ALA A 1 468 ? 20.960 -5.170 -14.997 1.00 97.38 468 ALA A CA 1
ATOM 3560 C C . ALA A 1 468 ? 19.483 -5.578 -15.058 1.00 97.38 468 ALA A C 1
ATOM 3562 O O . ALA A 1 468 ? 18.666 -4.856 -15.644 1.00 97.38 468 ALA A O 1
ATOM 3563 N N . SER A 1 469 ? 19.172 -6.736 -14.464 1.00 93.88 469 SER A N 1
ATOM 3564 C CA . SER A 1 469 ? 17.816 -7.293 -14.406 1.00 93.88 469 SER A CA 1
ATOM 3565 C C . SER A 1 469 ? 16.834 -6.358 -13.713 1.00 93.88 469 SER A C 1
ATOM 3567 O O . SER A 1 469 ? 17.222 -5.430 -12.999 1.00 93.88 469 SER A O 1
ATOM 3569 N N . GLY A 1 470 ? 15.555 -6.591 -13.982 1.00 94.31 470 GLY A N 1
ATOM 3570 C CA . GLY A 1 470 ? 14.563 -5.552 -13.879 1.00 94.31 470 GLY A CA 1
ATOM 3571 C C . GLY A 1 470 ? 13.543 -5.701 -12.767 1.00 94.31 470 GLY A C 1
ATOM 3572 O O . GLY A 1 470 ? 13.678 -6.437 -11.785 1.00 94.31 470 GLY A O 1
ATOM 3573 N N . ILE A 1 471 ? 12.484 -4.926 -12.955 1.00 96.69 471 ILE A N 1
ATOM 3574 C CA . ILE A 1 471 ? 11.320 -4.872 -12.092 1.00 96.69 471 ILE A CA 1
ATOM 3575 C C . ILE A 1 471 ? 10.083 -4.976 -12.970 1.00 96.69 471 ILE A C 1
ATOM 3577 O O . ILE A 1 471 ? 9.899 -4.230 -13.933 1.00 96.69 471 ILE A O 1
ATOM 3581 N N . HIS A 1 472 ? 9.217 -5.906 -12.602 1.00 97.62 472 HIS A N 1
ATOM 3582 C CA . HIS A 1 472 ? 7.892 -6.087 -13.167 1.00 97.62 472 HIS A CA 1
ATOM 3583 C C . HIS A 1 472 ? 6.910 -5.192 -12.423 1.00 97.62 472 HIS A C 1
ATOM 3585 O O . HIS A 1 472 ? 6.804 -5.301 -11.205 1.00 97.62 472 HIS A O 1
ATOM 3591 N N . VAL A 1 473 ? 6.172 -4.337 -13.129 1.00 98.12 473 VAL A N 1
ATOM 3592 C CA . VAL A 1 473 ? 5.186 -3.428 -12.528 1.00 98.12 473 VAL A CA 1
ATOM 3593 C C . VAL A 1 473 ? 3.772 -3.854 -12.919 1.00 98.12 473 VAL A C 1
ATOM 3595 O O . VAL A 1 473 ? 3.460 -3.945 -14.107 1.00 98.12 473 VAL A O 1
ATOM 3598 N N . TYR A 1 474 ? 2.920 -4.108 -11.926 1.00 97.38 474 TYR A N 1
ATOM 3599 C CA . TYR A 1 474 ? 1.528 -4.559 -12.079 1.00 97.38 474 TYR A CA 1
ATOM 3600 C C . TYR A 1 474 ? 0.587 -3.720 -11.211 1.00 97.38 474 TYR A C 1
ATOM 3602 O O . TYR A 1 474 ? 1.017 -3.155 -10.204 1.00 97.38 474 TYR A O 1
ATOM 3610 N N . PHE A 1 475 ? -0.703 -3.680 -11.542 1.00 95.50 475 PHE A N 1
ATOM 3611 C CA . PHE A 1 475 ? -1.700 -3.150 -10.608 1.00 95.50 475 PHE A CA 1
ATOM 3612 C C . PHE A 1 475 ? -2.011 -4.140 -9.466 1.00 95.50 475 PHE A C 1
ATOM 3614 O O . PHE A 1 475 ? -1.772 -5.346 -9.558 1.00 95.50 475 PHE A O 1
ATOM 3621 N N . ASN A 1 476 ? -2.498 -3.621 -8.337 1.00 89.88 476 ASN A N 1
ATOM 3622 C CA . ASN A 1 476 ? -2.861 -4.423 -7.161 1.00 89.88 476 ASN A CA 1
ATOM 3623 C C . ASN A 1 476 ? -4.119 -5.276 -7.359 1.00 89.88 476 ASN A C 1
ATOM 3625 O O . ASN A 1 476 ? -4.221 -6.353 -6.776 1.00 89.88 476 ASN A O 1
ATOM 3629 N N . ASP A 1 477 ? -5.082 -4.763 -8.118 1.00 84.00 477 ASP A N 1
ATOM 3630 C CA . ASP A 1 477 ? -6.444 -5.290 -8.233 1.00 84.00 477 ASP A CA 1
ATOM 3631 C C . ASP A 1 477 ? -6.590 -6.397 -9.286 1.00 84.00 477 ASP A C 1
ATOM 3633 O O . ASP A 1 477 ? -7.530 -7.188 -9.217 1.00 84.00 477 ASP A O 1
ATOM 3637 N N . ASP A 1 478 ? -5.637 -6.507 -10.211 1.00 82.50 478 ASP A N 1
ATOM 3638 C CA . ASP A 1 478 ? -5.578 -7.575 -11.201 1.00 82.50 478 ASP A CA 1
ATOM 3639 C C . ASP A 1 478 ? -4.174 -8.194 -11.242 1.00 82.50 478 ASP A C 1
ATOM 3641 O O . ASP A 1 478 ? -3.139 -7.535 -11.372 1.00 82.50 478 ASP A O 1
ATOM 3645 N N . TRP A 1 479 ? -4.124 -9.515 -11.098 1.00 78.06 479 TRP A N 1
ATOM 3646 C CA . TRP A 1 479 ? -2.877 -10.262 -11.082 1.00 78.06 479 TRP A CA 1
ATOM 3647 C C . TRP A 1 479 ? -2.234 -10.401 -12.467 1.00 78.06 479 TRP A C 1
ATOM 3649 O O . TRP A 1 479 ? -1.035 -10.671 -12.511 1.00 78.06 479 TRP A O 1
ATOM 3659 N N . MET A 1 480 ? -2.987 -10.162 -13.548 1.00 83.44 480 MET A N 1
ATOM 3660 C CA . MET A 1 480 ? -2.538 -10.233 -14.945 1.00 83.44 480 MET A CA 1
ATOM 3661 C C . MET A 1 480 ? -2.337 -8.872 -15.614 1.00 83.44 480 MET A C 1
ATOM 3663 O O . MET A 1 480 ? -1.749 -8.817 -16.697 1.00 83.44 480 MET A O 1
ATOM 3667 N N . ASP A 1 481 ? -2.786 -7.782 -14.993 1.00 89.62 481 ASP A N 1
ATOM 3668 C CA . ASP A 1 481 ? -2.689 -6.435 -15.564 1.00 89.62 481 ASP A CA 1
ATOM 3669 C C . ASP A 1 481 ? -1.275 -5.861 -15.373 1.00 89.62 481 ASP A C 1
ATOM 3671 O O . ASP A 1 481 ? -0.976 -5.097 -14.446 1.00 89.62 481 ASP A O 1
ATOM 3675 N N . ARG A 1 482 ? -0.363 -6.318 -16.239 1.00 94.75 482 ARG A N 1
ATOM 3676 C CA . ARG A 1 482 ? 1.016 -5.832 -16.318 1.00 94.75 482 ARG A CA 1
ATOM 3677 C C . ARG A 1 482 ? 1.023 -4.426 -16.896 1.00 94.75 482 ARG A C 1
ATOM 3679 O O . ARG A 1 482 ? 0.568 -4.225 -18.012 1.00 94.75 482 ARG A O 1
ATOM 3686 N N . ILE A 1 483 ? 1.662 -3.488 -16.211 1.00 96.88 483 ILE A N 1
ATOM 3687 C CA . ILE A 1 483 ? 1.874 -2.131 -16.722 1.00 96.88 483 ILE A CA 1
ATOM 3688 C C . ILE A 1 483 ? 3.109 -2.115 -17.614 1.00 96.88 483 ILE A C 1
ATOM 3690 O O . ILE A 1 483 ? 3.048 -1.721 -18.775 1.00 96.88 483 ILE A O 1
ATOM 3694 N N . VAL A 1 484 ? 4.245 -2.545 -17.065 1.00 98.00 484 VAL A N 1
ATOM 3695 C CA . VAL A 1 484 ? 5.540 -2.471 -17.743 1.00 98.00 484 VAL A CA 1
ATOM 3696 C C . VAL A 1 484 ? 6.555 -3.381 -17.057 1.00 98.00 484 VAL A C 1
ATOM 3698 O O . VAL A 1 484 ? 6.503 -3.567 -15.841 1.00 98.00 484 VAL A O 1
ATOM 3701 N N . HIS A 1 485 ? 7.486 -3.941 -17.819 1.00 98.00 485 HIS A N 1
ATOM 3702 C CA . HIS A 1 485 ? 8.733 -4.484 -17.282 1.00 98.00 485 HIS A CA 1
ATOM 3703 C C . HIS A 1 485 ? 9.867 -3.477 -17.531 1.00 98.00 485 HIS A C 1
ATOM 3705 O O . HIS A 1 485 ? 9.950 -2.897 -18.613 1.00 98.00 485 HIS A O 1
ATOM 3711 N N . ILE A 1 486 ? 10.689 -3.203 -16.515 1.00 98.31 486 ILE A N 1
ATOM 3712 C CA . ILE A 1 486 ? 11.735 -2.172 -16.556 1.00 98.31 486 ILE A CA 1
ATOM 3713 C C . ILE A 1 486 ? 13.082 -2.814 -16.268 1.00 98.31 486 ILE A C 1
ATOM 3715 O O . ILE A 1 486 ? 13.276 -3.319 -15.169 1.00 98.31 486 ILE A O 1
ATOM 3719 N N . GLN A 1 487 ? 14.034 -2.702 -17.188 1.00 97.50 487 GLN A N 1
ATOM 3720 C CA . GLN A 1 487 ? 15.419 -3.146 -16.987 1.00 97.50 487 GLN A CA 1
ATOM 3721 C C . GLN A 1 487 ? 16.420 -2.095 -17.469 1.00 97.50 487 GLN A C 1
ATOM 3723 O O . GLN A 1 487 ? 16.050 -1.170 -18.197 1.00 97.50 487 GLN A O 1
ATOM 3728 N N . ALA A 1 488 ? 17.685 -2.218 -17.066 1.00 98.44 488 ALA A N 1
ATOM 3729 C CA . ALA A 1 488 ? 18.725 -1.249 -17.400 1.00 98.44 488 ALA A CA 1
ATOM 3730 C C . ALA A 1 488 ? 19.844 -1.866 -18.238 1.00 98.44 488 ALA A C 1
ATOM 3732 O O . ALA A 1 488 ? 20.176 -3.044 -18.110 1.00 98.44 488 ALA A O 1
ATOM 3733 N N . TRP A 1 489 ? 20.467 -1.037 -19.063 1.00 98.69 489 TRP A N 1
ATOM 3734 C CA . TRP A 1 489 ? 21.538 -1.441 -19.960 1.00 98.69 489 TRP A CA 1
ATOM 3735 C C . TRP A 1 489 ? 22.649 -0.396 -19.976 1.00 98.69 489 TRP A C 1
ATOM 3737 O O . TRP A 1 489 ? 22.392 0.798 -19.791 1.00 98.69 489 TRP A O 1
ATOM 3747 N N . THR A 1 490 ? 23.877 -0.849 -20.225 1.00 98.75 490 THR A N 1
ATOM 3748 C CA . THR A 1 490 ? 24.998 0.036 -20.547 1.00 98.75 490 THR A CA 1
ATOM 3749 C C . THR A 1 490 ? 25.741 -0.440 -21.775 1.00 98.75 490 THR A C 1
ATOM 3751 O O . THR A 1 490 ? 25.839 -1.641 -22.018 1.00 98.75 490 THR A O 1
ATOM 3754 N N . LEU A 1 491 ? 26.288 0.504 -22.537 1.00 98.56 491 LEU A N 1
ATOM 3755 C CA . LEU A 1 491 ? 27.067 0.214 -23.735 1.00 98.56 491 LEU A CA 1
ATOM 3756 C C . LEU A 1 491 ? 28.285 1.127 -23.794 1.00 98.56 491 LEU A C 1
ATOM 3758 O O . LEU A 1 491 ? 28.173 2.336 -23.592 1.00 98.56 491 LEU A O 1
ATOM 3762 N N . GLY A 1 492 ? 29.448 0.538 -24.042 1.00 98.19 492 GLY A N 1
ATOM 3763 C CA . GLY A 1 492 ? 30.687 1.277 -24.198 1.00 98.19 492 GLY A CA 1
ATOM 3764 C C . GLY A 1 492 ? 30.738 2.108 -25.477 1.00 98.19 492 GLY A C 1
ATOM 3765 O O . GLY A 1 492 ? 30.134 1.757 -26.486 1.00 98.19 492 GLY A O 1
ATOM 3766 N N . ILE A 1 493 ? 31.478 3.215 -25.446 1.00 97.94 493 ILE A N 1
ATOM 3767 C CA . ILE A 1 493 ? 31.672 4.073 -26.619 1.00 97.94 493 ILE A CA 1
ATOM 3768 C C . ILE A 1 493 ? 32.223 3.272 -27.811 1.00 97.94 493 ILE A C 1
ATOM 3770 O O . ILE A 1 493 ? 33.097 2.423 -27.653 1.00 97.94 493 ILE A O 1
ATOM 3774 N N . GLY A 1 494 ? 31.692 3.528 -29.006 1.00 97.50 494 GLY A N 1
ATOM 3775 C CA . GLY A 1 494 ? 32.024 2.809 -30.236 1.00 97.50 494 GLY A CA 1
ATOM 3776 C C . GLY A 1 494 ? 31.311 1.465 -30.427 1.00 97.50 494 GLY A C 1
ATOM 3777 O O . GLY A 1 494 ? 31.277 0.973 -31.552 1.00 97.50 494 GLY A O 1
ATOM 3778 N N . GLU A 1 495 ? 30.712 0.887 -29.383 1.00 97.56 495 GLU A N 1
ATOM 3779 C CA . GLU A 1 495 ? 30.094 -0.443 -29.430 1.00 97.56 495 GLU A CA 1
ATOM 3780 C C . GLU A 1 495 ? 28.647 -0.429 -29.972 1.00 97.56 495 GLU A C 1
ATOM 3782 O O . GLU A 1 495 ? 28.035 0.617 -30.221 1.00 97.56 495 GLU A O 1
ATOM 3787 N N . THR A 1 496 ? 28.072 -1.625 -30.141 1.00 97.44 496 THR A N 1
ATOM 3788 C CA . THR A 1 496 ? 26.681 -1.845 -30.574 1.00 97.44 496 THR A CA 1
ATOM 3789 C C . THR A 1 496 ? 25.972 -2.879 -29.702 1.00 97.44 496 THR A C 1
ATOM 3791 O O . THR A 1 496 ? 26.553 -3.897 -29.328 1.00 97.44 496 THR A O 1
ATOM 3794 N N . ALA A 1 497 ? 24.682 -2.661 -29.431 1.00 96.62 497 ALA A N 1
ATOM 3795 C CA . ALA A 1 497 ? 23.805 -3.663 -28.818 1.00 96.62 497 ALA A CA 1
ATOM 3796 C C . ALA A 1 497 ? 23.328 -4.745 -29.816 1.00 96.62 497 ALA A C 1
ATOM 3798 O O . ALA A 1 497 ? 22.630 -5.678 -29.409 1.00 96.62 497 ALA A O 1
ATOM 3799 N N . ARG A 1 498 ? 23.741 -4.633 -31.092 1.00 94.88 498 ARG A N 1
ATOM 3800 C CA . ARG A 1 498 ? 23.375 -5.475 -32.247 1.00 94.88 498 ARG A CA 1
ATOM 3801 C C . ARG A 1 498 ? 21.896 -5.390 -32.647 1.00 94.88 498 ARG A C 1
ATOM 3803 O O . ARG A 1 498 ? 21.020 -5.145 -31.816 1.00 94.88 498 ARG A O 1
ATOM 3810 N N . PHE A 1 499 ? 21.621 -5.551 -33.942 1.00 94.31 499 PHE A N 1
ATOM 3811 C CA . PHE A 1 499 ? 20.280 -5.450 -34.507 1.00 94.31 499 PHE A CA 1
ATOM 3812 C C . PHE A 1 499 ? 19.422 -6.648 -34.121 1.00 94.31 499 PHE A C 1
ATOM 3814 O O . PHE A 1 499 ? 19.832 -7.803 -34.197 1.00 94.31 499 PHE A O 1
ATOM 3821 N N . ARG A 1 500 ? 18.185 -6.355 -33.723 1.00 90.50 500 ARG A N 1
ATOM 3822 C CA . ARG A 1 500 ? 17.181 -7.347 -33.337 1.00 90.50 500 ARG A CA 1
ATOM 3823 C C . ARG A 1 500 ? 15.773 -6.887 -33.713 1.00 90.50 500 ARG A C 1
ATOM 3825 O O . ARG A 1 500 ? 15.578 -5.799 -34.259 1.00 90.50 500 ARG A O 1
ATOM 3832 N N . ARG A 1 501 ? 14.791 -7.737 -33.411 1.00 84.62 501 ARG A N 1
ATOM 3833 C CA . ARG A 1 501 ? 13.350 -7.442 -33.439 1.00 84.62 501 ARG A CA 1
ATOM 3834 C C . ARG A 1 501 ? 12.786 -7.764 -32.051 1.00 84.62 501 ARG A C 1
ATOM 3836 O O . ARG A 1 501 ? 13.168 -8.790 -31.494 1.00 84.62 501 ARG A O 1
ATOM 3843 N N . SER A 1 502 ? 11.953 -6.890 -31.486 1.00 78.12 502 SER A N 1
ATOM 3844 C CA . SER A 1 502 ? 11.574 -6.925 -30.060 1.00 78.12 502 SER A CA 1
ATOM 3845 C C . SER A 1 502 ? 10.049 -6.857 -29.852 1.00 78.12 502 SER A C 1
ATOM 3847 O O . SER A 1 502 ? 9.273 -6.948 -30.801 1.00 78.12 502 SER A O 1
ATOM 3849 N N . PHE A 1 503 ? 9.619 -6.743 -28.597 1.00 82.50 503 PHE A N 1
ATOM 3850 C CA . PHE A 1 503 ? 8.266 -6.368 -28.147 1.00 82.50 503 PHE A CA 1
ATOM 3851 C C . PHE A 1 503 ? 8.146 -4.838 -28.023 1.00 82.50 503 PHE A C 1
ATOM 3853 O O . PHE A 1 503 ? 9.143 -4.157 -28.215 1.00 82.50 503 PHE A O 1
ATOM 3860 N N . CYS A 1 504 ? 6.960 -4.302 -27.681 1.00 92.69 504 CYS A N 1
ATOM 3861 C CA . CYS A 1 504 ? 6.692 -2.862 -27.500 1.00 92.69 504 CYS A CA 1
ATOM 3862 C C . CYS A 1 504 ? 7.593 -2.206 -26.436 1.00 92.69 504 CYS A C 1
ATOM 3864 O O . CYS A 1 504 ? 7.212 -2.063 -25.273 1.00 92.69 504 CYS A O 1
ATOM 3866 N N . GLU A 1 505 ? 8.786 -1.796 -26.853 1.00 94.94 505 GLU A N 1
ATOM 3867 C CA . GLU A 1 505 ? 9.809 -1.186 -26.013 1.00 94.94 505 GLU A CA 1
ATOM 3868 C C . GLU A 1 505 ? 9.996 0.304 -26.301 1.00 94.94 505 GLU A C 1
ATOM 3870 O O . GLU A 1 505 ? 10.059 0.743 -27.454 1.00 94.94 505 GLU A O 1
ATOM 3875 N N . ILE A 1 506 ? 10.118 1.075 -25.224 1.00 98.12 506 ILE A N 1
ATOM 3876 C CA . ILE A 1 506 ? 10.522 2.480 -25.236 1.00 98.12 506 ILE A CA 1
ATOM 3877 C C . ILE A 1 506 ? 11.770 2.608 -24.372 1.00 98.12 506 ILE A C 1
ATOM 3879 O O . ILE A 1 506 ? 11.753 2.215 -23.205 1.00 98.12 506 ILE A O 1
ATOM 3883 N N . HIS A 1 507 ? 12.847 3.175 -24.915 1.00 98.56 507 HIS A N 1
ATOM 3884 C CA . HIS A 1 507 ? 14.061 3.403 -24.140 1.00 98.56 507 HIS A CA 1
ATOM 3885 C C . HIS A 1 507 ? 14.150 4.830 -23.620 1.00 98.56 507 HIS A C 1
ATOM 3887 O O . HIS A 1 507 ? 13.780 5.793 -24.296 1.00 98.56 507 HIS A O 1
ATOM 3893 N N . TYR A 1 508 ? 14.706 4.944 -22.419 1.00 98.56 508 TYR A N 1
ATOM 3894 C CA . TYR A 1 508 ? 14.940 6.198 -21.724 1.00 98.56 508 TYR A CA 1
ATOM 3895 C C . TYR A 1 508 ? 16.414 6.339 -21.351 1.00 98.56 508 TYR A C 1
ATOM 3897 O O . TYR A 1 508 ? 16.937 5.559 -20.554 1.00 98.56 508 TYR A O 1
ATOM 3905 N N . CYS A 1 509 ? 17.084 7.342 -21.907 1.00 98.56 509 CYS A N 1
ATOM 3906 C CA . CYS A 1 509 ? 18.507 7.564 -21.697 1.00 98.56 509 CYS A CA 1
ATOM 3907 C C . CYS A 1 509 ? 18.760 8.321 -20.387 1.00 98.56 509 CYS A C 1
ATOM 3909 O O . CYS A 1 509 ? 18.366 9.478 -20.237 1.00 98.56 509 CYS A O 1
ATOM 3911 N N . LEU A 1 510 ? 19.453 7.692 -19.436 1.00 97.75 510 LEU A N 1
ATOM 3912 C CA . LEU A 1 510 ? 19.888 8.333 -18.190 1.00 97.75 510 LEU A CA 1
ATOM 3913 C C . LEU A 1 510 ? 21.219 9.068 -18.351 1.00 97.75 510 LEU A C 1
ATOM 3915 O O . LEU A 1 510 ? 21.443 10.061 -17.650 1.00 97.75 510 LEU A O 1
ATOM 3919 N N . ASN A 1 511 ? 22.089 8.559 -19.225 1.00 97.75 511 ASN A N 1
ATOM 3920 C CA . ASN A 1 511 ? 23.347 9.174 -19.625 1.00 97.75 511 ASN A CA 1
ATOM 3921 C C . ASN A 1 511 ? 23.766 8.675 -21.016 1.00 97.75 511 ASN A C 1
ATOM 3923 O O . ASN A 1 511 ? 23.742 7.477 -21.274 1.00 97.75 511 ASN A O 1
ATOM 3927 N N . ASN A 1 512 ? 24.159 9.591 -21.891 1.00 98.00 512 ASN A N 1
ATOM 3928 C CA . ASN A 1 512 ? 24.671 9.349 -23.230 1.00 98.00 512 ASN A CA 1
ATOM 3929 C C . ASN A 1 512 ? 26.169 9.669 -23.207 1.00 98.00 512 ASN A C 1
ATOM 3931 O O . ASN A 1 512 ? 26.569 10.836 -23.214 1.00 98.00 512 ASN A O 1
ATOM 3935 N N . GLY A 1 513 ? 27.009 8.639 -23.120 1.00 95.00 513 GLY A N 1
ATOM 3936 C CA . GLY A 1 513 ? 28.422 8.775 -22.776 1.00 95.00 513 GLY A CA 1
ATOM 3937 C C . GLY A 1 513 ? 29.194 9.651 -23.763 1.00 95.00 513 GLY A C 1
ATOM 3938 O O . GLY A 1 513 ? 30.024 10.467 -23.359 1.00 95.00 513 GLY A O 1
ATOM 3939 N N . GLY A 1 514 ? 28.905 9.520 -25.060 1.00 95.06 514 GLY A N 1
ATOM 3940 C CA . GLY A 1 514 ? 29.527 10.328 -26.116 1.00 95.06 514 GLY A CA 1
ATOM 3941 C C . GLY A 1 514 ? 28.653 11.455 -26.677 1.00 95.06 514 GLY A C 1
ATOM 3942 O O . GLY A 1 514 ? 29.121 12.198 -27.538 1.00 95.06 514 GLY A O 1
ATOM 3943 N N . GLY A 1 515 ? 27.415 11.604 -26.199 1.00 95.94 515 GLY A N 1
ATOM 3944 C CA . GLY A 1 515 ? 26.470 12.657 -26.590 1.00 95.94 515 GLY A CA 1
ATOM 3945 C C . GLY A 1 515 ? 25.744 12.455 -27.928 1.00 95.94 515 GLY A C 1
ATOM 3946 O O . GLY A 1 515 ? 24.845 13.232 -28.242 1.00 95.94 515 GLY A O 1
ATOM 3947 N N . ALA A 1 516 ? 26.103 11.434 -28.709 1.00 97.44 516 ALA A N 1
ATOM 3948 C CA . ALA A 1 516 ? 25.529 11.136 -30.025 1.00 97.44 516 ALA A CA 1
ATOM 3949 C C . ALA A 1 516 ? 24.985 9.698 -30.146 1.00 97.44 516 ALA A C 1
ATOM 3951 O O . ALA A 1 516 ? 24.670 9.253 -31.249 1.00 97.44 516 ALA A O 1
ATOM 3952 N N . ALA A 1 517 ? 24.881 8.963 -29.035 1.00 97.94 517 ALA A N 1
ATOM 3953 C CA . ALA A 1 517 ? 24.337 7.610 -29.030 1.00 97.94 517 ALA A CA 1
ATOM 3954 C C . ALA A 1 517 ? 22.812 7.605 -29.185 1.00 97.94 517 ALA A C 1
ATOM 3956 O O . ALA A 1 517 ? 22.135 8.604 -28.905 1.00 97.94 517 ALA A O 1
ATOM 3957 N N . GLY A 1 518 ? 22.261 6.466 -29.587 1.00 98.19 518 GLY A N 1
ATOM 3958 C CA . GLY A 1 518 ? 20.819 6.278 -29.619 1.00 98.19 518 GLY A CA 1
ATOM 3959 C C . GLY A 1 518 ? 20.380 5.077 -30.440 1.00 98.19 518 GLY A C 1
ATOM 3960 O O . GLY A 1 518 ? 21.154 4.157 -30.707 1.00 98.19 518 GLY A O 1
ATOM 3961 N N . MET A 1 519 ? 19.112 5.093 -30.840 1.00 98.38 519 MET A N 1
ATOM 3962 C CA . MET A 1 519 ? 18.495 3.985 -31.557 1.00 98.38 519 MET A CA 1
ATOM 3963 C C . MET A 1 519 ? 18.696 4.131 -33.058 1.00 98.38 519 MET A C 1
ATOM 3965 O O . MET A 1 519 ? 18.337 5.155 -33.639 1.00 98.38 519 MET A O 1
ATOM 3969 N N . ARG A 1 520 ? 19.194 3.082 -33.705 1.00 97.75 520 ARG A N 1
ATOM 3970 C CA . ARG A 1 520 ? 19.123 2.925 -35.155 1.00 97.75 520 ARG A CA 1
ATOM 3971 C C . ARG A 1 520 ? 18.022 1.963 -35.542 1.00 97.75 520 ARG A C 1
ATOM 3973 O O . ARG A 1 520 ? 17.802 0.979 -34.843 1.00 97.75 520 ARG A O 1
ATOM 3980 N N . TYR A 1 521 ? 17.364 2.231 -36.663 1.00 97.25 521 TYR A N 1
ATOM 3981 C CA . TYR A 1 521 ? 16.357 1.343 -37.236 1.00 97.25 521 TYR A CA 1
ATOM 3982 C C . TYR A 1 521 ? 16.423 1.347 -38.768 1.00 97.25 521 TYR A C 1
ATOM 3984 O O . TYR A 1 521 ? 16.684 2.380 -39.387 1.00 97.25 521 TYR A O 1
ATOM 3992 N N . CYS A 1 522 ? 16.205 0.188 -39.380 1.00 96.75 522 CYS A N 1
ATOM 3993 C CA . CYS A 1 522 ? 16.058 0.048 -40.828 1.00 96.75 522 CYS A CA 1
ATOM 3994 C C . CYS A 1 522 ? 14.666 0.507 -41.290 1.00 96.75 522 CYS A C 1
ATOM 3996 O O . CYS A 1 522 ? 13.738 0.606 -40.487 1.00 96.75 522 CYS A O 1
ATOM 3998 N N . ALA A 1 523 ? 14.503 0.752 -42.592 1.00 94.25 523 ALA A N 1
ATOM 3999 C CA . ALA A 1 523 ? 13.189 1.028 -43.172 1.00 94.25 523 ALA A CA 1
ATOM 4000 C C . ALA A 1 523 ? 12.201 -0.136 -42.937 1.00 94.25 523 ALA A C 1
ATOM 4002 O O . ALA A 1 523 ? 12.599 -1.295 -42.795 1.00 94.25 523 ALA A O 1
ATOM 4003 N N . ASP A 1 524 ? 10.900 0.161 -42.891 1.00 90.75 524 ASP A N 1
ATOM 4004 C CA . ASP A 1 524 ? 9.869 -0.829 -42.536 1.00 90.75 524 ASP A CA 1
ATOM 4005 C C . ASP A 1 524 ? 9.729 -1.952 -43.589 1.00 90.75 524 ASP A C 1
ATOM 4007 O O . ASP A 1 524 ? 9.260 -3.051 -43.272 1.00 90.75 524 ASP A O 1
ATOM 4011 N N . ASP A 1 525 ? 10.154 -1.680 -44.824 1.00 90.44 525 ASP A N 1
ATOM 4012 C CA . ASP A 1 525 ? 10.204 -2.578 -45.981 1.00 90.44 525 ASP A CA 1
ATOM 4013 C C . ASP A 1 525 ? 11.602 -3.176 -46.232 1.00 90.44 525 ASP A C 1
ATOM 4015 O O . ASP A 1 525 ? 11.827 -3.828 -47.253 1.00 90.44 525 ASP A O 1
ATOM 4019 N N . PHE A 1 526 ? 12.543 -2.999 -45.297 1.00 91.56 526 PHE A N 1
ATOM 4020 C CA . PHE A 1 526 ? 13.907 -3.500 -45.437 1.00 91.56 526 PHE A CA 1
ATOM 4021 C C . PHE A 1 526 ? 13.943 -5.030 -45.588 1.00 91.56 526 PHE A C 1
ATOM 4023 O O . PHE A 1 526 ? 13.483 -5.774 -44.716 1.00 91.56 526 PHE A O 1
ATOM 4030 N N . ALA A 1 527 ? 14.501 -5.493 -46.711 1.00 86.88 527 ALA A N 1
ATOM 4031 C CA . ALA A 1 527 ? 14.342 -6.864 -47.198 1.00 86.88 527 ALA A CA 1
ATOM 4032 C C . ALA A 1 527 ? 15.498 -7.818 -46.849 1.00 86.88 527 ALA A C 1
ATOM 4034 O O . ALA A 1 527 ? 15.416 -9.010 -47.155 1.00 86.88 527 ALA A O 1
ATOM 4035 N N . ASP A 1 528 ? 16.576 -7.331 -46.228 1.00 90.50 528 ASP A N 1
ATOM 4036 C CA . ASP A 1 528 ? 17.726 -8.186 -45.935 1.00 90.50 528 ASP A CA 1
ATOM 4037 C C . ASP A 1 528 ? 17.393 -9.268 -44.899 1.00 90.50 528 ASP A C 1
ATOM 4039 O O . ASP A 1 528 ? 16.690 -9.050 -43.904 1.00 90.50 528 ASP A O 1
ATOM 4043 N N . SER A 1 529 ? 17.933 -10.465 -45.143 1.00 89.06 529 SER A N 1
ATOM 4044 C CA . SER A 1 529 ? 17.797 -11.599 -44.234 1.00 89.06 529 SER A CA 1
ATOM 4045 C C . SER A 1 529 ? 18.557 -11.360 -42.927 1.00 89.06 529 SER A C 1
ATOM 4047 O O . SER A 1 529 ? 19.525 -10.597 -42.879 1.00 89.06 529 SER A O 1
ATOM 4049 N N . ALA A 1 530 ? 18.156 -12.072 -41.868 1.00 87.81 530 ALA A N 1
ATOM 4050 C CA . ALA A 1 530 ? 18.857 -12.046 -40.583 1.00 87.81 530 ALA A CA 1
ATOM 4051 C C . ALA A 1 530 ? 20.356 -12.361 -40.743 1.00 87.81 530 ALA A C 1
ATOM 4053 O O . ALA A 1 530 ? 21.194 -11.657 -40.188 1.00 87.81 530 ALA A O 1
ATOM 4054 N N . ASP A 1 531 ? 20.700 -13.353 -41.570 1.00 88.94 531 ASP A N 1
ATOM 4055 C CA . ASP A 1 531 ? 22.093 -13.734 -41.833 1.00 88.94 531 ASP A CA 1
ATOM 4056 C C . ASP A 1 531 ? 22.893 -12.605 -42.488 1.00 88.94 531 ASP A C 1
ATOM 4058 O O . ASP A 1 531 ? 24.044 -12.357 -42.123 1.00 88.94 531 ASP A O 1
ATOM 4062 N N . LYS A 1 532 ? 22.287 -11.896 -43.451 1.00 92.50 532 LYS A N 1
ATOM 4063 C CA . LYS A 1 532 ? 22.948 -10.781 -44.134 1.00 92.50 532 LYS A CA 1
ATOM 4064 C C . LYS A 1 532 ? 23.174 -9.613 -43.177 1.00 92.50 532 LYS A C 1
ATOM 4066 O O . LYS A 1 532 ? 24.262 -9.044 -43.185 1.00 92.50 532 LYS A O 1
ATOM 4071 N N . ILE A 1 533 ? 22.201 -9.295 -42.326 1.00 93.06 533 ILE A N 1
ATOM 4072 C CA . ILE A 1 533 ? 22.348 -8.232 -41.326 1.00 93.06 533 ILE A CA 1
ATOM 4073 C C . ILE A 1 533 ? 23.405 -8.607 -40.297 1.00 93.06 533 ILE A C 1
ATOM 4075 O O . ILE A 1 533 ? 24.372 -7.871 -40.149 1.00 93.06 533 ILE A O 1
ATOM 4079 N N . HIS A 1 534 ? 23.304 -9.769 -39.651 1.00 90.50 534 HIS A N 1
ATOM 4080 C CA . HIS A 1 534 ? 24.250 -10.169 -38.604 1.00 90.50 534 HIS A CA 1
ATOM 4081 C C . HIS A 1 534 ? 25.699 -10.288 -39.096 1.00 90.50 534 HIS A C 1
ATOM 4083 O O . HIS A 1 534 ? 26.628 -10.165 -38.298 1.00 90.50 534 HIS A O 1
ATOM 4089 N N . LYS A 1 535 ? 25.903 -10.526 -40.399 1.00 90.62 535 LYS A N 1
ATOM 4090 C CA . LYS A 1 535 ? 27.229 -10.542 -41.022 1.00 90.62 535 LYS A CA 1
ATOM 4091 C C . LYS A 1 535 ? 27.814 -9.141 -41.227 1.00 90.62 535 LYS A C 1
ATOM 4093 O O . LYS A 1 535 ? 29.029 -8.992 -41.145 1.00 90.62 535 LYS A O 1
ATOM 4098 N N . ASN A 1 536 ? 26.979 -8.144 -41.520 1.00 94.56 536 ASN A N 1
ATOM 4099 C CA . ASN A 1 536 ? 27.430 -6.821 -41.963 1.00 94.56 536 ASN A CA 1
ATOM 4100 C C . ASN A 1 536 ? 27.190 -5.701 -40.933 1.00 94.56 536 ASN A C 1
ATOM 4102 O O . ASN A 1 536 ? 27.812 -4.651 -41.028 1.00 94.56 536 ASN A O 1
ATOM 4106 N N . GLU A 1 537 ? 26.353 -5.915 -39.916 1.00 94.06 537 GLU A N 1
ATOM 4107 C CA . GLU A 1 537 ? 25.962 -4.906 -38.914 1.00 94.06 537 GLU A CA 1
ATOM 4108 C C . GLU A 1 537 ? 27.099 -4.384 -38.021 1.00 94.06 537 GLU A C 1
ATOM 4110 O O . GLU A 1 537 ? 26.886 -3.480 -37.218 1.00 94.06 537 GLU A O 1
ATOM 4115 N N . LEU A 1 538 ? 28.294 -4.968 -38.124 1.00 95.44 538 LEU A N 1
ATOM 4116 C CA . LEU A 1 538 ? 29.481 -4.539 -37.387 1.00 95.44 538 LEU A CA 1
ATOM 4117 C C . LEU A 1 538 ? 30.317 -3.504 -38.157 1.00 95.44 538 LEU A C 1
ATOM 4119 O O . LEU A 1 538 ? 31.344 -3.064 -37.646 1.00 95.44 538 LEU A O 1
ATOM 4123 N N . THR A 1 539 ? 29.912 -3.120 -39.373 1.00 95.38 539 THR A N 1
ATOM 4124 C CA . THR A 1 539 ? 30.607 -2.101 -40.171 1.00 95.38 539 THR A CA 1
ATOM 4125 C C . THR A 1 539 ? 29.808 -0.803 -40.242 1.00 95.38 539 THR A C 1
ATOM 4127 O O . THR A 1 539 ? 28.580 -0.801 -40.347 1.00 95.38 539 THR A O 1
ATOM 4130 N N . LYS A 1 540 ? 30.526 0.326 -40.196 1.00 95.31 540 LYS A N 1
ATOM 4131 C CA . LYS A 1 540 ? 29.938 1.671 -40.243 1.00 95.31 540 LYS A CA 1
ATOM 4132 C C . LYS A 1 540 ? 29.126 1.904 -41.510 1.00 95.31 540 LYS A C 1
ATOM 4134 O O . LYS A 1 540 ? 27.963 2.275 -41.425 1.00 95.31 540 LYS A O 1
ATOM 4139 N N . GLU A 1 541 ? 29.751 1.629 -42.653 1.00 96.62 541 GLU A N 1
ATOM 4140 C CA . GLU A 1 541 ? 29.192 1.830 -43.992 1.00 96.62 541 GLU A CA 1
ATOM 4141 C C . GLU A 1 541 ? 27.848 1.114 -44.142 1.00 96.62 541 GLU A C 1
ATOM 4143 O O . GLU A 1 541 ? 26.834 1.750 -44.410 1.00 96.62 541 GLU A O 1
ATOM 4148 N N . TYR A 1 542 ? 27.799 -0.186 -43.833 1.00 96.19 542 TYR A N 1
ATOM 4149 C CA . TYR A 1 542 ? 26.559 -0.950 -43.934 1.00 96.19 542 TYR A CA 1
ATOM 4150 C C . TYR A 1 542 ? 25.455 -0.379 -43.040 1.00 96.19 542 TYR A C 1
ATOM 4152 O O . TYR A 1 542 ? 24.312 -0.239 -43.471 1.00 96.19 542 TYR A O 1
ATOM 4160 N N . VAL A 1 543 ? 25.772 -0.052 -41.787 1.00 96.50 543 VAL A N 1
ATOM 4161 C CA . VAL A 1 543 ? 24.775 0.468 -40.849 1.00 96.50 543 VAL A CA 1
ATOM 4162 C C . VAL A 1 543 ? 24.275 1.848 -41.275 1.00 96.50 543 VAL A C 1
ATOM 4164 O O . VAL A 1 543 ? 23.073 2.097 -41.203 1.00 96.50 543 VAL A O 1
ATOM 4167 N N . GLU A 1 544 ? 25.154 2.748 -41.708 1.00 95.62 544 GLU A N 1
ATOM 4168 C CA . GLU A 1 544 ? 24.777 4.103 -42.126 1.00 95.62 544 GLU A CA 1
ATOM 4169 C C . GLU A 1 544 ? 23.954 4.108 -43.417 1.00 95.62 544 GLU A C 1
ATOM 4171 O O . GLU A 1 544 ? 22.968 4.840 -43.487 1.00 95.62 544 GLU A O 1
ATOM 4176 N N . ASP A 1 545 ? 24.272 3.233 -44.372 1.00 96.56 545 ASP A N 1
ATOM 4177 C CA . ASP A 1 545 ? 23.542 3.130 -45.640 1.00 96.56 545 ASP A CA 1
ATOM 4178 C C . ASP A 1 545 ? 22.143 2.516 -45.485 1.00 96.56 545 ASP A C 1
ATOM 4180 O O . ASP A 1 545 ? 21.245 2.788 -46.283 1.00 96.56 545 ASP A O 1
ATOM 4184 N N . ASN A 1 546 ? 21.941 1.674 -44.466 1.00 96.81 546 ASN A N 1
ATOM 4185 C CA . ASN A 1 546 ? 20.736 0.846 -44.339 1.00 96.81 546 ASN A CA 1
ATOM 4186 C C . ASN A 1 546 ? 19.868 1.181 -43.117 1.00 96.81 546 ASN A C 1
ATOM 4188 O O . ASN A 1 546 ? 18.854 0.515 -42.880 1.00 96.81 546 ASN A O 1
ATOM 4192 N N . SER A 1 547 ? 20.234 2.183 -42.312 1.00 97.38 547 SER A N 1
ATOM 4193 C CA . SER A 1 547 ? 19.472 2.537 -41.111 1.00 97.38 547 SER A CA 1
ATOM 4194 C C . SER A 1 547 ? 19.508 4.024 -40.769 1.00 97.38 547 SER A C 1
ATOM 4196 O O . SER A 1 547 ? 20.478 4.735 -41.016 1.00 97.38 547 SER A O 1
ATOM 4198 N N . THR A 1 548 ? 18.443 4.491 -40.123 1.00 97.94 548 THR A N 1
ATOM 4199 C CA . THR A 1 548 ? 18.310 5.863 -39.624 1.00 97.94 548 THR A CA 1
ATOM 4200 C C . THR A 1 548 ? 18.640 5.916 -38.136 1.00 97.94 548 THR A C 1
ATOM 4202 O O . THR A 1 548 ? 18.158 5.079 -37.377 1.00 97.94 548 THR A O 1
ATOM 4205 N N . LEU A 1 549 ? 19.429 6.909 -37.712 1.00 98.19 549 LEU A N 1
ATOM 4206 C CA . LEU A 1 549 ? 19.755 7.161 -36.305 1.00 98.19 549 LEU A CA 1
ATOM 4207 C C . LEU A 1 549 ? 18.783 8.161 -35.673 1.00 98.19 549 LEU A C 1
ATOM 4209 O O . LEU A 1 549 ? 18.578 9.258 -36.188 1.00 98.19 549 LEU A O 1
ATOM 4213 N N . ILE A 1 550 ? 18.271 7.807 -34.500 1.00 98.38 550 ILE A N 1
ATOM 4214 C CA . ILE A 1 550 ? 17.602 8.703 -33.563 1.00 98.38 550 ILE A CA 1
ATOM 4215 C C . ILE A 1 550 ? 18.528 8.857 -32.366 1.00 98.38 550 ILE A C 1
ATOM 4217 O O . ILE A 1 550 ? 18.643 7.951 -31.539 1.00 98.38 550 ILE A O 1
ATOM 4221 N N . VAL A 1 551 ? 19.181 10.013 -32.262 1.00 98.56 551 VAL A N 1
ATOM 4222 C CA . VAL A 1 551 ? 19.959 10.350 -31.066 1.00 98.56 551 VAL A CA 1
ATOM 4223 C C . VAL A 1 551 ? 19.000 10.476 -29.882 1.00 98.56 551 VAL A C 1
ATOM 4225 O O . VAL A 1 551 ? 17.963 11.144 -29.977 1.00 98.56 551 VAL A O 1
ATOM 4228 N N . VAL A 1 552 ? 19.356 9.845 -28.761 1.00 98.56 552 VAL A N 1
ATOM 4229 C CA . VAL A 1 552 ? 18.592 9.902 -27.507 1.00 98.56 552 VAL A CA 1
ATOM 4230 C C . VAL A 1 552 ? 19.485 10.537 -26.436 1.00 98.56 552 VAL A C 1
ATOM 4232 O O . VAL A 1 552 ? 20.248 9.829 -25.779 1.00 98.56 552 VAL A O 1
ATOM 4235 N N . PRO A 1 553 ? 19.465 11.876 -26.284 1.00 98.31 553 PRO A N 1
ATOM 4236 C CA . PRO A 1 553 ? 20.323 12.567 -25.322 1.00 98.31 553 PRO A CA 1
ATOM 4237 C C . PRO A 1 553 ? 19.983 12.220 -23.867 1.00 98.31 553 PRO A C 1
ATOM 4239 O O . PRO A 1 553 ? 18.948 11.621 -23.580 1.00 98.31 553 PRO A O 1
ATOM 4242 N N . ASP A 1 554 ? 20.814 12.671 -22.926 1.00 97.69 554 ASP A N 1
ATOM 4243 C CA . ASP A 1 554 ? 20.529 12.593 -21.489 1.00 97.69 554 ASP A CA 1
ATOM 4244 C C . ASP A 1 554 ? 19.106 13.065 -21.167 1.00 97.69 554 ASP A C 1
ATOM 4246 O O . ASP A 1 554 ? 18.672 14.139 -21.598 1.00 97.69 554 ASP A O 1
ATOM 4250 N N . LEU A 1 555 ? 18.388 12.268 -20.375 1.00 97.19 555 LEU A N 1
ATOM 4251 C CA . LEU A 1 555 ? 17.016 12.533 -19.943 1.00 97.19 555 LEU A CA 1
ATOM 4252 C C . LEU A 1 555 ? 16.063 12.758 -21.133 1.00 97.19 555 LEU A C 1
ATOM 4254 O O . LEU A 1 555 ? 15.254 13.691 -21.151 1.00 97.19 555 LEU A O 1
ATOM 4258 N N . HIS A 1 556 ? 16.198 11.912 -22.154 1.00 98.38 556 HIS A N 1
ATOM 4259 C CA . HIS A 1 556 ? 15.247 11.793 -23.255 1.00 98.38 556 HIS A CA 1
ATOM 4260 C C . HIS A 1 556 ? 14.741 10.358 -23.370 1.00 98.38 556 HIS A C 1
ATOM 4262 O O . HIS A 1 556 ? 15.442 9.399 -23.051 1.00 98.38 556 HIS A O 1
ATOM 4268 N N . GLU A 1 557 ? 13.520 10.225 -23.870 1.00 98.56 557 GLU A N 1
ATOM 4269 C CA . GLU A 1 557 ? 12.971 8.969 -24.380 1.00 98.56 557 GLU A CA 1
ATOM 4270 C C . GLU A 1 557 ? 12.805 9.049 -25.901 1.00 98.56 557 GLU A C 1
ATOM 4272 O O . GLU A 1 557 ? 12.727 10.148 -26.460 1.00 98.56 557 GLU A O 1
ATOM 4277 N N . HIS A 1 558 ? 12.749 7.901 -26.577 1.00 98.38 558 HIS A N 1
ATOM 4278 C CA . HIS A 1 558 ? 12.355 7.833 -27.987 1.00 98.38 558 HIS A CA 1
ATOM 4279 C C . HIS A 1 558 ? 10.944 7.263 -28.150 1.00 98.38 558 HIS A C 1
ATOM 4281 O O . HIS A 1 558 ? 10.426 6.598 -27.263 1.00 98.38 558 HIS A O 1
ATOM 4287 N N . GLY A 1 559 ? 10.315 7.524 -29.290 1.00 97.69 559 GLY A N 1
ATOM 4288 C CA . GLY A 1 559 ? 8.984 7.017 -29.607 1.00 97.69 559 GLY A CA 1
ATOM 4289 C C . GLY A 1 559 ? 9.009 5.624 -30.217 1.00 97.69 559 GLY A C 1
ATOM 4290 O O . GLY A 1 559 ? 10.085 5.070 -30.458 1.00 97.69 559 GLY A O 1
ATOM 4291 N N . PRO A 1 560 ? 7.829 5.065 -30.515 1.00 97.56 560 PRO A N 1
ATOM 4292 C CA . PRO A 1 560 ? 7.695 3.767 -31.158 1.00 97.56 560 PRO A CA 1
ATOM 4293 C C . PRO A 1 560 ? 8.603 3.597 -32.381 1.00 97.56 560 PRO A C 1
ATOM 4295 O O . PRO A 1 560 ? 8.639 4.462 -33.260 1.00 97.56 560 PRO A O 1
ATOM 4298 N N . LEU A 1 561 ? 9.325 2.473 -32.432 1.00 97.44 561 LEU A N 1
ATOM 4299 C CA . LEU A 1 561 ? 10.092 2.043 -33.612 1.00 97.44 561 LEU A CA 1
ATOM 4300 C C . LEU A 1 561 ? 9.427 0.886 -34.356 1.00 97.44 561 LEU A C 1
ATOM 4302 O O . LEU A 1 561 ? 9.812 0.600 -35.485 1.00 97.44 561 LEU A O 1
ATOM 4306 N N . TRP A 1 562 ? 8.453 0.218 -33.736 1.00 96.38 562 TRP A N 1
ATOM 4307 C CA . TRP A 1 562 ? 7.692 -0.836 -34.390 1.00 96.38 562 TRP A CA 1
ATOM 4308 C C . TRP A 1 562 ? 6.869 -0.293 -35.548 1.00 96.38 562 TRP A C 1
ATOM 4310 O O . TRP A 1 562 ? 6.578 0.903 -35.640 1.00 96.38 562 TRP A O 1
ATOM 4320 N N . LYS A 1 563 ? 6.446 -1.197 -36.426 1.00 95.38 563 LYS A N 1
ATOM 4321 C CA . LYS A 1 563 ? 5.539 -0.842 -37.507 1.00 95.38 563 LYS A CA 1
ATOM 4322 C C . LYS A 1 563 ? 4.155 -0.592 -36.927 1.00 95.38 563 LYS A C 1
ATOM 4324 O O . LYS A 1 563 ? 3.589 -1.450 -36.251 1.00 95.38 563 LYS A O 1
ATOM 4329 N N . ILE A 1 564 ? 3.610 0.583 -37.205 1.00 95.56 564 ILE A N 1
ATOM 4330 C CA . ILE A 1 564 ? 2.323 1.025 -36.666 1.00 95.56 564 ILE A CA 1
ATOM 4331 C C . ILE A 1 564 ? 1.197 0.633 -37.624 1.00 95.56 564 ILE A C 1
ATOM 4333 O O . ILE A 1 564 ? 1.359 0.680 -38.848 1.00 95.56 564 ILE A O 1
ATOM 4337 N N . GLN A 1 565 ? 0.063 0.200 -37.074 1.00 95.12 565 GLN A N 1
ATOM 4338 C CA . GLN A 1 565 ? -1.143 -0.115 -37.827 1.00 95.12 565 GLN A CA 1
ATOM 4339 C C . GLN A 1 565 ? -1.683 1.147 -38.505 1.00 95.12 565 GLN A C 1
ATOM 4341 O O . GLN A 1 565 ? -1.752 2.219 -37.904 1.00 95.12 565 GLN A O 1
ATOM 4346 N N . GLU A 1 566 ? -2.081 1.013 -39.768 1.00 93.50 566 GLU A N 1
ATOM 4347 C CA . GLU A 1 566 ? -2.614 2.128 -40.546 1.00 93.50 566 GLU A CA 1
ATOM 4348 C C . GLU A 1 566 ? -3.833 2.756 -39.849 1.00 93.50 566 GLU A C 1
ATOM 4350 O O . GLU A 1 566 ? -4.712 2.047 -39.361 1.00 93.50 566 GLU A O 1
ATOM 4355 N N . GLY A 1 567 ? -3.857 4.089 -39.772 1.00 92.44 567 GLY A N 1
ATOM 4356 C CA . GLY A 1 567 ? -4.923 4.851 -39.112 1.00 92.44 567 GLY A CA 1
ATOM 4357 C C . GLY A 1 567 ? -4.777 5.026 -37.595 1.00 92.44 567 GLY A C 1
ATOM 4358 O O . GLY A 1 567 ? -5.597 5.722 -37.004 1.00 92.44 567 GLY A O 1
ATOM 4359 N N . THR A 1 568 ? -3.743 4.457 -36.968 1.00 93.81 568 THR A N 1
ATOM 4360 C CA . THR A 1 568 ? -3.475 4.588 -35.519 1.00 93.81 568 THR A CA 1
ATOM 4361 C C . THR A 1 568 ? -2.219 5.416 -35.250 1.00 93.81 568 THR A C 1
ATOM 4363 O O . THR A 1 568 ? -1.425 5.664 -36.162 1.00 93.81 568 THR A O 1
ATOM 4366 N N . LYS A 1 569 ? -2.020 5.866 -34.002 1.00 90.38 569 LYS A N 1
ATOM 4367 C CA . LYS A 1 569 ? -0.824 6.650 -33.639 1.00 90.38 569 LYS A CA 1
ATOM 4368 C C . LYS A 1 569 ? 0.333 5.782 -33.175 1.00 90.38 569 LYS A C 1
ATOM 4370 O O . LYS A 1 569 ? 1.484 6.134 -33.423 1.00 90.38 569 LYS A O 1
ATOM 4375 N N . ALA A 1 570 ? 0.034 4.692 -32.474 1.00 93.38 570 ALA A N 1
ATOM 4376 C CA . ALA A 1 570 ? 1.056 3.836 -31.884 1.00 93.38 570 ALA A CA 1
ATOM 4377 C C . ALA A 1 570 ? 0.687 2.347 -31.870 1.00 93.38 570 ALA A C 1
ATOM 4379 O O . ALA A 1 570 ? 1.498 1.544 -31.412 1.00 93.38 570 ALA A O 1
ATOM 4380 N N . THR A 1 571 ? -0.484 1.940 -32.373 1.00 95.75 571 THR A N 1
ATOM 4381 C CA . THR A 1 571 ? -0.899 0.532 -32.312 1.00 95.75 571 THR A CA 1
ATOM 4382 C C . THR A 1 571 ? 0.044 -0.359 -33.116 1.00 95.75 571 THR A C 1
ATOM 4384 O O . THR A 1 571 ? 0.264 -0.104 -34.302 1.00 95.75 571 THR A O 1
ATOM 4387 N N . PRO A 1 572 ? 0.638 -1.397 -32.502 1.00 95.38 572 PRO A N 1
ATOM 4388 C CA . PRO A 1 572 ? 1.585 -2.260 -33.189 1.00 95.38 572 PRO A CA 1
ATOM 4389 C C . PRO A 1 572 ? 0.910 -3.128 -34.250 1.00 95.38 572 PRO A C 1
ATOM 4391 O O . PRO A 1 572 ? -0.093 -3.788 -33.982 1.00 95.38 572 PRO A O 1
ATOM 4394 N N . LYS A 1 573 ? 1.519 -3.212 -35.438 1.00 95.12 573 LYS A N 1
ATOM 4395 C CA . LYS A 1 573 ? 1.265 -4.328 -36.354 1.00 95.12 573 LYS A CA 1
ATOM 4396 C C . LYS A 1 573 ? 1.797 -5.607 -35.720 1.00 95.12 573 LYS A C 1
ATOM 4398 O O . LYS A 1 573 ? 2.882 -5.610 -35.138 1.00 95.12 573 LYS A O 1
ATOM 4403 N N . LEU A 1 574 ? 1.044 -6.692 -35.858 1.00 94.19 574 LEU A N 1
ATOM 4404 C CA . LEU A 1 574 ? 1.419 -7.998 -35.328 1.00 94.19 574 LEU A CA 1
ATOM 4405 C C . LEU A 1 574 ? 1.798 -8.951 -36.460 1.00 94.19 574 LEU A C 1
ATOM 4407 O O . LEU A 1 574 ? 1.176 -8.968 -37.523 1.00 94.19 574 LEU A O 1
ATOM 4411 N N . LEU A 1 575 ? 2.813 -9.765 -36.202 1.00 91.69 575 LEU A N 1
ATOM 4412 C CA . LEU A 1 575 ? 3.157 -10.928 -37.005 1.00 91.69 575 LEU A CA 1
ATOM 4413 C C . LEU A 1 575 ? 2.132 -12.050 -36.772 1.00 91.69 575 LEU A C 1
ATOM 4415 O O . LEU A 1 575 ? 1.387 -12.050 -35.791 1.00 91.69 575 LEU A O 1
ATOM 4419 N N . SER A 1 576 ? 2.124 -13.060 -37.644 1.00 92.75 576 SER A N 1
ATOM 4420 C CA . SER A 1 576 ? 1.199 -14.204 -37.546 1.00 92.75 576 SER A CA 1
ATOM 4421 C C . SER A 1 576 ? 1.343 -15.021 -36.257 1.00 92.75 576 SER A C 1
ATOM 4423 O O . SER A 1 576 ? 0.407 -15.710 -35.863 1.00 92.75 576 SER A O 1
ATOM 4425 N N . ASN A 1 577 ? 2.494 -14.939 -35.588 1.00 89.94 577 ASN A N 1
ATOM 4426 C CA . ASN A 1 577 ? 2.751 -15.572 -34.294 1.00 89.94 577 ASN A CA 1
ATOM 4427 C C . ASN A 1 577 ? 2.356 -14.692 -33.088 1.00 89.94 577 ASN A C 1
ATOM 4429 O O . ASN A 1 577 ? 2.643 -15.065 -31.955 1.00 89.94 577 ASN A O 1
ATOM 4433 N N . GLY A 1 578 ? 1.746 -13.524 -33.318 1.00 89.62 578 GLY A N 1
ATOM 4434 C CA . GLY A 1 578 ? 1.321 -12.584 -32.277 1.00 89.62 578 GLY A CA 1
ATOM 4435 C C . GLY A 1 578 ? 2.418 -11.651 -31.752 1.00 89.62 578 GLY A C 1
ATOM 4436 O O . GLY A 1 578 ? 2.126 -10.798 -30.916 1.00 89.62 578 GLY A O 1
ATOM 4437 N N . ALA A 1 579 ? 3.661 -11.771 -32.230 1.00 90.56 579 ALA A N 1
ATOM 4438 C CA . ALA A 1 579 ? 4.733 -10.844 -31.874 1.00 90.56 579 ALA A CA 1
ATOM 4439 C C . ALA A 1 579 ? 4.560 -9.492 -32.582 1.00 90.56 579 ALA A C 1
ATOM 4441 O O . ALA A 1 579 ? 3.980 -9.415 -33.665 1.00 90.56 579 ALA A O 1
ATOM 4442 N N . VAL A 1 580 ? 5.105 -8.427 -31.995 1.00 94.00 580 VAL A N 1
ATOM 4443 C CA . VAL A 1 580 ? 5.111 -7.099 -32.621 1.00 94.00 580 VAL A CA 1
ATOM 4444 C C . VAL A 1 580 ? 6.016 -7.113 -33.853 1.00 94.00 580 VAL A C 1
ATOM 4446 O O . VAL A 1 580 ? 7.153 -7.582 -33.794 1.00 94.00 580 VAL A O 1
ATOM 4449 N N . ASP A 1 581 ? 5.527 -6.586 -34.973 1.00 94.62 581 ASP A N 1
ATOM 4450 C CA . ASP A 1 581 ? 6.330 -6.418 -36.180 1.00 94.62 581 ASP A CA 1
ATOM 4451 C C . ASP A 1 581 ? 7.249 -5.199 -36.028 1.00 94.62 581 ASP A C 1
ATOM 4453 O O . ASP A 1 581 ? 6.818 -4.043 -36.069 1.00 94.62 581 ASP A O 1
ATOM 4457 N N . TYR A 1 582 ? 8.537 -5.474 -35.846 1.00 94.50 582 TYR A N 1
ATOM 4458 C CA . TYR A 1 582 ? 9.591 -4.476 -35.734 1.00 94.50 582 TYR A CA 1
ATOM 4459 C C . TYR A 1 582 ? 10.480 -4.464 -36.981 1.00 94.50 582 TYR A C 1
ATOM 4461 O O . TYR A 1 582 ? 10.885 -5.536 -37.452 1.00 94.50 582 TYR A O 1
ATOM 4469 N N . PRO A 1 583 ? 10.889 -3.278 -37.472 1.00 95.12 583 PRO A N 1
ATOM 4470 C CA . PRO A 1 583 ? 12.083 -3.203 -38.296 1.00 95.12 583 PRO A CA 1
ATOM 4471 C C . PRO A 1 583 ? 13.297 -3.648 -37.473 1.00 95.12 583 PRO A C 1
ATOM 4473 O O . PRO A 1 583 ? 13.298 -3.614 -36.237 1.00 95.12 583 PRO A O 1
ATOM 4476 N N . TRP A 1 584 ? 14.355 -4.055 -38.165 1.00 95.88 584 TRP A N 1
ATOM 4477 C CA . TRP A 1 584 ? 15.638 -4.288 -37.516 1.00 95.88 584 TRP A CA 1
ATOM 4478 C C . TRP A 1 584 ? 16.098 -3.004 -36.830 1.00 95.88 584 TRP A C 1
ATOM 4480 O O . TRP A 1 584 ? 16.151 -1.953 -37.469 1.00 95.88 584 TRP A O 1
ATOM 4490 N N . HIS A 1 585 ? 16.422 -3.088 -35.542 1.00 97.12 585 HIS A N 1
ATOM 4491 C CA . HIS A 1 585 ? 16.868 -1.937 -34.764 1.00 97.12 585 HIS A CA 1
ATOM 4492 C C . HIS A 1 585 ? 17.879 -2.324 -33.684 1.00 97.12 585 HIS A C 1
ATOM 4494 O O . HIS A 1 585 ? 17.921 -3.474 -33.246 1.00 97.12 585 HIS A O 1
ATOM 4500 N N . ALA A 1 586 ? 18.677 -1.352 -33.247 1.00 97.56 586 ALA A N 1
ATOM 4501 C CA . ALA A 1 586 ? 19.695 -1.512 -32.213 1.00 97.56 586 ALA A CA 1
ATOM 4502 C C . ALA A 1 586 ? 19.995 -0.182 -31.514 1.00 97.56 586 ALA A C 1
ATOM 4504 O O . ALA A 1 586 ? 19.892 0.878 -32.130 1.00 97.56 586 ALA A O 1
ATOM 4505 N N . TRP A 1 587 ? 20.443 -0.245 -30.259 1.00 98.50 587 TRP A N 1
ATOM 4506 C CA . TRP A 1 587 ? 21.142 0.878 -29.635 1.00 98.50 587 TRP A CA 1
ATOM 4507 C C . TRP A 1 587 ? 22.608 0.858 -30.064 1.00 98.50 587 TRP A C 1
ATOM 4509 O O . TRP A 1 587 ? 23.278 -0.168 -29.921 1.00 98.50 587 TRP A O 1
ATOM 4519 N N . LEU A 1 588 ? 23.112 1.977 -30.576 1.00 98.38 588 LEU A N 1
ATOM 4520 C CA . LEU A 1 588 ? 24.520 2.145 -30.922 1.00 98.38 588 LEU A CA 1
ATOM 4521 C C . LEU A 1 588 ? 25.106 3.298 -30.125 1.00 98.38 588 LEU A C 1
ATOM 4523 O O . LEU A 1 588 ? 24.501 4.371 -30.025 1.00 98.38 588 LEU A O 1
ATOM 4527 N N . ALA A 1 589 ? 26.304 3.070 -29.598 1.00 98.19 589 ALA A N 1
ATOM 4528 C CA . ALA A 1 589 ? 27.025 4.100 -28.888 1.00 98.19 589 ALA A CA 1
ATOM 4529 C C . ALA A 1 589 ? 27.530 5.181 -29.851 1.00 98.19 589 ALA A C 1
ATOM 4531 O O . ALA A 1 589 ? 27.621 5.006 -31.071 1.00 98.19 589 ALA A O 1
ATOM 4532 N N . SER A 1 590 ? 27.902 6.326 -29.284 1.00 97.50 590 SER A N 1
ATOM 4533 C CA . SER A 1 590 ? 28.627 7.355 -30.036 1.00 97.50 590 SER A CA 1
ATOM 4534 C C . SER A 1 590 ? 29.919 6.773 -30.619 1.00 97.50 590 SER A C 1
ATOM 4536 O O . SER A 1 590 ? 30.501 5.881 -30.011 1.00 97.50 590 SER A O 1
ATOM 4538 N N . GLN A 1 591 ? 30.397 7.305 -31.750 1.00 96.75 591 GLN A N 1
ATOM 4539 C CA . GLN A 1 591 ? 31.625 6.835 -32.428 1.00 96.75 591 GLN A CA 1
ATOM 4540 C C . GLN A 1 591 ? 31.554 5.387 -32.942 1.00 96.75 591 GLN A C 1
ATOM 4542 O O . GLN A 1 591 ? 32.580 4.755 -33.195 1.00 96.75 591 GLN A O 1
ATOM 4547 N N . PHE A 1 592 ? 30.347 4.837 -33.115 1.00 97.12 592 PHE A N 1
ATOM 4548 C CA . PHE A 1 592 ? 30.194 3.536 -33.756 1.00 97.12 592 PHE A CA 1
ATOM 4549 C C . PHE A 1 592 ? 30.894 3.501 -35.120 1.00 97.12 592 PHE A C 1
ATOM 4551 O O . PHE A 1 592 ? 30.720 4.393 -35.956 1.00 97.12 592 PHE A O 1
ATOM 4558 N N . GLY A 1 593 ? 31.662 2.433 -35.336 1.00 93.69 593 GLY A N 1
ATOM 4559 C CA . GLY A 1 593 ? 32.381 2.199 -36.581 1.00 93.69 593 GLY A CA 1
ATOM 4560 C C . GLY A 1 593 ? 33.729 2.916 -36.697 1.00 93.69 593 GLY A C 1
ATOM 4561 O O . GLY A 1 593 ? 34.424 2.715 -37.689 1.00 93.69 593 GLY A O 1
ATOM 4562 N N . ASP A 1 594 ? 34.131 3.699 -35.691 1.00 95.75 594 ASP A N 1
ATOM 4563 C CA . ASP A 1 594 ? 35.476 4.288 -35.622 1.00 95.75 594 ASP A CA 1
ATOM 4564 C C . ASP A 1 594 ? 36.530 3.257 -35.145 1.00 95.75 594 ASP A C 1
ATOM 4566 O O . ASP A 1 594 ? 37.738 3.468 -35.276 1.00 95.75 594 ASP A O 1
ATOM 4570 N N . HIS A 1 595 ? 36.072 2.107 -34.637 1.00 94.75 595 HIS A N 1
ATOM 4571 C CA . HIS A 1 595 ? 36.882 0.970 -34.203 1.00 94.75 595 HIS A CA 1
ATOM 4572 C C . HIS A 1 595 ? 36.392 -0.337 -34.839 1.00 94.75 595 HIS A C 1
ATOM 4574 O O . HIS A 1 595 ? 35.219 -0.476 -35.184 1.00 94.75 595 HIS A O 1
ATOM 4580 N N . LEU A 1 596 ? 37.290 -1.322 -34.953 1.00 94.56 596 LEU A N 1
ATOM 4581 C CA . LEU A 1 596 ? 36.900 -2.695 -35.272 1.00 94.56 596 LEU A CA 1
ATOM 4582 C C . LEU A 1 596 ? 36.164 -3.300 -34.070 1.00 94.56 596 LEU A C 1
ATOM 4584 O O . LEU A 1 596 ? 36.655 -3.196 -32.946 1.00 94.56 596 LEU A O 1
ATOM 4588 N N . LEU A 1 597 ? 35.021 -3.942 -34.317 1.00 94.19 597 LEU A N 1
ATOM 4589 C CA . LEU A 1 597 ? 34.169 -4.511 -33.273 1.00 94.19 597 LEU A CA 1
ATOM 4590 C C . LEU A 1 597 ? 34.293 -6.041 -33.175 1.00 94.19 597 LEU A C 1
ATOM 4592 O O . LEU A 1 597 ? 34.397 -6.707 -34.211 1.00 94.19 597 LEU A O 1
ATOM 4596 N N . PRO A 1 598 ? 34.215 -6.619 -31.960 1.00 93.88 598 PRO A N 1
ATOM 4597 C CA . PRO A 1 598 ? 34.266 -5.934 -30.656 1.00 93.88 598 PRO A CA 1
ATOM 4598 C C . PRO A 1 598 ? 35.629 -5.266 -30.408 1.00 93.88 598 PRO A C 1
ATOM 4600 O O . PRO A 1 598 ? 36.652 -5.739 -30.916 1.00 93.88 598 PRO A O 1
ATOM 4603 N N . ILE A 1 599 ? 35.661 -4.193 -29.613 1.00 95.75 599 ILE A N 1
ATOM 4604 C CA . ILE A 1 599 ? 36.894 -3.437 -29.360 1.00 95.75 599 ILE A CA 1
ATOM 4605 C C . ILE A 1 599 ? 37.824 -4.249 -28.443 1.00 95.75 599 ILE A C 1
ATOM 4607 O O . ILE A 1 599 ? 37.511 -4.520 -27.284 1.00 95.75 599 ILE A O 1
ATOM 4611 N N . LYS A 1 600 ? 38.994 -4.654 -28.961 1.00 91.75 600 LYS A N 1
ATOM 4612 C CA . LYS A 1 600 ? 39.953 -5.523 -28.252 1.00 91.75 600 LYS A CA 1
ATOM 4613 C C . LYS A 1 600 ? 41.374 -4.942 -28.230 1.00 91.75 600 LYS A C 1
ATOM 4615 O O . LYS A 1 600 ? 41.973 -4.805 -29.298 1.00 91.75 600 LYS A O 1
ATOM 4620 N N . PRO A 1 601 ? 41.969 -4.703 -27.042 1.00 92.06 601 PRO A N 1
ATOM 4621 C CA . PRO A 1 601 ? 41.330 -4.711 -25.716 1.00 92.06 601 PRO A CA 1
ATOM 4622 C C . PRO A 1 601 ? 40.293 -3.576 -25.577 1.00 92.06 601 PRO A C 1
ATOM 4624 O O . PRO A 1 601 ? 40.338 -2.644 -26.384 1.00 92.06 601 PRO A O 1
ATOM 4627 N N . PRO A 1 602 ? 39.411 -3.612 -24.556 1.00 93.31 602 PRO A N 1
ATOM 4628 C CA . PRO A 1 602 ? 38.534 -2.486 -24.239 1.00 93.31 602 PRO A CA 1
ATOM 4629 C C . PRO A 1 602 ? 39.310 -1.172 -24.112 1.00 93.31 602 PRO A C 1
ATOM 4631 O O . PRO A 1 602 ? 40.491 -1.159 -23.742 1.00 93.31 602 PRO A O 1
ATOM 4634 N N . LEU A 1 603 ? 38.645 -0.056 -24.412 1.00 95.88 603 LEU A N 1
ATOM 4635 C CA . LEU A 1 603 ? 39.265 1.265 -24.339 1.00 95.88 603 LEU A CA 1
ATOM 4636 C C . LEU A 1 603 ? 39.692 1.605 -22.902 1.00 95.88 603 LEU A C 1
ATOM 4638 O O . LEU A 1 603 ? 39.043 1.230 -21.925 1.00 95.88 603 LEU A O 1
ATOM 4642 N N . GLY A 1 604 ? 40.788 2.356 -22.779 1.00 95.00 604 GLY A N 1
ATOM 4643 C CA . GLY A 1 604 ? 41.245 2.894 -21.497 1.00 95.00 604 GLY A CA 1
ATOM 4644 C C . GLY A 1 604 ? 40.241 3.880 -20.890 1.00 95.00 604 GLY A C 1
ATOM 4645 O O . GLY A 1 604 ? 39.429 4.480 -21.596 1.00 95.00 604 GLY A O 1
ATOM 4646 N N . THR A 1 605 ? 40.315 4.086 -19.574 1.00 93.56 605 THR A N 1
ATOM 4647 C CA . THR A 1 605 ? 39.404 4.970 -18.818 1.00 93.56 605 THR A CA 1
ATOM 4648 C C . THR A 1 605 ? 39.483 6.448 -19.222 1.00 93.56 605 THR A C 1
ATOM 4650 O O . THR A 1 605 ? 38.603 7.226 -18.867 1.00 93.56 605 THR A O 1
ATOM 4653 N N . ASP A 1 606 ? 40.516 6.855 -19.961 1.00 93.94 606 ASP A N 1
ATOM 4654 C CA . ASP A 1 606 ? 40.665 8.186 -20.557 1.00 93.94 606 ASP A CA 1
ATOM 4655 C C . ASP A 1 606 ? 39.776 8.393 -21.797 1.00 93.94 606 ASP A C 1
ATOM 4657 O O . ASP A 1 606 ? 39.428 9.528 -22.127 1.00 93.94 606 ASP A O 1
ATOM 4661 N N . LYS A 1 607 ? 39.389 7.302 -22.471 1.00 96.06 607 LYS A N 1
ATOM 4662 C CA . LYS A 1 607 ? 38.581 7.313 -23.703 1.00 96.06 607 LYS A CA 1
ATOM 4663 C C . LYS A 1 607 ? 37.196 6.716 -23.512 1.00 96.06 607 LYS A C 1
ATOM 4665 O O . LYS A 1 607 ? 36.249 7.180 -24.143 1.00 96.06 607 LYS A O 1
ATOM 4670 N N . GLN A 1 608 ? 37.085 5.706 -22.656 1.00 97.81 608 GLN A N 1
ATOM 4671 C CA . GLN A 1 608 ? 35.854 4.975 -22.419 1.00 97.81 608 GLN A CA 1
ATOM 4672 C C . GLN A 1 608 ? 34.774 5.890 -21.849 1.00 97.81 608 GLN A C 1
ATOM 4674 O O . GLN A 1 608 ? 35.014 6.631 -20.897 1.00 97.81 608 GLN A O 1
ATOM 4679 N N . LYS A 1 609 ? 33.569 5.805 -22.413 1.00 97.88 609 LYS A N 1
ATOM 4680 C CA . LYS A 1 609 ? 32.365 6.448 -21.882 1.00 97.88 609 LYS A CA 1
ATOM 4681 C C . LYS A 1 609 ? 31.183 5.511 -22.080 1.00 97.88 609 LYS A C 1
ATOM 4683 O O . LYS A 1 609 ? 30.972 5.049 -23.195 1.00 97.88 609 LYS A O 1
ATOM 4688 N N . PHE A 1 610 ? 30.442 5.221 -21.020 1.00 98.50 610 PHE A N 1
ATOM 4689 C CA . PHE A 1 610 ? 29.278 4.344 -21.089 1.00 98.50 610 PHE A CA 1
ATOM 4690 C C . PHE A 1 610 ? 27.999 5.142 -21.300 1.00 98.50 610 PHE A C 1
ATOM 4692 O O . PHE A 1 610 ? 27.736 6.104 -20.578 1.00 98.50 610 PHE A O 1
ATOM 4699 N N . ASP A 1 611 ? 27.188 4.689 -22.248 1.00 98.75 611 ASP A N 1
ATOM 4700 C CA . ASP A 1 611 ? 25.763 4.987 -22.249 1.00 98.75 611 ASP A CA 1
ATOM 4701 C C . ASP A 1 611 ? 25.089 4.215 -21.112 1.00 98.75 611 ASP A C 1
ATOM 4703 O O . ASP A 1 611 ? 25.485 3.091 -20.799 1.00 98.75 611 ASP A O 1
ATOM 4707 N N . VAL A 1 612 ? 24.055 4.800 -20.512 1.00 98.69 612 VAL A N 1
ATOM 4708 C CA . VAL A 1 612 ? 23.189 4.155 -19.521 1.00 98.69 612 VAL A CA 1
ATOM 4709 C C . VAL A 1 612 ? 21.742 4.471 -19.870 1.00 98.69 612 VAL A C 1
ATOM 4711 O O . VAL A 1 612 ? 21.340 5.639 -19.865 1.00 98.69 612 VAL A O 1
ATOM 4714 N N . TRP A 1 613 ? 20.936 3.444 -20.128 1.00 98.75 613 TRP A N 1
ATOM 4715 C CA . TRP A 1 613 ? 19.518 3.616 -20.439 1.00 98.75 613 TRP A CA 1
ATOM 4716 C C . TRP A 1 613 ? 18.644 2.557 -19.773 1.00 98.75 613 TRP A C 1
ATOM 4718 O O . TRP A 1 613 ? 19.104 1.489 -19.372 1.00 98.75 613 TRP A O 1
ATOM 4728 N N . LEU A 1 614 ? 17.361 2.883 -19.651 1.00 98.62 614 LEU A N 1
ATOM 4729 C CA . LEU A 1 614 ? 16.308 1.969 -19.229 1.00 98.62 614 LEU A CA 1
ATOM 4730 C C . LEU A 1 614 ? 15.523 1.504 -20.453 1.00 98.62 614 LEU A C 1
ATOM 4732 O O . LEU A 1 614 ? 15.243 2.311 -21.340 1.00 98.62 614 LEU A O 1
ATOM 4736 N N . ALA A 1 615 ? 15.132 0.235 -20.476 1.00 98.31 615 ALA A N 1
ATOM 4737 C CA . ALA A 1 615 ? 14.127 -0.298 -21.386 1.00 98.31 615 ALA A CA 1
ATOM 4738 C C . ALA A 1 615 ? 12.797 -0.434 -20.639 1.00 98.31 615 ALA A C 1
ATOM 4740 O O . ALA A 1 615 ? 12.756 -1.029 -19.563 1.00 98.31 615 ALA A O 1
ATOM 4741 N N . PHE A 1 616 ? 11.731 0.129 -21.207 1.00 98.44 616 PHE A N 1
ATOM 4742 C CA . PHE A 1 616 ? 10.358 -0.002 -20.725 1.00 98.44 616 PHE A CA 1
ATOM 4743 C C . PHE A 1 616 ? 9.581 -0.895 -21.686 1.00 98.44 616 PHE A C 1
ATOM 4745 O O . PHE A 1 616 ? 9.293 -0.488 -22.811 1.00 98.44 616 PHE A O 1
ATOM 4752 N N . GLU A 1 617 ? 9.255 -2.102 -21.242 1.00 97.56 617 GLU A N 1
ATOM 4753 C CA . GLU A 1 617 ? 8.622 -3.149 -22.041 1.00 97.56 617 GLU A CA 1
ATOM 4754 C C . GLU A 1 617 ? 7.136 -3.230 -21.701 1.00 97.56 617 GLU A C 1
ATOM 4756 O O . GLU A 1 617 ? 6.724 -3.792 -20.680 1.00 97.56 617 GLU A O 1
ATOM 4761 N N . PHE A 1 618 ? 6.316 -2.621 -22.545 1.00 97.12 618 PHE A N 1
ATOM 4762 C CA . PHE A 1 618 ? 4.883 -2.513 -22.316 1.00 97.12 618 PHE A CA 1
ATOM 4763 C C . PHE A 1 618 ? 4.128 -3.712 -22.909 1.00 97.12 618 PHE A C 1
ATOM 4765 O O . PHE A 1 618 ? 4.560 -4.304 -23.906 1.00 97.12 618 PHE A O 1
ATOM 4772 N N . PRO A 1 619 ? 2.969 -4.093 -22.343 1.00 94.12 619 PRO A N 1
ATOM 4773 C CA . PRO A 1 619 ? 2.044 -4.990 -23.027 1.00 94.12 619 PRO A CA 1
ATOM 4774 C C . PRO A 1 619 ? 1.443 -4.320 -24.276 1.00 94.12 619 PRO A C 1
ATOM 4776 O O . PRO A 1 619 ? 1.376 -3.096 -24.382 1.00 94.12 619 PRO A O 1
ATOM 4779 N N . LEU A 1 620 ? 0.909 -5.132 -25.193 1.00 91.56 620 LEU A N 1
ATOM 4780 C CA . LEU A 1 620 ? 0.208 -4.643 -26.390 1.00 91.56 620 LEU A CA 1
ATOM 4781 C C . LEU A 1 620 ? -0.978 -3.725 -26.055 1.00 91.56 620 LEU A C 1
ATOM 4783 O O . LEU A 1 620 ? -1.273 -2.802 -26.814 1.00 91.56 620 LEU A O 1
ATOM 4787 N N . SER A 1 621 ? -1.652 -3.978 -24.928 1.00 90.19 621 SER A N 1
ATOM 4788 C CA . SER A 1 621 ? -2.806 -3.203 -24.456 1.00 90.19 621 SER A CA 1
ATOM 4789 C C . SER A 1 621 ? -2.471 -1.737 -24.181 1.00 90.19 621 SER A C 1
ATOM 4791 O O . SER A 1 621 ? -3.355 -0.893 -24.294 1.00 90.19 621 SER A O 1
ATOM 4793 N N . ALA A 1 622 ? -1.206 -1.408 -23.899 1.00 92.38 622 ALA A N 1
ATOM 4794 C CA . ALA A 1 622 ? -0.791 -0.038 -23.623 1.00 92.38 622 ALA A CA 1
ATOM 4795 C C . ALA A 1 622 ? -0.910 0.886 -24.852 1.00 92.38 622 ALA A C 1
ATOM 4797 O O . ALA A 1 622 ? -1.075 2.088 -24.687 1.00 92.38 622 ALA A O 1
ATOM 4798 N N . PHE A 1 623 ? -0.859 0.344 -26.077 1.00 91.38 623 PHE A N 1
ATOM 4799 C CA . PHE A 1 623 ? -0.769 1.120 -27.324 1.00 91.38 623 PHE A CA 1
ATOM 4800 C C . PHE A 1 623 ? -1.997 1.000 -28.245 1.00 91.38 623 PHE A C 1
ATOM 4802 O O . PHE A 1 623 ? -1.898 1.222 -29.450 1.00 91.38 623 PHE A O 1
ATOM 4809 N N . GLN A 1 624 ? -3.169 0.649 -27.717 1.00 81.19 624 GLN A N 1
ATOM 4810 C CA . GLN A 1 624 ? -4.397 0.454 -28.509 1.00 81.19 624 GLN A CA 1
ATOM 4811 C C . GLN A 1 624 ? -5.119 1.779 -28.861 1.00 81.19 624 GLN A C 1
ATOM 4813 O O . GLN A 1 624 ? -6.335 1.872 -28.694 1.00 81.19 624 GLN A O 1
ATOM 4818 N N . PHE A 1 625 ? -4.383 2.813 -29.301 1.00 73.62 625 PHE A N 1
ATOM 4819 C CA . PHE A 1 625 ? -4.902 4.170 -29.552 1.00 73.62 625 PHE A CA 1
ATOM 4820 C C . PHE A 1 625 ? -4.376 4.869 -30.822 1.00 73.62 625 PHE A C 1
ATOM 4822 O O . PHE A 1 625 ? -3.276 4.540 -31.342 1.00 73.62 625 PHE A O 1
#

Secondary structure (DSSP, 8-state):
--EEEEE-SS-SSS-EEEEE-S-SSTT--SS-EEEEEEEEEE-S-GGG-EEEEEEEEEEEEEE----EEEEEEEEETTEEEEEEEETTEEEEEEEETTTTEEEEEEEE--BPPP-STTS-TT---B-SEEEEEEETTEEEEEEEEEETTTTSEEEEEEEPTTSPSSGGGGG-GGGEEEEEEEE--SPB-SSSS-B-SEEEEEEE--TT-SB-EEEEEEEEETTEEEEEEEEEEETTTTEEEEEEEESS--SEEEEE--SSSSS-EEEEE--EETTTEE-SS-S-EEEEE-S-GGGS-EEEE-SSSEEEEE--GGGS-TT--EEEEEEEETTEEEEEEEE-TT-EEEPPTTEEEEEEEEEEEEEE-TTS--EEEEESS-STT-EEE-B--TT-EEEEEEEEEEEEEEEEPTT---S-B-SGGGS-EEE-PPPBTTB-HHHHT-----EEGGGSTT-TTSTTTT-SEEEEEEEEEEESS-SS-EEEEEEEEEEETT-B---B--SSEEEEEEE-TTS--EEEE--TT----HHHHHHHTTSHHHHHHH-EEEE--TTEEE---SPBPTT-SSPBPB-TTS-B----EEEE-TTTTSSPSS-SSPPPTTT--EEEEEEEE--GGGG--